Protein AF-A0A7S0PJ41-F1 (afdb_monomer_lite)

pLDDT: mean 85.34, std 15.55, range [24.38, 98.31]

Organism: NCBI:txid1486918

Secondary structure (DSSP, 8-state):
-------------------EEEEEEEE-S--EE-TTTSSEE--EEEEEEETTT--EEEE---TT--TTEE-SSSPPPHHHHHHHHHHHHHSEEETT-S-HHHHT---PPPSEEEEEEGGGTTTTTT-GGGGGG---SHHHHHTHHHHHHTT--EEEE-PPPHHIIIIIIIIIIGGGSS-TT--SSGGGSPPHHHHSTT--HHHHHHHHHHHHHHHHT-HHHHB-TT--EEEEEEEEEETTEEEEEEEEEEEEEETTTTEEEEEEESSHHHHHHHHHHHTT-TT----S-EEEEEEE-GGGS-HHHHHHHHHHT---EE-TTSGGGEEEEEEEEEEE-TTTSSSEEEEPPPHHHHHHHHHHHHHHHHHHHTT---B-STTTTS-EEEEEEEEEE-TTTT--EEEEEEEEE---PPPPP----

Structure (mmCIF, N/CA/C/O backbone):
data_AF-A0A7S0PJ41-F1
#
_entry.id   AF-A0A7S0PJ41-F1
#
loop_
_atom_site.group_PDB
_atom_site.id
_atom_site.type_symbol
_atom_site.label_atom_id
_atom_site.label_alt_id
_atom_site.label_comp_id
_atom_site.label_asym_id
_atom_site.label_entity_id
_atom_site.label_seq_id
_atom_site.pdbx_PDB_ins_code
_atom_site.Cartn_x
_atom_site.Cartn_y
_atom_site.Cartn_z
_atom_site.occupancy
_atom_site.B_iso_or_equiv
_atom_site.auth_seq_id
_atom_site.auth_comp_id
_atom_site.auth_asym_id
_atom_site.auth_atom_id
_atom_site.pdbx_PDB_model_num
ATOM 1 N N . ARG A 1 1 ? 53.233 31.938 -34.435 1.00 34.94 1 ARG A N 1
ATOM 2 C CA . ARG A 1 1 ? 54.228 31.253 -35.302 1.00 34.94 1 ARG A CA 1
ATOM 3 C C . ARG A 1 1 ? 54.490 29.888 -34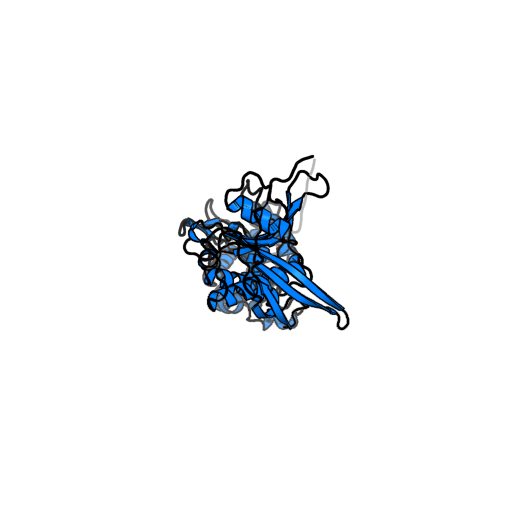.685 1.00 34.94 1 ARG A C 1
ATOM 5 O O . ARG A 1 1 ? 54.859 29.877 -33.529 1.00 34.94 1 ARG A O 1
ATOM 12 N N . ALA A 1 2 ? 54.335 28.734 -35.308 1.00 29.69 2 ALA A N 1
ATOM 13 C CA . ALA A 1 2 ? 53.744 28.276 -36.561 1.00 29.69 2 ALA A CA 1
ATOM 14 C C . ALA A 1 2 ? 53.697 26.741 -36.365 1.00 29.69 2 ALA A C 1
ATOM 16 O O . ALA A 1 2 ? 54.661 26.172 -35.874 1.00 29.69 2 ALA A O 1
ATOM 17 N N . SER A 1 3 ? 52.524 26.120 -36.486 1.00 25.59 3 SER A N 1
ATOM 18 C CA . SER A 1 3 ? 52.177 25.244 -37.618 1.00 25.59 3 SER A CA 1
ATOM 19 C C . SER A 1 3 ? 52.942 23.902 -37.615 1.00 25.59 3 SER A C 1
ATOM 21 O O . SER A 1 3 ? 54.152 23.879 -37.792 1.00 25.59 3 SER A O 1
ATOM 23 N N . LEU A 1 4 ? 52.266 22.782 -37.339 1.00 27.94 4 LEU A N 1
ATOM 24 C CA . LEU A 1 4 ? 51.533 21.962 -38.328 1.00 27.94 4 LEU A CA 1
ATOM 25 C C . LEU A 1 4 ? 52.453 21.103 -39.212 1.00 27.94 4 LEU A C 1
ATOM 27 O O . LEU A 1 4 ? 53.153 21.647 -40.059 1.00 27.94 4 LEU A O 1
ATOM 31 N N . ARG A 1 5 ? 52.283 19.772 -39.138 1.00 28.27 5 ARG A N 1
ATOM 32 C CA . ARG A 1 5 ? 51.793 18.874 -40.222 1.00 28.27 5 ARG A CA 1
ATOM 33 C C . ARG A 1 5 ? 52.089 17.415 -39.836 1.00 28.27 5 ARG A C 1
ATOM 35 O O . ARG A 1 5 ? 53.231 17.071 -39.594 1.00 28.27 5 ARG A O 1
ATOM 42 N N . ARG A 1 6 ? 51.062 16.609 -39.544 1.00 30.03 6 ARG A N 1
ATOM 43 C CA . ARG A 1 6 ? 50.131 15.881 -40.445 1.00 30.03 6 ARG A CA 1
ATOM 44 C C . ARG A 1 6 ? 50.650 14.488 -40.810 1.00 30.03 6 ARG A C 1
ATOM 46 O O . ARG A 1 6 ? 51.707 14.377 -41.412 1.00 30.03 6 ARG A O 1
ATOM 53 N N . SER A 1 7 ? 49.769 13.512 -40.573 1.00 26.44 7 SER A N 1
ATOM 54 C CA . SER A 1 7 ? 49.586 12.201 -41.226 1.00 26.44 7 SER A CA 1
ATOM 55 C C . SER A 1 7 ? 49.505 11.140 -40.120 1.00 26.44 7 SER A C 1
ATOM 57 O O . SER A 1 7 ? 50.443 10.999 -39.356 1.00 26.44 7 SER A O 1
ATOM 59 N N . ALA A 1 8 ? 48.400 10.438 -39.891 1.00 24.38 8 ALA A N 1
ATOM 60 C CA . ALA A 1 8 ? 47.666 9.717 -40.909 1.00 24.38 8 ALA A CA 1
ATOM 61 C C . ALA A 1 8 ? 46.153 9.743 -40.675 1.00 24.38 8 ALA A C 1
ATOM 63 O O . ALA A 1 8 ? 45.628 9.427 -39.610 1.00 24.38 8 ALA A O 1
ATOM 64 N N . THR A 1 9 ? 45.466 10.069 -41.759 1.00 36.09 9 THR A N 1
ATOM 65 C CA . THR A 1 9 ? 44.082 9.736 -42.036 1.00 36.09 9 THR A CA 1
ATOM 66 C C . THR A 1 9 ? 43.920 8.217 -41.966 1.00 36.09 9 THR A C 1
ATOM 68 O O . THR A 1 9 ? 44.256 7.510 -42.912 1.00 36.09 9 THR A O 1
ATOM 71 N N . ARG A 1 10 ? 43.364 7.700 -40.872 1.00 28.95 10 ARG A N 1
ATOM 72 C CA . ARG A 1 10 ? 42.602 6.453 -40.924 1.00 28.95 10 ARG A CA 1
ATOM 73 C C . ARG A 1 10 ? 41.192 6.814 -40.492 1.00 28.95 10 ARG A C 1
ATOM 75 O O . ARG A 1 10 ? 40.928 7.004 -39.311 1.00 28.95 10 ARG A O 1
ATOM 82 N N . ARG A 1 11 ? 40.296 6.966 -41.475 1.00 33.00 11 ARG A N 1
ATOM 83 C CA . ARG A 1 11 ? 38.861 6.794 -41.234 1.00 33.00 11 ARG A CA 1
ATOM 84 C C . ARG A 1 11 ? 38.715 5.375 -40.695 1.00 33.00 11 ARG A C 1
ATOM 86 O O . ARG A 1 11 ? 38.669 4.425 -41.466 1.00 33.00 11 ARG A O 1
ATOM 93 N N . MET A 1 12 ? 38.737 5.233 -39.378 1.00 26.33 12 MET A N 1
ATOM 94 C CA . MET A 1 12 ? 38.098 4.103 -38.738 1.00 26.33 12 MET A CA 1
ATOM 95 C C . MET A 1 12 ? 36.609 4.398 -38.850 1.00 26.33 12 MET A C 1
ATOM 97 O O . MET A 1 12 ? 36.041 5.117 -38.035 1.00 26.33 12 MET A O 1
ATOM 101 N N . THR A 1 13 ? 35.987 3.894 -39.914 1.00 32.72 13 THR A N 1
ATOM 102 C CA . THR A 1 13 ? 34.644 3.341 -39.759 1.00 32.72 13 THR A CA 1
ATOM 103 C C . THR A 1 13 ? 34.714 2.465 -38.517 1.00 32.72 13 THR A C 1
ATOM 105 O O . THR A 1 13 ? 35.511 1.522 -38.486 1.00 32.72 13 THR A O 1
ATOM 108 N N . ALA A 1 14 ? 34.010 2.872 -37.460 1.00 32.03 14 ALA A N 1
ATOM 109 C CA . ALA A 1 14 ? 33.889 2.065 -36.261 1.00 32.03 14 ALA A CA 1
ATOM 110 C C . ALA A 1 14 ? 33.488 0.647 -36.704 1.00 32.03 14 ALA A C 1
ATOM 112 O O . ALA A 1 14 ? 32.619 0.525 -37.574 1.00 32.03 14 ALA A O 1
ATOM 113 N N . PRO A 1 15 ? 34.144 -0.411 -36.204 1.00 34.53 15 PRO A N 1
ATOM 114 C CA . PRO A 1 15 ? 33.627 -1.751 -36.415 1.00 34.53 15 PRO A CA 1
ATOM 115 C C . PRO A 1 15 ? 32.202 -1.775 -35.858 1.00 34.53 15 PRO A C 1
ATOM 117 O O . PRO A 1 15 ? 31.964 -1.205 -34.793 1.00 34.53 15 PRO A O 1
ATOM 120 N N . ALA A 1 16 ? 31.269 -2.401 -36.574 1.00 43.69 16 ALA A N 1
ATOM 121 C CA . ALA A 1 16 ? 29.992 -2.798 -36.001 1.00 43.69 16 ALA A CA 1
ATOM 122 C C . ALA A 1 16 ? 30.300 -3.770 -34.853 1.00 43.69 16 ALA A C 1
ATOM 124 O O . ALA A 1 16 ? 30.568 -4.945 -35.090 1.00 43.69 16 ALA A O 1
ATOM 125 N N . GLY A 1 17 ? 30.412 -3.246 -33.633 1.00 50.12 17 GLY A N 1
ATOM 126 C CA . GLY A 1 17 ? 30.389 -4.067 -32.433 1.00 50.12 17 GLY A CA 1
ATOM 127 C C . GLY A 1 17 ? 28.981 -4.617 -32.251 1.00 50.12 17 GLY A C 1
ATOM 128 O O . GLY A 1 17 ? 28.016 -3.992 -32.693 1.00 50.12 17 GLY A O 1
ATOM 129 N N . ASP A 1 18 ? 28.871 -5.778 -31.616 1.00 73.31 18 ASP A N 1
ATOM 130 C CA . ASP A 1 18 ? 27.589 -6.352 -31.217 1.00 73.31 18 ASP A CA 1
ATOM 131 C C . ASP A 1 18 ? 27.003 -5.492 -30.081 1.00 73.31 18 ASP A C 1
ATOM 133 O O . ASP A 1 18 ? 27.201 -5.757 -28.896 1.00 73.31 18 ASP A O 1
ATOM 137 N N . GLU A 1 19 ? 26.367 -4.375 -30.442 1.00 88.19 19 GLU A N 1
ATOM 138 C CA . GLU A 1 19 ? 25.756 -3.454 -29.487 1.00 88.19 19 GLU A CA 1
ATOM 139 C C . GLU A 1 19 ? 24.530 -4.123 -28.850 1.00 88.19 19 GLU A C 1
ATOM 141 O O . GLU A 1 19 ? 23.684 -4.696 -29.541 1.00 88.19 19 GLU A O 1
ATOM 146 N N . THR A 1 20 ? 24.453 -4.074 -27.520 1.00 93.38 20 THR A N 1
ATOM 147 C CA . THR A 1 20 ? 23.308 -4.571 -26.751 1.00 93.38 20 THR A CA 1
ATOM 148 C C . THR A 1 20 ? 22.666 -3.409 -26.017 1.00 93.38 20 THR A C 1
ATOM 150 O O . THR A 1 20 ? 23.356 -2.632 -25.348 1.00 93.38 20 THR A O 1
ATOM 153 N N . TRP A 1 21 ? 21.348 -3.287 -26.127 1.00 95.69 21 TRP A N 1
ATOM 154 C CA . TRP A 1 21 ? 20.576 -2.289 -25.395 1.00 95.69 21 TRP A CA 1
ATOM 155 C C . TRP A 1 21 ? 19.744 -2.956 -24.310 1.00 95.69 21 TRP A C 1
ATOM 157 O O . TRP A 1 21 ? 19.104 -3.976 -24.544 1.00 95.69 21 TRP A O 1
ATOM 167 N N . HIS A 1 22 ? 19.738 -2.369 -23.120 1.00 95.62 22 HIS A N 1
ATOM 168 C CA . HIS A 1 22 ? 18.767 -2.687 -22.083 1.00 95.62 22 HIS A CA 1
ATOM 169 C C . HIS A 1 22 ? 17.614 -1.693 -22.189 1.00 95.62 22 HIS A C 1
ATOM 171 O O . HIS A 1 22 ? 17.841 -0.489 -22.084 1.00 95.62 22 HIS A O 1
ATOM 177 N N . VAL A 1 23 ? 16.399 -2.185 -22.404 1.00 97.00 23 VAL A N 1
ATOM 178 C CA . VAL A 1 23 ? 15.172 -1.390 -22.481 1.00 97.00 23 VAL A CA 1
ATOM 179 C C . VAL A 1 23 ? 14.341 -1.692 -21.243 1.00 97.00 23 VAL A C 1
ATOM 181 O O . VAL A 1 23 ? 13.900 -2.819 -21.032 1.00 97.00 23 VAL A O 1
ATOM 184 N N . TYR A 1 24 ? 14.142 -0.683 -20.408 1.00 96.81 24 TYR A N 1
ATOM 185 C CA . TYR A 1 24 ? 13.394 -0.805 -19.168 1.00 96.81 24 TYR A CA 1
ATOM 186 C C . TYR A 1 24 ? 12.100 -0.005 -19.245 1.00 96.81 24 TYR A C 1
ATOM 188 O O . TYR A 1 24 ? 12.144 1.207 -19.447 1.00 96.81 24 TYR A O 1
ATOM 196 N N . VAL A 1 25 ? 10.964 -0.681 -19.069 1.00 96.75 25 VAL A N 1
ATOM 197 C CA . VAL A 1 25 ? 9.648 -0.041 -18.965 1.00 96.75 25 VAL A CA 1
ATOM 198 C C . VAL A 1 25 ? 9.290 0.143 -17.493 1.00 96.75 25 VAL A C 1
ATOM 200 O O . VAL A 1 25 ? 8.983 -0.821 -16.790 1.00 96.75 25 VAL A O 1
ATOM 203 N N . HIS A 1 26 ? 9.336 1.379 -17.017 1.00 94.06 26 HIS A N 1
ATOM 204 C CA . HIS A 1 26 ? 9.248 1.702 -15.604 1.00 94.06 26 HIS A CA 1
ATOM 205 C C . HIS A 1 26 ? 8.060 2.604 -15.278 1.00 94.06 26 HIS A C 1
ATOM 207 O O . HIS A 1 26 ? 8.024 3.746 -15.716 1.00 94.06 26 HIS A O 1
ATOM 213 N N . LYS A 1 27 ? 7.121 2.121 -14.467 1.00 92.25 27 LYS A N 1
ATOM 214 C CA . LYS A 1 27 ? 6.083 2.947 -13.839 1.00 92.25 27 LYS A CA 1
ATOM 215 C C . LYS A 1 27 ? 6.726 3.930 -12.859 1.00 92.25 27 LYS A C 1
ATOM 217 O O . LYS A 1 27 ? 7.398 3.490 -11.932 1.00 92.25 27 LYS A O 1
ATOM 222 N N . LEU A 1 28 ? 6.554 5.227 -13.098 1.00 89.12 28 LEU A N 1
ATOM 223 C CA . LEU A 1 28 ? 7.160 6.293 -12.303 1.00 89.12 28 LEU A CA 1
ATOM 224 C C . LEU A 1 28 ? 6.364 6.562 -11.024 1.00 89.12 28 LEU A C 1
ATOM 226 O O . LEU A 1 28 ? 5.132 6.511 -11.009 1.00 89.12 28 LEU A O 1
ATOM 230 N N . ARG A 1 29 ? 7.074 6.959 -9.971 1.00 87.81 29 ARG A N 1
ATOM 231 C CA . ARG A 1 29 ? 6.505 7.488 -8.725 1.00 87.81 29 ARG A CA 1
ATOM 232 C C . ARG A 1 29 ? 6.218 8.983 -8.840 1.00 87.81 29 ARG A C 1
ATOM 234 O O . ARG A 1 29 ? 6.813 9.814 -8.161 1.00 87.81 29 ARG A O 1
ATOM 241 N N . ALA A 1 30 ? 5.343 9.324 -9.779 1.00 82.94 30 ALA A N 1
ATOM 242 C CA . ALA A 1 30 ? 4.894 10.687 -10.026 1.00 82.94 30 ALA A CA 1
ATOM 243 C C . ALA A 1 30 ? 3.448 10.680 -10.523 1.00 82.94 30 ALA A C 1
ATOM 245 O O . ALA A 1 30 ? 3.048 9.777 -11.258 1.00 82.94 30 ALA A O 1
ATOM 246 N N . TRP A 1 31 ? 2.686 11.707 -10.156 1.00 84.38 31 TRP A N 1
ATOM 247 C CA . TRP A 1 31 ? 1.302 11.882 -10.586 1.00 84.38 31 TRP A CA 1
ATOM 248 C C . TRP A 1 31 ? 1.225 12.881 -11.735 1.00 84.38 31 TRP A C 1
ATOM 250 O O . TRP A 1 31 ? 1.722 13.999 -11.629 1.00 84.38 31 TRP A O 1
ATOM 260 N N . PHE A 1 32 ? 0.609 12.473 -12.841 1.00 77.38 32 PHE A N 1
ATOM 261 C CA . PHE A 1 32 ? 0.426 13.299 -14.029 1.00 77.38 32 PHE A CA 1
ATOM 262 C C . PHE A 1 32 ? -1.055 13.555 -14.264 1.00 77.38 32 PHE A C 1
ATOM 264 O O . PHE A 1 32 ? -1.821 12.593 -14.258 1.00 77.38 32 PHE A O 1
ATOM 271 N N . PRO A 1 33 ? -1.468 14.800 -14.553 1.00 75.94 33 PRO A N 1
ATOM 272 C CA . PRO A 1 33 ? -2.823 15.063 -15.012 1.00 75.94 33 PRO A CA 1
ATOM 273 C C . PRO A 1 33 ? -3.131 14.225 -16.259 1.00 75.94 33 PRO A C 1
ATOM 275 O O . PRO A 1 33 ? -2.380 14.269 -17.239 1.00 75.94 33 PRO A O 1
ATOM 278 N N . ASP A 1 34 ? -4.226 13.466 -16.234 1.00 71.75 34 ASP A N 1
ATOM 279 C CA . ASP A 1 34 ? -4.754 12.810 -17.427 1.00 71.75 34 ASP A CA 1
ATOM 280 C C . ASP A 1 34 ? -6.001 13.565 -17.896 1.00 71.75 34 ASP A C 1
ATOM 282 O O . ASP A 1 34 ? -7.075 13.489 -17.303 1.00 71.75 34 ASP A O 1
ATOM 286 N N . GLU A 1 35 ? -5.846 14.304 -18.998 1.00 69.62 35 GLU A N 1
ATOM 287 C CA . GLU A 1 35 ? -6.918 15.093 -19.621 1.00 69.62 35 GLU A CA 1
ATOM 288 C C . GLU A 1 35 ? -8.124 14.238 -20.055 1.00 69.62 35 GLU A C 1
ATOM 290 O O . GLU A 1 35 ? -9.180 14.785 -20.363 1.00 69.62 35 GLU A O 1
ATOM 295 N N . ARG A 1 36 ? -7.986 12.904 -20.107 1.00 70.56 36 ARG A N 1
ATOM 296 C CA . ARG A 1 36 ? -9.067 11.982 -20.489 1.00 70.56 36 ARG A CA 1
ATOM 297 C C . ARG A 1 36 ? -9.941 11.564 -19.313 1.00 70.56 36 ARG A C 1
ATOM 299 O O . ARG A 1 36 ? -11.105 11.247 -19.536 1.00 70.56 36 ARG A O 1
ATOM 306 N N . THR A 1 37 ? -9.370 11.483 -18.113 1.00 67.25 37 THR A N 1
ATOM 307 C CA . THR A 1 37 ? -10.025 10.889 -16.938 1.00 67.25 37 THR A CA 1
ATOM 308 C C . THR A 1 37 ? -10.284 11.889 -15.820 1.00 67.25 37 THR A C 1
ATOM 310 O O . THR A 1 37 ? -10.894 11.499 -14.835 1.00 67.25 37 THR A O 1
ATOM 313 N N . GLU A 1 38 ? -9.816 13.139 -15.943 1.00 73.81 38 GLU A N 1
ATOM 314 C CA . GLU A 1 38 ? -9.833 14.201 -14.910 1.00 73.81 38 GLU A CA 1
ATOM 315 C C . GLU A 1 38 ? -9.053 13.855 -13.620 1.00 73.81 38 GLU A C 1
ATOM 317 O O . GLU A 1 38 ? -8.583 14.750 -12.923 1.00 73.81 38 GLU A O 1
ATOM 322 N N . LEU A 1 39 ? -8.824 12.569 -13.356 1.00 80.44 39 LEU A N 1
ATOM 323 C CA . LEU A 1 39 ? -7.967 12.026 -12.313 1.00 80.44 39 LEU A CA 1
ATOM 324 C C . LEU A 1 39 ? -6.514 11.888 -12.790 1.00 80.44 39 LEU A C 1
ATOM 326 O O . LEU A 1 39 ? -6.283 11.513 -13.947 1.00 80.44 39 LEU A O 1
ATOM 330 N N . PRO A 1 40 ? -5.517 12.144 -11.923 1.00 83.44 40 PRO A N 1
ATOM 331 C CA . PRO A 1 40 ? -4.128 11.943 -12.288 1.00 83.44 40 PRO A CA 1
ATOM 332 C C . PRO A 1 40 ? -3.760 10.455 -12.400 1.00 83.44 40 PRO A C 1
ATOM 334 O O . PRO A 1 40 ? -4.352 9.588 -11.767 1.00 83.44 40 PRO A O 1
ATOM 337 N N . THR A 1 41 ? -2.741 10.153 -13.203 1.00 83.81 41 THR A N 1
ATOM 338 C CA . THR A 1 41 ? -2.230 8.792 -13.433 1.00 83.81 41 THR A CA 1
ATOM 339 C C . THR A 1 41 ? -0.720 8.736 -13.233 1.00 83.81 41 THR A C 1
ATOM 341 O O . THR A 1 41 ? -0.030 9.754 -13.334 1.00 83.81 41 THR A O 1
ATOM 344 N N . ARG A 1 42 ? -0.187 7.542 -12.954 1.00 87.31 42 ARG A N 1
ATOM 345 C CA . ARG A 1 42 ? 1.263 7.316 -12.886 1.00 87.31 42 ARG A CA 1
ATOM 346 C C . ARG A 1 42 ? 1.788 6.924 -14.266 1.00 87.31 42 ARG A C 1
ATOM 348 O O . ARG A 1 42 ? 1.403 5.865 -14.758 1.00 87.31 42 ARG A O 1
ATOM 355 N N . PRO A 1 43 ? 2.653 7.729 -14.903 1.00 87.62 43 PRO A N 1
ATOM 356 C CA . PRO A 1 43 ? 3.129 7.426 -16.244 1.00 87.62 43 PRO A CA 1
ATOM 357 C C . PRO A 1 43 ? 4.206 6.339 -16.237 1.00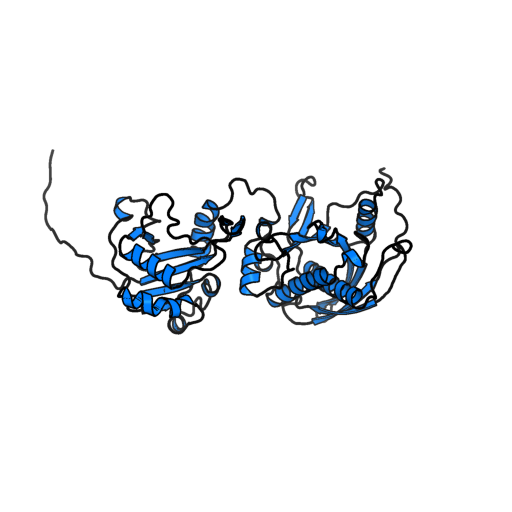 87.62 43 PRO A C 1
ATOM 359 O O . PRO A 1 43 ? 4.812 6.014 -15.213 1.00 87.62 43 PRO A O 1
ATOM 362 N N . TYR A 1 44 ? 4.520 5.849 -17.430 1.00 92.44 44 TYR A N 1
ATOM 363 C CA . TYR A 1 44 ? 5.585 4.890 -17.674 1.00 92.44 44 TYR A CA 1
ATOM 364 C C . TYR A 1 44 ? 6.745 5.534 -18.430 1.00 92.44 44 TYR A C 1
ATOM 366 O O . TYR A 1 44 ? 6.578 6.148 -19.477 1.00 92.44 44 TYR A O 1
ATOM 374 N N . LEU A 1 45 ? 7.954 5.351 -17.922 1.00 92.50 45 LEU A N 1
ATOM 375 C CA . LEU A 1 45 ? 9.208 5.694 -18.569 1.00 92.50 45 LEU A CA 1
ATOM 376 C C . LEU A 1 45 ? 9.729 4.497 -19.372 1.00 92.50 45 LEU A C 1
ATOM 378 O O . LEU A 1 45 ? 9.900 3.414 -18.817 1.00 92.50 45 LEU A O 1
ATOM 382 N N . VAL A 1 46 ? 10.093 4.699 -20.637 1.00 95.38 46 VAL A N 1
ATOM 383 C CA . VAL A 1 46 ? 10.906 3.741 -21.402 1.00 95.38 46 VAL A CA 1
ATOM 384 C C . VAL A 1 46 ? 12.360 4.214 -21.401 1.00 95.38 46 VAL A C 1
ATOM 386 O O . VAL A 1 46 ? 12.740 5.151 -22.103 1.00 95.38 46 VAL A O 1
ATOM 389 N N . LEU A 1 47 ? 13.199 3.580 -20.584 1.00 94.31 47 LEU A N 1
ATOM 390 C CA . LEU A 1 47 ? 14.619 3.906 -20.464 1.00 94.31 47 LEU A CA 1
ATOM 391 C C . LEU A 1 47 ? 15.465 2.931 -21.284 1.00 94.31 47 LEU A C 1
ATOM 393 O O . LEU A 1 47 ? 15.463 1.731 -21.018 1.00 94.31 47 LEU A O 1
ATOM 397 N N . ILE A 1 48 ? 16.246 3.448 -22.233 1.00 94.94 48 ILE A N 1
ATOM 398 C CA . ILE A 1 48 ? 17.186 2.648 -23.026 1.00 94.94 48 ILE A CA 1
ATOM 399 C C . ILE A 1 48 ? 18.610 2.924 -22.551 1.00 94.94 48 ILE A C 1
ATOM 401 O O . ILE A 1 48 ? 19.048 4.072 -22.528 1.00 94.94 48 ILE A O 1
ATOM 405 N N . THR A 1 49 ? 19.351 1.875 -22.204 1.00 93.56 49 THR A N 1
ATOM 406 C CA . THR A 1 49 ? 20.762 1.962 -21.810 1.00 93.56 49 THR A CA 1
ATOM 407 C C . THR A 1 49 ? 21.623 1.117 -22.740 1.00 93.56 49 THR A C 1
ATOM 409 O O . THR A 1 49 ? 21.377 -0.078 -22.892 1.00 93.56 49 THR A O 1
ATOM 412 N N . SER A 1 50 ? 22.659 1.705 -23.339 1.00 92.12 50 SER A N 1
ATOM 413 C CA . SER A 1 50 ? 23.666 0.934 -24.077 1.00 92.12 50 SER A CA 1
ATOM 414 C C . SER A 1 50 ? 24.605 0.235 -23.095 1.00 92.12 50 SER A C 1
ATOM 416 O O . SER A 1 50 ? 25.213 0.885 -22.242 1.00 92.12 50 SER A O 1
ATOM 418 N N . THR A 1 51 ? 24.761 -1.085 -23.207 1.00 89.44 51 THR A N 1
ATOM 419 C CA . THR A 1 51 ? 25.668 -1.846 -22.326 1.00 89.44 51 THR A CA 1
ATOM 420 C C . THR A 1 51 ? 27.141 -1.616 -22.662 1.00 89.44 51 THR A C 1
ATOM 422 O O . THR A 1 51 ? 28.014 -1.917 -21.852 1.00 89.44 51 THR A O 1
ATOM 425 N N . THR A 1 52 ? 27.431 -1.086 -23.854 1.00 87.62 52 THR A N 1
ATOM 426 C CA . THR A 1 52 ? 28.799 -0.849 -24.325 1.00 87.62 52 THR A CA 1
ATOM 427 C C . THR A 1 52 ? 29.459 0.330 -23.615 1.00 87.62 52 THR A C 1
ATOM 429 O O . THR A 1 52 ? 30.645 0.264 -23.297 1.00 87.62 52 THR A O 1
ATOM 432 N N . ASP A 1 53 ? 28.718 1.413 -23.382 1.00 86.62 53 ASP A N 1
ATOM 433 C CA . ASP A 1 53 ? 29.266 2.657 -22.829 1.00 86.62 53 ASP A CA 1
ATOM 434 C C . ASP A 1 53 ? 28.402 3.307 -21.737 1.00 86.6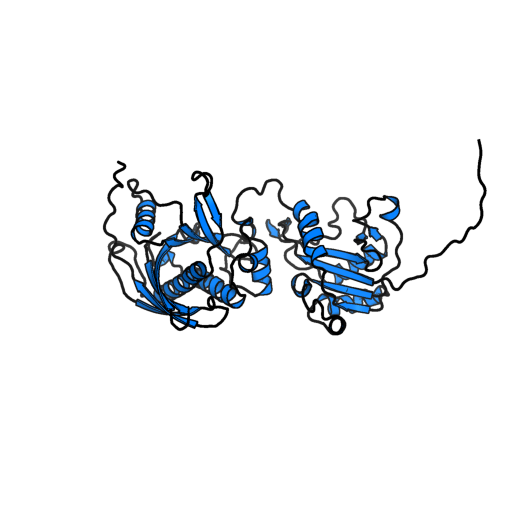2 53 ASP A C 1
ATOM 436 O O . ASP A 1 53 ? 28.752 4.380 -21.246 1.00 86.62 53 ASP A O 1
ATOM 440 N N . GLY A 1 54 ? 27.296 2.673 -21.334 1.00 87.38 54 GLY A N 1
ATOM 441 C CA . GLY A 1 54 ? 26.396 3.184 -20.298 1.00 87.38 54 GLY A CA 1
ATOM 442 C C . GLY A 1 54 ? 25.581 4.407 -20.729 1.00 87.38 54 GLY A C 1
ATOM 443 O O . GLY A 1 54 ? 25.047 5.124 -19.882 1.00 87.38 54 GLY A O 1
ATOM 444 N N . ALA A 1 55 ? 25.501 4.694 -22.030 1.00 89.94 55 ALA A N 1
ATOM 445 C CA . ALA A 1 55 ? 24.728 5.822 -22.529 1.00 89.94 55 ALA A CA 1
ATOM 446 C C . ALA A 1 55 ? 23.224 5.608 -22.324 1.00 89.94 55 ALA A C 1
ATOM 448 O O . ALA A 1 55 ? 22.695 4.557 -22.688 1.00 89.94 55 ALA A O 1
ATOM 449 N N . PHE A 1 56 ? 22.538 6.631 -21.810 1.00 91.19 56 PHE A N 1
ATOM 450 C CA . PHE A 1 56 ? 21.076 6.680 -21.782 1.00 91.19 56 PHE A CA 1
ATOM 451 C C . PHE A 1 56 ? 20.576 7.253 -23.096 1.00 91.19 56 PHE A C 1
ATOM 453 O O . PHE A 1 56 ? 20.900 8.391 -23.443 1.00 91.19 56 PHE A O 1
ATOM 460 N N . LEU A 1 57 ? 19.830 6.442 -23.834 1.00 90.31 57 LEU A N 1
ATOM 461 C CA . LEU A 1 57 ? 19.385 6.737 -25.183 1.00 90.31 57 LEU A CA 1
ATOM 462 C C . LEU A 1 57 ? 17.910 7.132 -25.184 1.00 90.31 57 LEU A C 1
ATOM 464 O O . LEU A 1 57 ? 17.083 6.556 -24.481 1.00 90.31 57 LEU A O 1
ATOM 468 N N . SER A 1 58 ? 17.602 8.120 -26.008 1.00 89.12 58 SER A N 1
ATOM 469 C CA . SER A 1 58 ? 16.258 8.553 -26.370 1.00 89.12 58 SER A CA 1
ATOM 470 C C . SER A 1 58 ? 16.272 8.993 -27.837 1.00 89.12 58 SER A C 1
ATOM 472 O O . SER A 1 58 ? 17.292 8.857 -28.518 1.00 89.12 58 SER A O 1
ATOM 474 N N . CYS A 1 59 ? 15.166 9.527 -28.336 1.00 81.19 59 CYS A N 1
ATOM 475 C CA . CYS A 1 59 ? 15.109 10.226 -29.612 1.00 81.19 59 CYS A CA 1
ATOM 476 C C . CYS A 1 59 ? 14.878 11.724 -29.375 1.00 81.19 59 CYS A C 1
ATOM 478 O O . CYS A 1 59 ? 14.297 12.138 -28.366 1.00 81.19 59 CYS A O 1
ATOM 480 N N . ALA A 1 60 ? 15.365 12.553 -30.300 1.00 67.19 60 ALA A N 1
ATOM 481 C CA . ALA A 1 60 ? 14.977 13.958 -30.319 1.00 67.19 60 ALA A CA 1
ATOM 482 C C . ALA A 1 60 ? 13.455 14.040 -30.507 1.00 67.19 60 ALA A C 1
ATOM 484 O O . ALA A 1 60 ? 12.910 13.341 -31.357 1.00 67.19 60 ALA A O 1
ATOM 485 N N . HIS A 1 61 ? 12.799 14.863 -29.699 1.00 64.19 61 HIS A N 1
ATOM 486 C CA . HIS A 1 61 ? 11.358 15.068 -29.728 1.00 64.19 61 HIS A CA 1
ATOM 487 C C . HIS A 1 61 ? 11.073 16.565 -29.871 1.00 64.19 61 HIS A C 1
ATOM 489 O O . HIS A 1 61 ? 11.862 17.400 -29.405 1.00 64.19 61 HIS A O 1
ATOM 495 N N . GLU A 1 62 ? 9.999 16.912 -30.574 1.00 56.09 62 GLU A N 1
ATOM 496 C CA . GLU A 1 62 ? 9.567 18.307 -30.692 1.00 56.09 62 GLU A CA 1
ATOM 497 C C . GLU A 1 62 ? 9.041 18.832 -29.345 1.00 56.09 62 GLU A C 1
ATOM 499 O O . GLU A 1 62 ? 8.703 18.070 -28.436 1.00 56.09 62 GLU A O 1
ATOM 504 N N . ALA A 1 63 ? 8.981 20.157 -29.187 1.00 50.84 63 ALA A N 1
ATOM 505 C CA . ALA A 1 63 ? 8.412 20.756 -27.984 1.00 50.84 63 ALA A CA 1
ATOM 506 C C . ALA A 1 63 ? 6.932 20.346 -27.852 1.00 50.84 63 ALA A C 1
ATOM 508 O O . ALA A 1 63 ? 6.111 20.740 -28.675 1.00 50.84 63 ALA A O 1
ATOM 509 N N . GLY A 1 64 ? 6.607 19.557 -26.823 1.00 50.75 64 GLY A N 1
ATOM 510 C CA . GLY A 1 64 ? 5.258 19.031 -26.572 1.00 50.75 64 GLY A CA 1
ATOM 511 C C . GLY A 1 64 ? 5.087 17.532 -26.851 1.00 50.75 64 GLY A C 1
ATOM 512 O O . GLY A 1 64 ? 4.085 16.954 -26.438 1.00 50.75 64 GLY A O 1
ATOM 513 N N . GLU A 1 65 ? 6.060 16.871 -27.483 1.00 61.81 65 GLU A N 1
ATOM 514 C CA . GLU A 1 65 ? 6.082 15.410 -27.575 1.00 61.81 65 GLU A CA 1
ATOM 515 C C . GLU A 1 65 ? 6.563 14.799 -26.252 1.00 61.81 65 GLU A C 1
ATOM 517 O O . GLU A 1 65 ? 7.556 15.234 -25.670 1.00 61.81 65 GLU A O 1
ATOM 522 N N . ARG A 1 66 ? 5.879 13.748 -25.783 1.00 61.62 66 ARG A N 1
ATOM 523 C CA . ARG A 1 66 ? 6.148 13.122 -24.475 1.00 61.62 66 ARG A CA 1
ATOM 524 C C . ARG A 1 66 ? 7.453 12.303 -24.428 1.00 61.62 66 ARG A C 1
ATOM 526 O O . ARG A 1 66 ? 7.790 11.732 -23.394 1.00 61.62 66 ARG A O 1
ATOM 533 N N . GLY A 1 67 ? 8.222 12.284 -25.521 1.00 78.69 67 GLY A N 1
ATOM 534 C CA . GLY A 1 67 ? 9.544 11.668 -25.598 1.00 78.69 67 GLY A CA 1
ATOM 535 C C . GLY A 1 67 ? 9.513 10.191 -25.212 1.00 78.69 67 GLY A C 1
ATOM 536 O O . GLY A 1 67 ? 8.930 9.371 -25.912 1.00 78.69 67 GLY A O 1
ATOM 537 N N . ASN A 1 68 ? 10.161 9.864 -24.098 1.00 86.81 68 ASN A N 1
ATOM 538 C CA . ASN A 1 68 ? 10.254 8.517 -23.542 1.00 86.81 68 ASN A CA 1
ATOM 539 C C . ASN A 1 68 ? 9.318 8.277 -22.345 1.00 86.81 68 ASN A C 1
ATOM 541 O O . ASN A 1 68 ? 9.514 7.311 -21.606 1.00 86.81 68 ASN A O 1
ATOM 545 N N . VAL A 1 69 ? 8.334 9.155 -22.140 1.00 87.69 69 VAL A N 1
ATOM 546 C CA . VAL A 1 69 ? 7.316 9.057 -21.091 1.00 87.69 69 VAL A CA 1
ATOM 547 C C . VAL A 1 69 ? 5.950 8.815 -21.732 1.00 87.69 69 VAL A C 1
ATOM 549 O O . VAL A 1 69 ? 5.493 9.571 -22.585 1.00 87.69 69 VAL A O 1
ATOM 552 N N . PHE A 1 70 ? 5.282 7.759 -21.298 1.00 87.81 70 PHE A N 1
ATOM 553 C CA . PHE A 1 70 ? 3.964 7.332 -21.745 1.00 87.81 70 PHE A CA 1
ATOM 554 C C . PHE A 1 70 ? 2.976 7.631 -20.622 1.00 87.81 70 PHE A C 1
ATOM 556 O O . PHE A 1 70 ? 3.095 7.076 -19.534 1.00 87.81 70 PHE A O 1
ATOM 563 N N . ALA A 1 71 ? 2.047 8.558 -20.860 1.00 79.25 71 ALA A N 1
ATOM 564 C CA . ALA A 1 71 ? 1.057 8.934 -19.853 1.00 79.25 71 ALA A CA 1
ATOM 565 C C . ALA A 1 71 ? -0.203 8.073 -19.962 1.00 79.25 71 ALA A C 1
ATOM 567 O O . ALA A 1 71 ? -0.584 7.648 -21.057 1.00 79.25 71 ALA A O 1
ATOM 568 N N . GLY A 1 72 ? -0.881 7.906 -18.834 1.00 76.75 72 GLY A N 1
ATOM 569 C CA . GLY A 1 72 ? -2.049 7.054 -18.695 1.00 76.75 72 GLY A CA 1
ATOM 570 C C . GLY A 1 72 ? -1.824 5.943 -17.671 1.00 76.75 72 GLY A C 1
ATOM 571 O O . GLY A 1 72 ? -0.689 5.717 -17.252 1.00 76.75 72 GLY A O 1
ATOM 572 N N . PRO A 1 73 ? -2.906 5.259 -17.270 1.00 76.25 73 PRO A N 1
ATOM 573 C CA . PRO A 1 73 ? -2.858 4.250 -16.213 1.00 76.25 73 PRO A CA 1
ATOM 574 C C . PRO A 1 73 ? -2.264 2.918 -16.693 1.00 76.25 73 PRO A C 1
ATOM 576 O O . PRO A 1 73 ? -1.703 2.165 -15.900 1.00 76.25 73 PRO A O 1
ATOM 579 N N . GLU A 1 74 ? -2.357 2.647 -17.996 1.00 87.69 74 GLU A N 1
ATOM 580 C CA . GLU A 1 74 ? -1.899 1.405 -18.609 1.00 87.69 74 GLU A CA 1
ATOM 581 C C . GLU A 1 74 ? -0.419 1.472 -19.014 1.00 87.69 74 GLU A C 1
ATOM 583 O O . GLU A 1 74 ? 0.052 2.514 -19.488 1.00 87.69 74 GLU A O 1
ATOM 588 N N . PRO A 1 75 ? 0.322 0.356 -18.894 1.00 91.62 75 PRO A N 1
ATOM 589 C CA . PRO A 1 75 ? 1.678 0.266 -19.412 1.00 91.62 75 PRO A CA 1
ATOM 590 C C . PRO A 1 75 ? 1.699 0.413 -20.946 1.00 91.62 75 PRO A C 1
ATOM 592 O O . PRO A 1 75 ? 0.750 -0.007 -21.613 1.00 91.62 75 PRO A O 1
ATOM 595 N N . PRO A 1 76 ? 2.787 0.951 -21.536 1.00 94.19 76 PRO A N 1
ATOM 596 C CA . PRO A 1 76 ? 2.904 1.061 -22.984 1.00 94.19 76 PRO A CA 1
ATOM 597 C C . PRO A 1 76 ? 2.840 -0.321 -23.632 1.00 94.19 76 PRO A C 1
ATOM 599 O O . PRO A 1 76 ? 3.407 -1.297 -23.145 1.00 94.19 76 PRO A O 1
ATOM 602 N N . THR A 1 77 ? 2.170 -0.418 -24.766 1.00 96.06 77 THR A N 1
ATOM 603 C CA . THR A 1 77 ? 2.083 -1.663 -25.525 1.00 96.06 77 THR A CA 1
ATOM 604 C C . THR A 1 77 ? 3.451 -2.078 -26.075 1.00 96.06 77 THR A C 1
ATOM 606 O O . THR A 1 77 ? 4.367 -1.271 -26.248 1.00 96.06 77 THR A O 1
ATOM 609 N N . CYS A 1 78 ? 3.603 -3.362 -26.414 1.00 97.19 78 CYS A N 1
ATOM 610 C CA . CYS A 1 78 ? 4.823 -3.843 -27.068 1.00 97.19 78 CYS A CA 1
ATOM 611 C C . CYS A 1 78 ? 5.077 -3.133 -28.410 1.00 97.19 78 CYS A C 1
ATOM 613 O O . CYS A 1 78 ? 6.227 -2.873 -28.757 1.00 97.19 78 CYS A O 1
ATOM 615 N N . GLU A 1 79 ? 4.017 -2.771 -29.141 1.00 96.19 79 GLU A N 1
ATOM 616 C CA . GLU A 1 79 ? 4.120 -2.003 -30.385 1.00 96.19 79 GLU A CA 1
ATOM 617 C C . GLU A 1 79 ? 4.678 -0.597 -30.139 1.00 96.19 79 GLU A C 1
ATOM 619 O O . GLU A 1 79 ? 5.595 -0.177 -30.843 1.00 96.19 79 GLU A O 1
ATOM 624 N N . GLU A 1 80 ? 4.202 0.096 -29.102 1.00 95.06 80 GLU A N 1
ATOM 625 C CA . GLU A 1 80 ? 4.709 1.415 -28.704 1.00 95.06 80 GLU A CA 1
ATOM 626 C C . GLU A 1 80 ? 6.173 1.367 -28.253 1.00 95.06 80 GLU A C 1
ATOM 628 O O . GLU A 1 80 ? 6.965 2.241 -28.615 1.00 95.06 80 GLU A O 1
ATOM 633 N N . VAL A 1 81 ? 6.571 0.326 -27.514 1.00 96.25 81 VAL A N 1
ATOM 634 C CA . VAL A 1 81 ? 7.974 0.126 -27.116 1.00 96.25 81 VAL A CA 1
ATOM 635 C C . VAL A 1 81 ? 8.862 -0.117 -28.339 1.00 96.25 81 VAL A C 1
ATOM 637 O O . VAL A 1 81 ? 9.936 0.480 -28.449 1.00 96.25 81 VAL A O 1
ATOM 640 N N . VAL A 1 82 ? 8.431 -0.963 -29.280 1.00 96.75 82 VAL A N 1
ATOM 641 C CA . VAL A 1 82 ? 9.172 -1.235 -30.524 1.00 96.75 82 VAL A CA 1
ATOM 642 C C . VAL A 1 82 ? 9.276 0.021 -31.392 1.00 96.75 82 VAL A C 1
ATOM 644 O O . VAL A 1 82 ? 10.358 0.310 -31.909 1.00 96.75 82 VAL A O 1
ATOM 647 N N . ASP A 1 83 ? 8.193 0.785 -31.533 1.00 94.12 83 ASP A N 1
ATOM 648 C CA . ASP A 1 83 ? 8.184 2.056 -32.264 1.00 94.12 83 ASP A CA 1
ATOM 649 C C . ASP A 1 83 ? 9.146 3.071 -31.634 1.00 94.12 83 ASP A C 1
ATOM 651 O O . ASP A 1 83 ? 9.956 3.688 -32.333 1.00 94.12 83 ASP A O 1
ATOM 655 N N . PHE A 1 84 ? 9.146 3.184 -30.304 1.00 93.88 84 PHE A N 1
ATOM 656 C CA . PHE A 1 84 ? 10.089 4.046 -29.600 1.00 93.88 84 PHE A CA 1
ATOM 657 C C . PHE A 1 84 ? 11.545 3.626 -29.852 1.00 93.88 84 PHE A C 1
ATOM 659 O O . PHE A 1 84 ? 12.370 4.460 -30.229 1.00 93.88 84 PHE A O 1
ATOM 666 N N . VAL A 1 85 ? 11.870 2.333 -29.747 1.00 94.38 85 VAL A N 1
ATOM 667 C CA . VAL A 1 85 ? 13.219 1.817 -30.058 1.00 94.38 85 VAL A CA 1
ATOM 668 C C . VAL A 1 85 ? 13.606 2.103 -31.513 1.00 94.38 85 VAL A C 1
ATOM 670 O O . VAL A 1 85 ? 14.731 2.533 -31.770 1.00 94.38 85 VAL A O 1
ATOM 673 N N . SER A 1 86 ? 12.682 1.936 -32.462 1.00 93.31 86 SER A N 1
ATOM 674 C CA . SER A 1 86 ? 12.887 2.272 -33.878 1.00 93.31 86 SER A CA 1
ATOM 675 C C . SER A 1 86 ? 13.259 3.748 -34.069 1.00 93.31 86 SER A C 1
ATOM 677 O O . SER A 1 86 ? 14.239 4.065 -34.753 1.00 93.31 86 SER A O 1
ATOM 679 N N . LYS A 1 87 ? 12.552 4.663 -33.392 1.00 91.31 87 LYS A N 1
ATOM 680 C CA . LYS A 1 87 ? 12.863 6.104 -33.397 1.00 91.31 87 LYS A CA 1
ATOM 681 C C . LYS A 1 87 ? 14.252 6.394 -32.822 1.00 91.31 87 LYS A C 1
ATOM 683 O O . LYS A 1 87 ? 14.988 7.200 -33.396 1.00 91.31 87 LYS A O 1
ATOM 688 N N . VAL A 1 88 ? 14.649 5.714 -31.743 1.00 91.75 88 VAL A N 1
ATOM 689 C CA . VAL A 1 88 ? 15.999 5.846 -31.160 1.00 91.75 88 VAL A CA 1
ATOM 690 C C . VAL A 1 88 ? 17.084 5.322 -32.107 1.00 91.75 88 VAL A C 1
ATOM 692 O O . VAL A 1 88 ? 18.135 5.949 -32.218 1.00 91.75 88 VAL A O 1
ATOM 695 N N . ILE A 1 89 ? 16.846 4.228 -32.839 1.00 90.75 89 ILE A N 1
ATOM 696 C CA . ILE A 1 89 ? 17.778 3.729 -33.869 1.00 90.75 89 ILE A CA 1
ATOM 697 C C . ILE A 1 89 ? 17.940 4.755 -34.998 1.00 90.75 89 ILE A C 1
ATOM 699 O O . ILE A 1 89 ? 19.059 5.016 -35.445 1.00 90.75 89 ILE A O 1
ATOM 703 N N . ALA A 1 90 ? 16.836 5.351 -35.455 1.00 88.94 90 ALA A N 1
ATOM 704 C CA . ALA A 1 90 ? 16.846 6.307 -36.558 1.00 88.94 90 ALA A CA 1
ATOM 705 C C . ALA A 1 90 ? 17.532 7.636 -36.192 1.00 88.94 90 ALA A C 1
ATOM 707 O O . ALA A 1 90 ? 18.253 8.209 -37.014 1.00 88.94 90 ALA A O 1
ATOM 708 N N . ALA A 1 91 ? 17.315 8.127 -34.970 1.00 87.06 91 ALA A N 1
ATOM 709 C CA . ALA A 1 91 ? 17.808 9.421 -34.504 1.00 87.06 91 ALA A CA 1
ATOM 710 C C . ALA A 1 91 ? 18.234 9.368 -33.021 1.00 87.06 91 ALA A C 1
ATOM 712 O O . ALA A 1 91 ? 17.547 9.931 -32.162 1.00 87.06 91 ALA A O 1
ATOM 713 N N . PRO A 1 92 ? 19.371 8.719 -32.700 1.00 88.00 92 PRO A N 1
ATOM 714 C CA . PRO A 1 92 ? 19.787 8.521 -31.318 1.00 88.00 92 PRO A CA 1
ATOM 715 C C . PRO A 1 92 ? 20.159 9.843 -30.645 1.00 88.00 92 PRO A C 1
ATOM 717 O O . PRO A 1 92 ? 20.936 10.643 -31.177 1.00 88.00 92 PRO A O 1
ATOM 720 N N . HIS A 1 93 ? 19.651 10.021 -29.429 1.00 88.00 93 HIS A N 1
ATOM 721 C CA . HIS A 1 93 ? 19.952 11.133 -28.542 1.00 88.00 93 HIS A CA 1
ATOM 722 C C . HIS A 1 93 ? 20.469 10.628 -27.188 1.00 88.00 93 HIS A C 1
ATOM 724 O O . HIS A 1 93 ? 19.782 9.881 -26.496 1.00 88.00 93 HIS A O 1
ATOM 730 N N . VAL A 1 94 ? 21.678 11.035 -26.791 1.00 88.38 94 VAL A N 1
ATOM 731 C CA . VAL A 1 94 ? 22.312 10.634 -25.524 1.00 88.38 94 VAL A CA 1
ATOM 732 C C . VAL A 1 94 ? 21.988 11.642 -24.422 1.00 88.38 94 VAL A C 1
ATOM 734 O O . VAL A 1 94 ? 22.476 12.776 -24.447 1.00 88.38 94 VAL A O 1
ATOM 737 N N . LEU A 1 95 ? 21.217 11.209 -23.425 1.00 85.00 95 LEU A N 1
ATOM 738 C CA . LEU A 1 95 ? 20.715 12.050 -22.334 1.00 85.00 95 LEU A CA 1
ATOM 739 C C . LEU A 1 95 ? 21.785 12.381 -21.286 1.00 85.00 95 LEU A C 1
ATOM 741 O O . LEU A 1 95 ? 21.803 13.481 -20.738 1.00 85.00 95 LEU A O 1
ATOM 745 N N . ASN A 1 96 ? 22.706 11.455 -21.021 1.00 85.88 96 ASN A N 1
ATOM 746 C CA . ASN A 1 96 ? 23.715 11.579 -19.965 1.00 85.88 96 ASN A CA 1
ATOM 747 C C . ASN A 1 96 ? 25.081 12.104 -20.456 1.00 85.88 96 ASN A C 1
ATOM 749 O O . ASN A 1 96 ? 26.085 11.934 -19.767 1.00 85.88 96 ASN A O 1
ATOM 753 N N . SER A 1 97 ? 25.140 12.779 -21.615 1.00 83.00 97 SER A N 1
ATOM 754 C CA . SER A 1 97 ? 26.365 13.449 -22.083 1.00 83.00 97 SER A CA 1
ATOM 755 C C . SER A 1 97 ? 26.327 14.970 -21.883 1.00 83.00 97 SER A C 1
ATOM 757 O O . SER A 1 97 ? 25.404 15.679 -22.303 1.00 83.00 97 SER A O 1
ATOM 759 N N . SER A 1 98 ? 27.402 15.500 -21.296 1.00 78.12 98 SER A N 1
ATOM 760 C CA . SER A 1 98 ? 27.650 16.941 -21.153 1.00 78.12 98 SER A CA 1
ATOM 761 C C . SER A 1 98 ? 28.191 17.593 -22.432 1.00 78.12 98 SER A C 1
ATOM 763 O O . SER A 1 98 ? 28.221 18.819 -22.540 1.00 78.12 98 SER A O 1
ATOM 765 N N . LYS A 1 99 ? 28.599 16.802 -23.431 1.00 82.19 99 LYS A N 1
ATOM 766 C CA . LYS A 1 99 ? 29.198 17.298 -24.673 1.00 82.19 99 LYS A CA 1
ATOM 767 C C . LYS A 1 99 ? 28.176 17.294 -25.805 1.00 82.19 99 LYS A C 1
ATOM 769 O O . LYS A 1 99 ? 27.765 16.243 -26.284 1.00 82.19 99 LYS A O 1
ATOM 774 N N . ALA A 1 100 ? 27.847 18.477 -26.324 1.00 75.38 100 ALA A N 1
ATOM 775 C CA . ALA A 1 100 ? 26.853 18.642 -27.392 1.00 75.38 100 ALA A CA 1
ATOM 776 C C . ALA A 1 100 ? 27.109 17.768 -28.641 1.00 75.38 100 ALA A C 1
ATOM 778 O O . ALA A 1 100 ? 26.167 17.256 -29.235 1.00 75.38 100 ALA A O 1
ATOM 779 N N . HIS A 1 101 ? 28.375 17.547 -29.015 1.00 75.44 101 HIS A N 1
ATOM 780 C CA . HIS A 1 101 ? 28.736 16.719 -30.174 1.00 75.44 101 HIS A CA 1
ATOM 781 C C . HIS A 1 101 ? 28.576 15.205 -29.941 1.00 75.44 101 HIS A C 1
ATOM 783 O O . HIS A 1 101 ? 28.559 14.447 -30.906 1.00 75.44 101 HIS A O 1
ATOM 789 N N . GLU A 1 102 ? 28.480 14.755 -28.688 1.00 78.00 102 GLU A N 1
ATOM 790 C CA . GLU A 1 102 ? 28.235 13.349 -28.340 1.00 78.00 102 GLU A CA 1
ATOM 791 C C . GLU A 1 102 ? 26.735 13.040 -28.230 1.00 78.00 102 GLU A C 1
ATOM 793 O O . GLU A 1 102 ? 26.349 11.890 -28.423 1.00 78.00 102 GLU A O 1
ATOM 798 N N . ARG A 1 103 ? 25.887 14.055 -27.993 1.00 79.38 103 ARG A N 1
ATOM 799 C CA . ARG A 1 103 ? 24.435 13.886 -27.817 1.00 79.38 103 ARG A CA 1
ATOM 800 C C . ARG A 1 103 ? 23.736 13.309 -29.039 1.00 79.38 103 ARG A C 1
ATOM 802 O O . ARG A 1 103 ? 22.905 12.438 -28.875 1.00 79.38 103 ARG A O 1
ATOM 809 N N . ASN A 1 104 ? 24.101 13.748 -30.241 1.00 79.88 104 ASN A N 1
ATOM 810 C CA . ASN A 1 104 ? 23.462 13.313 -31.494 1.00 79.88 104 ASN A CA 1
ATOM 811 C C . ASN A 1 104 ? 24.411 12.471 -32.357 1.00 79.88 104 ASN A C 1
ATOM 813 O O . ASN A 1 104 ? 24.332 12.469 -33.588 1.00 79.88 104 ASN A O 1
ATOM 817 N N . LYS A 1 105 ? 25.401 11.831 -31.729 1.00 76.62 105 LYS A N 1
ATOM 818 C CA . LYS A 1 105 ? 26.365 11.006 -32.451 1.00 76.62 105 LYS A CA 1
ATOM 819 C C . LYS A 1 105 ? 25.662 9.740 -32.939 1.00 76.62 105 LYS A C 1
ATOM 821 O O . LYS A 1 105 ? 25.069 9.027 -32.139 1.00 76.62 105 LYS A O 1
ATOM 826 N N . ALA A 1 106 ? 25.788 9.447 -34.235 1.00 77.19 106 ALA A N 1
ATOM 827 C CA . ALA A 1 106 ? 25.280 8.206 -34.813 1.00 77.19 106 ALA A CA 1
ATOM 828 C C . ALA A 1 106 ? 25.821 6.983 -34.050 1.00 77.19 106 ALA A C 1
ATOM 830 O O . ALA A 1 106 ? 27.020 6.914 -33.749 1.00 77.19 106 ALA A O 1
ATOM 831 N N . ARG A 1 107 ? 24.932 6.033 -33.755 1.00 81.19 107 ARG A N 1
ATOM 832 C CA . ARG A 1 107 ? 25.220 4.761 -33.082 1.00 81.19 107 ARG A CA 1
ATOM 833 C C . ARG A 1 107 ? 24.883 3.596 -34.002 1.00 81.19 107 ARG A C 1
ATOM 835 O O . ARG A 1 107 ? 24.184 3.783 -34.998 1.00 81.19 107 ARG A O 1
ATOM 842 N N . ALA A 1 108 ? 25.437 2.425 -33.707 1.00 81.12 108 ALA A N 1
ATOM 843 C CA . ALA A 1 108 ? 25.007 1.228 -34.404 1.00 81.12 108 ALA A CA 1
ATOM 844 C C . ALA A 1 108 ? 23.594 0.867 -33.923 1.00 81.12 108 ALA A C 1
ATOM 846 O O . ALA A 1 108 ? 23.190 1.214 -32.815 1.00 81.12 108 ALA A O 1
ATOM 847 N N . ALA A 1 109 ? 22.826 0.195 -34.776 1.00 86.06 109 ALA A N 1
ATOM 848 C CA . ALA A 1 109 ? 21.631 -0.477 -34.293 1.00 86.06 109 ALA A CA 1
ATOM 849 C C . ALA A 1 109 ? 22.065 -1.632 -33.369 1.00 86.06 109 ALA A C 1
ATOM 851 O O . ALA A 1 109 ? 23.076 -2.285 -33.665 1.00 86.06 109 ALA A O 1
ATOM 852 N N . PRO A 1 110 ? 21.339 -1.896 -32.272 1.00 94.00 110 PRO A N 1
ATOM 853 C CA . PRO A 1 110 ? 21.648 -3.022 -31.409 1.00 94.00 110 PRO A CA 1
ATOM 854 C C . PRO A 1 110 ? 21.377 -4.337 -32.145 1.00 94.00 110 PRO A C 1
ATOM 856 O O . PRO A 1 110 ? 20.413 -4.453 -32.900 1.00 94.00 110 PRO A O 1
ATOM 859 N N . LYS A 1 111 ? 22.199 -5.353 -31.889 1.00 94.19 111 LYS A N 1
ATOM 860 C CA . LYS A 1 111 ? 21.898 -6.732 -32.302 1.00 94.19 111 LYS A CA 1
ATOM 861 C C . LYS A 1 111 ? 21.078 -7.481 -31.265 1.00 94.19 111 LYS A C 1
ATOM 863 O O . LYS A 1 111 ? 20.347 -8.403 -31.611 1.00 94.19 111 LYS A O 1
ATOM 868 N N . GLU A 1 112 ? 21.194 -7.079 -30.004 1.00 95.25 112 GLU A N 1
ATOM 869 C CA . GLU A 1 112 ? 20.466 -7.668 -28.888 1.00 95.25 112 GLU A CA 1
ATOM 870 C C . GLU A 1 112 ? 19.760 -6.571 -28.092 1.00 95.25 112 GLU A C 1
ATOM 872 O O . GLU A 1 112 ? 20.346 -5.537 -27.761 1.00 95.25 112 GLU A O 1
ATOM 877 N N . VAL A 1 113 ? 18.497 -6.814 -27.762 1.00 96.44 113 VAL A N 1
ATOM 878 C CA . VAL A 1 113 ? 17.742 -6.019 -26.800 1.00 96.44 113 VAL A CA 1
ATOM 879 C C . VAL A 1 113 ? 17.393 -6.902 -25.615 1.00 96.44 113 VAL A C 1
ATOM 881 O O . VAL A 1 113 ? 16.839 -7.990 -25.774 1.00 96.44 113 VAL A O 1
ATOM 884 N N . ARG A 1 114 ? 17.709 -6.422 -24.414 1.00 96.38 114 ARG A N 1
ATOM 885 C CA . ARG A 1 114 ? 17.255 -7.030 -23.168 1.00 96.38 114 ARG A CA 1
ATOM 886 C C . ARG A 1 114 ? 16.185 -6.173 -22.537 1.00 96.38 114 ARG A C 1
ATOM 888 O O . ARG A 1 114 ? 16.389 -4.972 -22.391 1.00 96.38 114 ARG A O 1
ATOM 895 N N . VAL A 1 115 ? 15.069 -6.778 -22.164 1.00 96.81 115 VAL A N 1
ATOM 896 C CA . VAL A 1 115 ? 13.912 -6.059 -21.638 1.00 96.81 115 VAL A CA 1
ATOM 897 C C . VAL A 1 115 ? 13.598 -6.454 -20.203 1.00 96.81 115 VAL A C 1
ATOM 899 O O . VAL A 1 115 ? 13.788 -7.600 -19.797 1.00 96.81 115 VAL A O 1
ATOM 902 N N . ALA A 1 116 ? 13.082 -5.492 -19.450 1.00 96.75 116 ALA A N 1
ATOM 903 C CA . ALA A 1 116 ? 12.410 -5.706 -18.176 1.00 96.75 116 ALA A CA 1
ATOM 904 C C . ALA A 1 116 ? 11.313 -4.652 -17.998 1.00 96.75 116 ALA A C 1
ATOM 906 O O . ALA A 1 116 ? 11.347 -3.593 -18.631 1.00 96.75 116 ALA A O 1
ATOM 907 N N . CYS A 1 117 ? 10.367 -4.917 -17.103 1.00 95.31 117 CYS A N 1
ATOM 908 C CA . CYS A 1 117 ? 9.411 -3.924 -16.625 1.00 95.31 117 CYS A CA 1
ATOM 909 C C . CYS A 1 117 ? 9.458 -3.800 -15.098 1.00 95.31 117 CYS A C 1
ATOM 911 O O . CYS A 1 117 ? 10.156 -4.582 -14.450 1.00 95.31 117 CYS A O 1
ATOM 913 N N . THR A 1 118 ? 8.754 -2.818 -14.519 1.00 92.44 118 THR A N 1
ATOM 914 C CA . THR A 1 118 ? 8.742 -2.569 -13.061 1.00 92.44 118 THR A CA 1
ATOM 915 C C . THR A 1 118 ? 8.565 -3.848 -12.239 1.00 92.44 118 THR A C 1
ATOM 917 O O . THR A 1 118 ? 9.350 -4.085 -11.325 1.00 92.44 118 THR A O 1
ATOM 920 N N . SER A 1 119 ? 7.614 -4.715 -12.604 1.00 90.50 119 SER A N 1
ATOM 921 C CA . SER A 1 119 ? 7.319 -5.949 -11.860 1.00 90.50 119 SER A CA 1
ATOM 922 C C . SER A 1 119 ? 8.410 -7.020 -11.964 1.00 90.50 119 SER A C 1
ATOM 924 O O . SER A 1 119 ? 8.556 -7.842 -11.064 1.00 90.50 119 SER A O 1
ATOM 926 N N . THR A 1 120 ? 9.220 -7.012 -13.026 1.00 93.56 120 THR A N 1
ATOM 927 C CA . THR A 1 120 ? 10.271 -8.019 -13.256 1.00 93.56 120 THR A CA 1
ATOM 928 C C . THR A 1 120 ? 11.682 -7.474 -13.073 1.00 93.56 120 THR A C 1
ATOM 930 O O . THR A 1 120 ? 12.646 -8.219 -13.235 1.00 93.56 120 THR A O 1
ATOM 933 N N . ALA A 1 121 ? 11.845 -6.192 -12.739 1.00 92.31 121 ALA A N 1
ATOM 934 C CA . ALA A 1 121 ? 13.138 -5.506 -12.704 1.00 92.31 121 ALA A CA 1
ATOM 935 C C . ALA A 1 121 ? 14.171 -6.174 -11.781 1.00 92.31 121 ALA A C 1
ATOM 937 O O . ALA A 1 121 ? 15.377 -6.034 -11.990 1.00 92.31 121 ALA A O 1
ATOM 938 N N . ARG A 1 122 ? 13.703 -6.899 -10.759 1.00 90.81 122 ARG A N 1
ATOM 939 C CA . ARG A 1 122 ? 14.529 -7.595 -9.761 1.00 90.81 122 ARG A CA 1
ATOM 940 C C . ARG A 1 122 ? 14.529 -9.120 -9.918 1.00 90.81 122 ARG A C 1
ATOM 942 O O . ARG A 1 122 ? 15.201 -9.795 -9.141 1.00 90.81 122 ARG A O 1
ATOM 949 N N . ALA A 1 123 ? 13.811 -9.668 -10.898 1.00 91.12 123 ALA A N 1
ATOM 950 C CA . ALA A 1 123 ? 13.783 -11.107 -11.136 1.00 91.12 123 ALA A CA 1
ATOM 951 C C . ALA A 1 123 ? 15.161 -11.612 -11.597 1.00 91.12 123 ALA A C 1
ATOM 953 O O . ALA A 1 123 ? 15.835 -10.951 -12.384 1.00 91.12 123 ALA A O 1
ATOM 954 N N . LEU A 1 124 ? 15.580 -12.786 -11.112 1.00 91.06 124 LEU A N 1
ATOM 955 C CA . LEU A 1 124 ? 16.831 -13.457 -11.508 1.00 91.06 124 LEU A CA 1
ATOM 956 C C . LEU A 1 124 ? 18.108 -12.604 -11.341 1.00 91.06 124 LEU A C 1
ATOM 958 O O . LEU A 1 124 ? 19.089 -12.779 -12.074 1.00 91.06 124 LEU A O 1
ATOM 962 N N . VAL A 1 125 ? 18.125 -11.658 -10.394 1.00 90.81 125 VAL A N 1
ATOM 963 C CA . VAL A 1 125 ? 19.336 -10.888 -10.066 1.00 90.81 125 VAL A CA 1
ATOM 964 C C . VAL A 1 125 ? 20.433 -11.846 -9.596 1.00 90.81 125 VAL A C 1
ATOM 966 O O . VAL A 1 125 ? 20.280 -12.53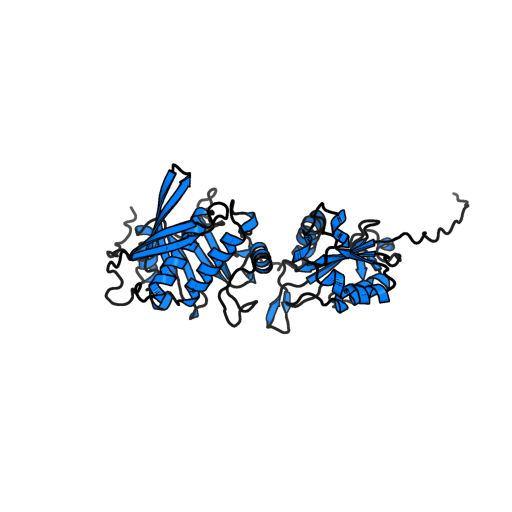5 -8.594 1.00 90.81 125 VAL A O 1
ATOM 969 N N . GLY A 1 126 ? 21.556 -11.864 -10.317 1.00 89.31 126 GLY A N 1
ATOM 970 C CA . GLY A 1 126 ? 22.685 -12.761 -10.045 1.00 89.31 126 GLY A CA 1
ATOM 971 C C . GLY A 1 126 ? 22.577 -14.149 -10.688 1.00 89.31 126 GLY A C 1
ATOM 972 O O . GLY A 1 126 ? 23.521 -14.927 -10.578 1.00 89.31 126 GLY A O 1
ATOM 973 N N . GLU A 1 127 ? 21.485 -14.448 -11.395 1.00 90.62 127 GLU A N 1
ATOM 974 C CA . GLU A 1 127 ? 21.222 -15.738 -12.054 1.00 90.62 127 GLU A CA 1
ATOM 975 C C . GLU A 1 127 ? 21.300 -15.606 -13.586 1.00 90.62 127 GLU A C 1
ATOM 977 O O . GLU A 1 127 ? 20.343 -15.879 -14.314 1.00 90.62 127 GLU A O 1
ATOM 982 N N . ASN A 1 128 ? 22.443 -15.119 -14.082 1.00 89.75 128 ASN A N 1
ATOM 983 C CA . ASN A 1 128 ? 22.637 -14.739 -15.489 1.00 89.75 128 ASN A CA 1
ATOM 984 C C . ASN A 1 128 ? 22.396 -15.883 -16.485 1.00 89.75 128 ASN A C 1
ATOM 986 O O . ASN A 1 128 ? 22.005 -15.638 -17.623 1.00 89.75 128 ASN A O 1
ATOM 990 N N . ASP A 1 129 ? 22.635 -17.124 -16.070 1.00 91.44 129 ASP A N 1
ATOM 991 C CA . ASP A 1 129 ? 22.423 -18.335 -16.863 1.00 91.44 129 ASP A CA 1
ATOM 992 C C . ASP A 1 129 ? 20.942 -18.614 -17.158 1.00 91.44 129 ASP A C 1
ATOM 994 O O . ASP A 1 129 ? 20.634 -19.353 -18.092 1.00 91.44 129 ASP A O 1
ATOM 998 N N . LYS A 1 130 ? 20.024 -17.999 -16.403 1.00 91.94 130 LYS A N 1
ATOM 999 C CA . LYS A 1 130 ? 18.573 -18.185 -16.546 1.00 91.94 130 LYS A CA 1
ATOM 1000 C C . LYS A 1 130 ? 17.876 -17.078 -17.332 1.00 91.94 130 LYS A C 1
ATOM 1002 O O . LYS A 1 130 ? 16.705 -17.233 -17.678 1.00 91.94 130 LYS A O 1
ATOM 1007 N N . TRP A 1 131 ? 18.566 -15.972 -17.614 1.00 92.81 131 TRP A N 1
ATOM 1008 C CA . TRP A 1 131 ? 17.969 -14.787 -18.241 1.00 92.81 131 TRP A CA 1
ATOM 1009 C C . TRP A 1 131 ? 17.376 -15.084 -19.618 1.00 92.81 131 TRP A C 1
ATOM 1011 O O . TRP A 1 131 ? 16.287 -14.624 -19.943 1.00 92.81 131 TRP A O 1
ATOM 1021 N N . ASP A 1 132 ? 18.055 -15.914 -20.403 1.00 89.94 132 ASP A N 1
ATOM 1022 C CA . ASP A 1 132 ? 17.659 -16.218 -21.780 1.00 89.94 132 ASP A CA 1
ATOM 1023 C C . ASP A 1 132 ? 16.370 -17.039 -21.879 1.00 89.94 132 ASP A C 1
ATOM 1025 O O . ASP A 1 132 ? 15.673 -16.987 -22.891 1.00 89.94 132 ASP A O 1
ATOM 1029 N N . SER A 1 133 ? 16.067 -17.803 -20.831 1.00 89.56 133 SER A N 1
ATOM 1030 C CA . SER A 1 133 ? 14.873 -18.642 -20.723 1.00 89.56 133 SER A CA 1
ATOM 1031 C C . SER A 1 133 ? 13.731 -17.980 -19.955 1.00 89.56 133 SER A C 1
ATOM 1033 O O . SER A 1 133 ? 12.690 -18.605 -19.781 1.00 89.56 133 SER A O 1
ATOM 1035 N N . PHE A 1 134 ? 13.922 -16.761 -19.446 1.00 92.94 134 PHE A N 1
ATOM 1036 C CA . PHE A 1 134 ? 12.916 -16.092 -18.631 1.00 92.94 134 PHE A CA 1
ATOM 1037 C C . PHE A 1 134 ? 11.886 -15.366 -19.497 1.00 92.94 134 PHE A C 1
ATOM 1039 O O . PHE A 1 134 ? 12.208 -14.419 -20.214 1.00 92.94 134 PHE A O 1
ATOM 1046 N N . ASP A 1 135 ? 10.632 -15.785 -19.376 1.00 89.69 135 ASP A N 1
ATOM 1047 C CA . ASP A 1 135 ? 9.467 -15.265 -20.095 1.00 89.69 135 ASP A CA 1
ATOM 1048 C C . ASP A 1 135 ? 8.473 -14.531 -19.177 1.00 89.69 135 ASP A C 1
ATOM 1050 O O . ASP A 1 135 ? 7.431 -14.066 -19.633 1.00 89.69 135 ASP A O 1
ATOM 1054 N N . GLY A 1 136 ? 8.810 -14.346 -17.895 1.00 91.06 136 GLY A N 1
ATOM 1055 C CA . GLY A 1 136 ? 7.942 -13.672 -16.923 1.00 91.06 136 GLY A CA 1
ATOM 1056 C C . GLY A 1 136 ? 7.719 -12.176 -17.189 1.00 91.06 136 GLY A C 1
ATOM 1057 O O . GLY A 1 136 ? 6.845 -11.571 -16.574 1.00 91.06 136 GLY A O 1
ATOM 1058 N N . CYS A 1 137 ? 8.485 -11.562 -18.096 1.00 95.06 137 CYS A N 1
ATOM 1059 C CA . CYS A 1 137 ? 8.269 -10.187 -18.544 1.00 95.06 137 CYS A CA 1
ATOM 1060 C C . CYS A 1 137 ? 7.534 -10.180 -19.891 1.00 95.06 137 CYS A C 1
ATOM 1062 O O . CYS A 1 137 ? 8.073 -10.640 -20.898 1.00 95.06 137 CYS A O 1
ATOM 1064 N N . ALA A 1 138 ? 6.337 -9.583 -19.926 1.00 95.06 138 ALA A N 1
ATOM 1065 C CA . ALA A 1 138 ? 5.473 -9.553 -21.112 1.00 95.06 138 ALA A CA 1
ATOM 1066 C C . ALA A 1 138 ? 6.154 -8.967 -22.367 1.00 95.06 138 ALA A C 1
ATOM 1068 O O . ALA A 1 138 ? 5.883 -9.402 -23.487 1.00 95.06 138 ALA A O 1
ATOM 1069 N N . TYR A 1 139 ? 7.088 -8.028 -22.186 1.00 96.94 139 TYR A N 1
ATOM 1070 C CA . TYR A 1 139 ? 7.827 -7.402 -23.283 1.00 96.94 139 TYR A CA 1
ATOM 1071 C C . TYR A 1 139 ? 8.852 -8.328 -23.949 1.00 96.94 139 TYR A C 1
ATOM 1073 O O . TYR A 1 139 ? 9.270 -8.043 -25.070 1.00 96.94 139 TYR A O 1
ATOM 1081 N N . VAL A 1 140 ? 9.280 -9.424 -23.303 1.00 95.69 140 VAL A N 1
ATOM 1082 C CA . VAL A 1 140 ? 10.279 -10.344 -23.885 1.00 95.69 140 VAL A CA 1
ATOM 1083 C C . VAL A 1 140 ? 9.699 -11.018 -25.120 1.00 95.69 140 VAL A C 1
ATOM 1085 O O . VAL A 1 140 ? 10.276 -10.928 -26.206 1.00 95.69 140 VAL A O 1
ATOM 1088 N N . GLU A 1 141 ? 8.545 -11.667 -24.962 1.00 94.44 141 GLU A N 1
ATOM 1089 C CA . GLU A 1 141 ? 7.853 -12.313 -26.075 1.00 94.44 141 GLU A CA 1
ATOM 1090 C C . GLU A 1 141 ? 7.155 -11.275 -26.957 1.00 94.44 141 GLU A C 1
ATOM 1092 O O . GLU A 1 141 ? 7.326 -11.286 -28.176 1.00 94.44 141 GLU A O 1
ATOM 1097 N N . GLY A 1 142 ? 6.433 -10.328 -26.347 1.00 96.25 142 GLY A N 1
ATOM 1098 C CA . GLY A 1 142 ? 5.591 -9.383 -27.077 1.00 96.25 142 GLY A CA 1
ATOM 1099 C C . GLY A 1 142 ? 6.355 -8.457 -28.029 1.00 96.25 142 GLY A C 1
ATOM 1100 O O . GLY A 1 142 ? 5.836 -8.114 -29.090 1.00 96.25 142 GLY A O 1
ATOM 1101 N N . CYS A 1 143 ? 7.606 -8.093 -27.723 1.00 97.06 143 CYS A N 1
ATOM 1102 C CA . CYS A 1 143 ? 8.413 -7.248 -28.610 1.00 97.06 143 CYS A CA 1
ATOM 1103 C C . CYS A 1 143 ? 9.236 -8.037 -29.641 1.00 97.06 143 CYS A C 1
ATOM 1105 O O . CYS A 1 143 ? 9.820 -7.427 -30.541 1.00 97.06 143 CYS A O 1
ATOM 1107 N N . ARG A 1 144 ? 9.317 -9.374 -29.546 1.00 95.50 144 ARG A N 1
ATOM 1108 C CA . ARG A 1 144 ? 10.276 -10.181 -30.325 1.00 95.50 144 ARG A CA 1
ATOM 1109 C C . ARG A 1 144 ? 10.088 -10.033 -31.836 1.00 95.50 144 ARG A C 1
ATOM 1111 O O . ARG A 1 144 ? 11.064 -9.803 -32.548 1.00 95.50 144 ARG A O 1
ATOM 1118 N N . GLU A 1 145 ? 8.853 -10.132 -32.330 1.00 96.69 145 GLU A N 1
ATOM 1119 C CA . GLU A 1 145 ? 8.567 -9.980 -33.766 1.00 96.69 145 GLU A CA 1
ATOM 1120 C C . GLU A 1 145 ? 8.862 -8.552 -34.252 1.00 96.69 145 GLU A C 1
ATOM 1122 O O . GLU A 1 145 ? 9.444 -8.357 -35.322 1.00 96.69 145 GLU A O 1
ATOM 1127 N N . GLY A 1 146 ? 8.495 -7.548 -33.451 1.00 96.62 146 GLY A N 1
ATOM 1128 C CA . GLY A 1 146 ? 8.747 -6.142 -33.753 1.00 96.62 146 GLY A CA 1
ATOM 1129 C C . GLY A 1 146 ? 10.240 -5.830 -33.854 1.00 96.62 146 GLY A C 1
ATOM 1130 O O . GLY A 1 146 ? 10.687 -5.249 -34.841 1.00 96.62 146 GLY A O 1
ATOM 1131 N N . PHE A 1 147 ? 11.036 -6.297 -32.893 1.00 96.50 147 PHE A N 1
ATOM 1132 C CA . PHE A 1 147 ? 12.490 -6.145 -32.907 1.00 96.50 147 PHE A CA 1
ATOM 1133 C C . PHE A 1 147 ? 13.160 -6.896 -34.063 1.00 96.50 147 PHE A C 1
ATOM 1135 O O . PHE A 1 147 ? 14.050 -6.337 -34.708 1.00 96.50 147 PHE A O 1
ATOM 1142 N N . ALA A 1 148 ? 12.689 -8.095 -34.414 1.00 95.69 148 ALA A N 1
ATOM 1143 C CA . ALA A 1 148 ? 13.201 -8.824 -35.575 1.00 95.69 148 ALA A CA 1
ATOM 1144 C C . ALA A 1 148 ? 13.015 -8.035 -36.887 1.00 95.69 148 ALA A C 1
ATOM 1146 O O . ALA A 1 148 ? 13.917 -8.007 -37.727 1.00 95.69 148 ALA A O 1
ATOM 1147 N N . LYS A 1 149 ? 11.888 -7.323 -37.051 1.00 95.62 149 LYS A N 1
ATOM 1148 C CA . LYS A 1 149 ? 11.643 -6.437 -38.210 1.00 95.62 149 LYS A CA 1
ATOM 1149 C C . LYS A 1 149 ? 12.600 -5.239 -38.265 1.00 95.62 149 LYS A C 1
ATOM 1151 O O . LYS A 1 149 ? 12.859 -4.733 -39.355 1.00 95.62 149 LYS A O 1
ATOM 1156 N N . LEU A 1 150 ? 13.150 -4.816 -37.125 1.00 93.12 150 LEU A N 1
ATOM 1157 C CA . LEU A 1 150 ? 14.180 -3.772 -37.036 1.00 93.12 150 LEU A CA 1
ATOM 1158 C C . LEU A 1 150 ? 15.605 -4.305 -37.282 1.00 93.12 150 LEU A C 1
ATOM 1160 O O . LEU A 1 150 ? 16.559 -3.531 -37.245 1.00 93.12 150 LEU A O 1
ATOM 1164 N N . GLY A 1 151 ? 15.766 -5.608 -37.542 1.00 93.31 151 GLY A N 1
ATOM 1165 C CA . GLY A 1 151 ? 17.072 -6.246 -37.728 1.00 93.31 151 GLY A CA 1
ATOM 1166 C C . GLY A 1 151 ? 17.798 -6.581 -36.422 1.00 93.31 151 GLY A C 1
ATOM 1167 O O . GLY A 1 151 ? 18.995 -6.857 -36.455 1.00 93.31 151 GLY A O 1
ATOM 1168 N N . ILE A 1 152 ? 17.093 -6.560 -35.288 1.00 95.00 152 ILE A N 1
ATOM 1169 C CA . ILE A 1 152 ? 17.615 -6.978 -33.984 1.00 95.00 152 ILE A CA 1
ATOM 1170 C C . ILE A 1 152 ? 17.518 -8.505 -33.921 1.00 95.00 152 ILE A C 1
ATOM 1172 O O . ILE A 1 152 ? 16.437 -9.081 -34.037 1.00 95.00 152 ILE A O 1
ATOM 1176 N N . GLU A 1 153 ? 18.657 -9.168 -33.762 1.00 94.38 153 GLU A N 1
ATOM 1177 C CA . GLU A 1 153 ? 18.782 -10.626 -33.843 1.00 94.38 153 GLU A CA 1
ATOM 1178 C C . GLU A 1 153 ? 18.216 -11.331 -32.602 1.00 94.38 153 GLU A C 1
ATOM 1180 O O . GLU A 1 153 ? 17.794 -12.486 -32.682 1.00 94.38 153 GLU A O 1
ATOM 1185 N N . ARG A 1 154 ? 18.199 -10.648 -31.449 1.00 94.12 154 ARG A N 1
ATOM 1186 C CA . ARG A 1 154 ? 17.819 -11.251 -30.170 1.00 94.12 154 ARG A CA 1
ATOM 1187 C C . ARG A 1 154 ? 17.038 -10.308 -29.256 1.00 94.12 154 ARG A C 1
ATOM 1189 O O . ARG A 1 154 ? 17.455 -9.179 -29.017 1.00 94.12 154 ARG A O 1
ATOM 1196 N N . CYS A 1 155 ? 15.949 -10.826 -28.688 1.00 94.88 155 CYS A N 1
ATOM 1197 C CA . CYS A 1 155 ? 15.191 -10.220 -27.592 1.00 94.88 155 CYS A CA 1
ATOM 1198 C C . CYS A 1 155 ? 15.211 -11.176 -26.391 1.00 94.88 155 CYS A C 1
ATOM 1200 O O . CYS A 1 155 ? 14.781 -12.325 -26.531 1.00 94.88 155 CYS A O 1
ATOM 1202 N N . ALA A 1 156 ? 15.730 -10.727 -25.251 1.00 95.19 156 ALA A N 1
ATOM 1203 C CA . ALA A 1 156 ? 15.865 -11.530 -24.032 1.00 95.19 156 ALA A CA 1
ATOM 1204 C C . ALA A 1 156 ? 15.514 -10.713 -22.781 1.00 95.19 156 ALA A C 1
ATOM 1206 O O . ALA A 1 156 ? 15.278 -9.510 -22.861 1.00 95.19 156 ALA A O 1
ATOM 1207 N N . PHE A 1 157 ? 15.487 -11.348 -21.614 1.00 96.69 157 PHE A N 1
ATOM 1208 C CA . PHE A 1 157 ? 15.340 -10.651 -20.339 1.00 96.69 157 PHE A CA 1
ATOM 1209 C C . PHE A 1 157 ? 16.701 -10.200 -19.783 1.00 96.69 157 PHE A C 1
ATOM 1211 O O . PHE A 1 157 ? 17.721 -10.856 -19.990 1.00 96.69 157 PHE A O 1
ATOM 1218 N N . ALA A 1 158 ? 16.721 -9.097 -19.034 1.00 95.00 158 ALA A N 1
ATOM 1219 C CA . ALA A 1 158 ? 17.754 -8.854 -18.026 1.00 95.00 158 ALA A CA 1
ATOM 1220 C C . ALA A 1 158 ? 17.197 -8.021 -16.868 1.00 95.00 158 ALA A C 1
ATOM 1222 O O . ALA A 1 158 ? 16.453 -7.070 -17.115 1.00 95.00 158 ALA A O 1
ATOM 1223 N N . PRO A 1 159 ? 17.607 -8.303 -15.620 1.00 94.44 159 PRO A N 1
ATOM 1224 C CA . PRO A 1 159 ? 17.260 -7.460 -14.491 1.00 94.44 159 PRO A CA 1
ATOM 1225 C C . PRO A 1 159 ? 17.892 -6.075 -14.622 1.00 94.44 159 PRO A C 1
ATOM 1227 O O . PRO A 1 159 ? 18.921 -5.874 -15.277 1.00 94.44 159 PRO A O 1
ATOM 1230 N N . VAL A 1 160 ? 17.295 -5.116 -13.924 1.00 93.38 160 VAL A N 1
ATOM 1231 C CA . VAL A 1 160 ? 17.765 -3.735 -13.892 1.00 93.38 160 VAL A CA 1
ATOM 1232 C C . VAL A 1 160 ? 18.697 -3.547 -12.690 1.00 93.38 160 VAL A C 1
ATOM 1234 O O . VAL A 1 160 ? 18.308 -3.850 -11.553 1.00 93.38 160 VAL A O 1
ATOM 1237 N N . PRO A 1 161 ? 19.927 -3.038 -12.901 1.00 90.75 161 PRO A N 1
ATOM 1238 C CA . PRO A 1 161 ? 20.827 -2.674 -11.812 1.00 90.75 161 PRO A CA 1
ATOM 1239 C C . PRO A 1 161 ? 20.153 -1.745 -10.800 1.00 90.75 161 PRO A C 1
ATOM 1241 O O . PRO A 1 161 ? 19.431 -0.820 -11.183 1.00 90.75 161 PRO A O 1
ATOM 1244 N N . LYS A 1 162 ? 20.416 -1.966 -9.504 1.00 89.25 162 LYS A N 1
ATOM 1245 C CA . LYS A 1 162 ? 19.794 -1.179 -8.426 1.00 89.25 162 LYS A CA 1
ATOM 1246 C C . LYS A 1 162 ? 20.101 0.308 -8.599 1.00 89.25 162 LYS A C 1
ATOM 1248 O O . LYS A 1 162 ? 19.230 1.143 -8.415 1.00 89.25 162 LYS A O 1
ATOM 1253 N N . GLU A 1 163 ? 21.316 0.627 -9.019 1.00 89.25 163 GLU A N 1
ATOM 1254 C CA . GLU A 1 163 ? 21.811 1.987 -9.202 1.00 89.25 163 GLU A CA 1
ATOM 1255 C C . GLU A 1 163 ? 21.043 2.743 -10.294 1.00 89.25 163 GLU A C 1
ATOM 1257 O O . GLU A 1 163 ? 20.857 3.950 -10.174 1.00 89.25 163 GLU A O 1
ATOM 1262 N N . ILE A 1 164 ? 20.550 2.054 -11.332 1.00 90.00 164 ILE A N 1
ATOM 1263 C CA . ILE A 1 164 ? 19.703 2.690 -12.352 1.00 90.00 164 ILE A CA 1
ATOM 1264 C C . ILE A 1 164 ? 18.350 3.071 -11.743 1.00 90.00 164 ILE A C 1
ATOM 1266 O O . ILE A 1 164 ? 17.867 4.176 -11.969 1.00 90.00 164 ILE A O 1
ATOM 1270 N N . ILE A 1 165 ? 17.753 2.199 -10.932 1.00 89.31 165 ILE A N 1
ATOM 1271 C CA . ILE A 1 165 ? 16.470 2.498 -10.285 1.00 89.31 165 ILE A CA 1
ATOM 1272 C C . ILE A 1 165 ? 16.646 3.614 -9.246 1.00 89.31 165 ILE A C 1
ATOM 1274 O O . ILE A 1 165 ? 15.978 4.638 -9.326 1.00 89.31 165 ILE A O 1
ATOM 1278 N N . GLU A 1 166 ? 17.577 3.458 -8.307 1.00 88.06 166 GLU A N 1
ATOM 1279 C CA . GLU A 1 166 ? 17.723 4.378 -7.172 1.00 88.06 166 GLU A CA 1
ATOM 1280 C C . GLU A 1 166 ? 18.374 5.709 -7.562 1.00 88.06 166 GLU A C 1
ATOM 1282 O O . GLU A 1 166 ? 17.859 6.777 -7.251 1.00 88.06 166 GLU A O 1
ATOM 1287 N N . ALA A 1 167 ? 19.522 5.682 -8.244 1.00 87.88 167 ALA A N 1
ATOM 1288 C CA . ALA A 1 167 ? 20.314 6.896 -8.446 1.00 87.88 167 ALA A CA 1
ATOM 1289 C C . ALA A 1 167 ? 19.901 7.681 -9.693 1.00 87.88 167 ALA A C 1
ATOM 1291 O O . ALA A 1 167 ? 20.110 8.894 -9.746 1.00 87.88 167 ALA A O 1
ATOM 1292 N N . VAL A 1 168 ? 19.358 7.003 -10.709 1.00 89.31 168 VAL A N 1
ATOM 1293 C CA . VAL A 1 168 ? 18.967 7.642 -11.972 1.00 89.31 168 VAL A CA 1
ATOM 1294 C C . VAL A 1 168 ? 17.477 7.923 -11.972 1.00 89.31 168 VAL A C 1
ATOM 1296 O O . VAL A 1 168 ? 17.086 9.081 -12.075 1.00 89.31 168 VAL A O 1
ATOM 1299 N N . ILE A 1 169 ? 16.644 6.893 -11.850 1.00 89.50 169 ILE A N 1
ATOM 1300 C CA . ILE A 1 169 ? 15.199 7.076 -11.965 1.00 89.50 169 ILE A CA 1
ATOM 1301 C C . ILE A 1 169 ? 14.668 7.839 -10.750 1.00 89.50 169 ILE A C 1
ATOM 1303 O O . ILE A 1 169 ? 14.231 8.980 -10.908 1.00 89.50 169 ILE A O 1
ATOM 1307 N N . ARG A 1 170 ? 14.810 7.273 -9.548 1.00 87.31 170 ARG A N 1
ATOM 1308 C CA . ARG A 1 170 ? 14.328 7.884 -8.300 1.00 87.31 170 ARG A CA 1
ATOM 1309 C C . ARG A 1 170 ? 15.088 9.157 -7.937 1.00 87.31 170 ARG A C 1
ATOM 1311 O O . ARG A 1 170 ? 14.497 10.146 -7.531 1.00 87.31 170 ARG A O 1
ATOM 1318 N N . GLY A 1 171 ? 16.407 9.166 -8.126 1.00 84.81 171 GLY A N 1
ATOM 1319 C CA . GLY A 1 171 ? 17.248 10.305 -7.749 1.00 84.81 171 GLY A CA 1
ATOM 1320 C C . GLY A 1 171 ? 17.254 11.488 -8.725 1.00 84.81 171 GLY A C 1
ATOM 1321 O O . GLY A 1 171 ? 17.593 12.597 -8.316 1.00 84.81 171 GLY A O 1
ATOM 1322 N N . GLN A 1 172 ? 16.944 11.290 -10.015 1.00 85.50 172 GLN A N 1
ATOM 1323 C CA . GLN A 1 172 ? 17.115 12.347 -11.033 1.00 85.50 172 GLN A CA 1
ATOM 1324 C C . GLN A 1 172 ? 15.943 12.520 -11.998 1.00 85.50 172 GLN A C 1
ATOM 1326 O O . GLN A 1 172 ? 15.834 13.593 -12.598 1.00 85.50 172 GLN A O 1
ATOM 1331 N N . ILE A 1 173 ? 15.130 11.489 -12.232 1.00 84.88 173 ILE A N 1
ATOM 1332 C CA . ILE A 1 173 ? 14.024 11.550 -13.194 1.00 84.88 173 ILE A CA 1
ATOM 1333 C C . ILE A 1 173 ? 12.726 11.886 -12.467 1.00 84.88 173 ILE A C 1
ATOM 1335 O O . ILE A 1 173 ? 12.148 12.925 -12.764 1.00 84.88 173 ILE A O 1
ATOM 1339 N N . GLU A 1 174 ? 12.310 11.077 -11.494 1.00 85.81 174 GLU A N 1
ATOM 1340 C CA . GLU A 1 174 ? 11.069 11.281 -10.730 1.00 85.81 174 GLU A CA 1
ATOM 1341 C C . GLU A 1 174 ? 10.966 12.672 -10.077 1.00 85.81 174 GLU A C 1
ATOM 1343 O O . GLU A 1 174 ? 9.923 13.304 -10.238 1.00 85.81 174 GLU A O 1
ATOM 1348 N N . PRO A 1 175 ? 12.030 13.248 -9.473 1.00 81.75 175 PRO A N 1
ATOM 1349 C CA . PRO A 1 175 ? 11.942 14.568 -8.847 1.00 81.75 175 PRO A CA 1
ATOM 1350 C C . PRO A 1 175 ? 11.638 15.706 -9.827 1.00 81.75 175 PRO A C 1
ATOM 1352 O O . PRO A 1 175 ? 11.164 16.755 -9.414 1.00 81.75 175 PRO A O 1
ATOM 1355 N N . LYS A 1 176 ? 11.891 15.523 -11.131 1.00 78.88 176 LYS A N 1
ATOM 1356 C CA . LYS A 1 176 ? 11.536 16.520 -12.160 1.00 78.88 176 LYS A CA 1
ATOM 1357 C C . LYS A 1 176 ? 10.039 16.558 -12.454 1.00 78.88 176 LYS A C 1
ATOM 1359 O O . LYS A 1 176 ? 9.593 17.443 -13.178 1.00 78.88 176 LYS A O 1
ATOM 1364 N N . TYR A 1 177 ? 9.307 15.573 -11.950 1.00 74.12 177 TYR A N 1
ATOM 1365 C CA . TYR A 1 177 ? 7.876 15.402 -12.145 1.00 74.12 177 TYR A CA 1
ATOM 1366 C C . TYR A 1 177 ? 7.093 15.485 -10.831 1.00 74.12 177 TYR A C 1
ATOM 1368 O O . TYR A 1 177 ? 5.872 15.361 -10.850 1.00 74.12 177 TYR A O 1
ATOM 1376 N N . ALA A 1 178 ? 7.775 15.693 -9.701 1.00 65.50 178 ALA A N 1
ATOM 1377 C CA . ALA A 1 178 ? 7.119 15.984 -8.437 1.00 65.50 178 ALA A CA 1
ATOM 1378 C C . ALA A 1 178 ? 6.493 17.395 -8.489 1.00 65.50 178 ALA A C 1
ATOM 1380 O O . ALA A 1 178 ? 7.113 18.304 -9.051 1.00 65.50 178 ALA A O 1
ATOM 1381 N N . PRO A 1 179 ? 5.293 17.609 -7.920 1.00 60.47 179 PRO A N 1
ATOM 1382 C CA . PRO A 1 179 ? 4.715 18.946 -7.802 1.00 60.47 179 PRO A CA 1
ATOM 1383 C C . PRO A 1 179 ? 5.638 19.870 -6.990 1.00 60.47 179 PRO A C 1
ATOM 1385 O O . PRO A 1 179 ? 6.180 19.444 -5.972 1.00 60.47 179 PRO A O 1
ATOM 1388 N N . GLU A 1 180 ? 5.794 21.134 -7.407 1.00 54.09 180 GLU A N 1
ATOM 1389 C CA . GLU A 1 180 ? 6.679 22.112 -6.738 1.00 54.09 180 GLU A CA 1
ATOM 1390 C C . GLU A 1 180 ? 6.273 22.408 -5.274 1.00 54.09 180 GLU A C 1
ATOM 1392 O O . GLU A 1 180 ? 7.125 22.812 -4.484 1.00 54.09 180 GLU A O 1
ATOM 1397 N N . ASP A 1 181 ? 5.014 22.134 -4.897 1.00 52.22 181 ASP A N 1
ATOM 1398 C CA . ASP A 1 181 ? 4.404 22.511 -3.609 1.00 52.22 181 ASP A CA 1
ATOM 1399 C C . ASP A 1 181 ? 3.974 21.321 -2.722 1.00 52.22 181 ASP A C 1
ATOM 1401 O O . ASP A 1 181 ? 3.207 21.504 -1.776 1.00 52.22 181 ASP A O 1
ATOM 1405 N N . ALA A 1 182 ? 4.448 20.097 -2.983 1.00 48.22 182 ALA A N 1
ATOM 1406 C CA . ALA A 1 182 ? 4.112 18.920 -2.170 1.00 48.22 182 ALA A CA 1
ATOM 1407 C C . ALA A 1 182 ? 4.888 18.903 -0.838 1.00 48.22 182 ALA A C 1
ATOM 1409 O O . ALA A 1 182 ? 5.740 18.051 -0.602 1.00 48.22 182 ALA A O 1
ATOM 1410 N N . ASN A 1 183 ? 4.621 19.880 0.025 1.00 42.09 183 ASN A N 1
ATOM 1411 C CA . ASN A 1 183 ? 4.938 19.796 1.442 1.00 42.09 183 ASN A CA 1
ATOM 1412 C C . ASN A 1 183 ? 3.619 19.554 2.175 1.00 42.09 183 ASN A C 1
ATOM 1414 O O . ASN A 1 183 ? 2.700 20.360 2.049 1.00 42.09 183 ASN A O 1
ATOM 1418 N N . TRP A 1 184 ? 3.588 18.479 2.965 1.00 39.31 184 TRP A N 1
ATOM 1419 C CA . TRP A 1 184 ? 2.521 18.035 3.877 1.00 39.31 184 TRP A CA 1
ATOM 1420 C C . TRP A 1 184 ? 1.493 17.056 3.286 1.00 39.31 184 TRP A C 1
ATOM 1422 O O . TRP A 1 184 ? 0.709 17.376 2.400 1.00 39.31 184 TRP A O 1
ATOM 1432 N N . GLY A 1 185 ? 1.509 15.843 3.848 1.00 50.47 185 GLY A N 1
ATOM 1433 C CA . GLY A 1 185 ? 0.629 14.713 3.553 1.00 50.47 185 GLY A CA 1
ATOM 1434 C C . GLY A 1 185 ? 1.280 13.403 4.015 1.00 50.47 185 GLY A C 1
ATOM 1435 O O . GLY A 1 185 ? 2.499 13.333 4.194 1.00 50.47 185 GLY A O 1
ATOM 1436 N N . THR A 1 186 ? 0.497 12.338 4.178 1.00 51.72 186 THR A N 1
ATOM 1437 C CA . THR A 1 186 ? 0.994 10.966 4.424 1.00 51.72 186 THR A CA 1
ATOM 1438 C C . THR A 1 186 ? 1.875 10.424 3.295 1.00 51.72 186 THR A C 1
ATOM 1440 O O . THR A 1 186 ? 2.520 9.399 3.473 1.00 51.72 186 THR A O 1
ATOM 1443 N N . GLN A 1 187 ? 1.970 11.136 2.169 1.00 57.53 187 GLN A N 1
ATOM 1444 C CA . GLN A 1 187 ? 2.806 10.837 1.001 1.00 57.53 187 GLN A CA 1
ATOM 1445 C C . GLN A 1 187 ? 4.291 10.599 1.322 1.00 57.53 187 GLN A C 1
ATOM 1447 O O . GLN A 1 187 ? 4.978 9.930 0.555 1.00 57.53 187 GLN A O 1
ATOM 1452 N N . HIS A 1 188 ? 4.796 11.134 2.440 1.00 67.50 188 HIS A N 1
ATOM 1453 C CA . HIS A 1 188 ? 6.187 10.952 2.878 1.00 67.50 188 HIS A CA 1
ATOM 1454 C C . HIS A 1 188 ? 6.383 9.842 3.909 1.00 67.50 188 HIS A C 1
ATOM 1456 O O . HIS A 1 188 ? 7.515 9.600 4.337 1.00 67.50 188 HIS A O 1
ATOM 1462 N N . LEU A 1 189 ? 5.313 9.167 4.334 1.00 83.94 189 LEU A N 1
ATOM 1463 C CA . LEU A 1 189 ? 5.472 7.972 5.144 1.00 83.94 189 LEU A CA 1
ATOM 1464 C C . LEU A 1 189 ? 6.281 6.945 4.347 1.00 83.94 189 LEU A C 1
ATOM 1466 O O . LEU A 1 189 ? 5.974 6.703 3.181 1.00 83.94 189 LEU A O 1
ATOM 1470 N N . PRO A 1 190 ? 7.287 6.297 4.947 1.00 88.38 190 PRO A N 1
ATOM 1471 C CA . PRO A 1 190 ? 7.980 5.226 4.253 1.00 88.38 190 PRO A CA 1
ATOM 1472 C C . PRO A 1 190 ? 7.012 4.065 3.988 1.00 88.38 190 PRO A C 1
ATOM 1474 O O . PRO A 1 190 ? 6.052 3.862 4.739 1.00 88.38 190 PRO A O 1
ATOM 1477 N N . GLY A 1 191 ? 7.262 3.284 2.938 1.00 91.12 191 GLY A N 1
ATOM 1478 C CA . GLY A 1 191 ? 6.484 2.078 2.652 1.00 91.12 191 GLY A CA 1
ATOM 1479 C C . GLY A 1 191 ? 6.463 1.095 3.816 1.00 91.12 191 GLY A C 1
ATOM 1480 O O . GLY A 1 191 ? 7.428 1.000 4.586 1.00 91.12 191 GLY A O 1
ATOM 1481 N N . LEU A 1 192 ? 5.358 0.367 3.968 1.00 94.44 192 LEU A N 1
ATOM 1482 C CA . LEU A 1 192 ? 5.187 -0.613 5.043 1.00 94.44 192 LEU A CA 1
ATOM 1483 C C . LEU A 1 192 ? 6.223 -1.736 4.947 1.00 94.44 192 LEU A C 1
ATOM 1485 O O . LEU A 1 192 ? 6.834 -2.097 5.950 1.00 94.44 192 LEU A O 1
ATOM 1489 N N . MET A 1 193 ? 6.466 -2.253 3.742 1.00 92.38 193 MET A N 1
ATOM 1490 C CA . MET A 1 193 ? 7.422 -3.343 3.525 1.00 92.38 193 MET A CA 1
ATOM 1491 C C . MET A 1 193 ? 8.878 -2.916 3.726 1.00 92.38 193 MET A C 1
ATOM 1493 O O . MET A 1 193 ? 9.722 -3.740 4.075 1.00 92.38 193 MET A O 1
ATOM 1497 N N . GLU A 1 194 ? 9.184 -1.644 3.488 1.00 89.56 194 GLU A N 1
ATOM 1498 C CA . GLU A 1 194 ? 10.530 -1.091 3.579 1.00 89.56 194 GLU A CA 1
ATOM 1499 C C . GLU A 1 194 ? 10.896 -0.645 4.995 1.00 89.56 194 GLU A C 1
ATOM 1501 O O . GLU A 1 194 ? 12.077 -0.666 5.344 1.00 89.56 194 GLU A O 1
ATOM 1506 N N . SER A 1 195 ? 9.914 -0.217 5.794 1.00 92.25 195 SER A N 1
ATOM 1507 C CA . SER A 1 195 ? 10.151 0.392 7.110 1.00 92.25 195 SER A CA 1
ATOM 1508 C C . SER A 1 195 ? 9.694 -0.428 8.308 1.00 92.25 195 SER A C 1
ATOM 1510 O O . SER A 1 195 ? 10.198 -0.203 9.409 1.00 92.25 195 SER A O 1
ATOM 1512 N N . VAL A 1 196 ? 8.759 -1.364 8.136 1.00 93.69 196 VAL A N 1
ATOM 1513 C CA . VAL A 1 196 ? 8.205 -2.128 9.257 1.00 93.69 196 VAL A CA 1
ATOM 1514 C C . VAL A 1 196 ? 8.863 -3.499 9.334 1.00 93.69 196 VAL A C 1
ATOM 1516 O O . VAL A 1 196 ? 8.582 -4.405 8.547 1.00 93.69 196 VAL A O 1
ATOM 1519 N N . ASP A 1 197 ? 9.716 -3.672 10.342 1.00 91.44 197 ASP A N 1
ATOM 1520 C CA . ASP A 1 197 ? 10.403 -4.934 10.602 1.00 91.44 197 ASP A CA 1
ATOM 1521 C C . ASP A 1 197 ? 9.414 -6.101 10.748 1.00 91.44 197 ASP A C 1
ATOM 1523 O O . ASP A 1 197 ? 8.564 -6.131 11.643 1.00 91.44 197 ASP A O 1
ATOM 1527 N N . GLY A 1 198 ? 9.564 -7.104 9.880 1.00 89.75 198 GLY A N 1
ATOM 1528 C CA . GLY A 1 198 ? 8.730 -8.307 9.877 1.00 89.75 198 GLY A CA 1
ATOM 1529 C C . GLY A 1 198 ? 7.438 -8.199 9.065 1.00 89.75 198 GLY A C 1
ATOM 1530 O O . GLY A 1 198 ? 6.672 -9.161 9.060 1.00 89.75 198 GLY A O 1
ATOM 1531 N N . PHE A 1 199 ? 7.198 -7.091 8.360 1.00 93.62 199 PHE A N 1
ATOM 1532 C CA . PHE A 1 199 ? 6.073 -6.973 7.435 1.00 93.62 199 PHE A CA 1
ATOM 1533 C C . PHE A 1 199 ? 6.315 -7.830 6.181 1.00 93.62 199 PHE A C 1
ATOM 1535 O O . PHE A 1 199 ? 7.309 -7.654 5.475 1.00 93.62 199 PHE A O 1
ATOM 1542 N N . THR A 1 200 ? 5.416 -8.777 5.898 1.00 92.69 200 THR A N 1
ATOM 1543 C CA . THR A 1 200 ? 5.505 -9.681 4.734 1.00 92.69 200 THR A CA 1
ATOM 1544 C C . THR A 1 200 ? 4.352 -9.447 3.752 1.00 92.69 200 THR A C 1
ATOM 1546 O O . THR A 1 200 ? 3.328 -8.882 4.148 1.00 92.69 200 THR A O 1
ATOM 1549 N N . PRO A 1 201 ? 4.460 -9.899 2.485 1.00 92.75 201 PRO A N 1
ATOM 1550 C CA . PRO A 1 201 ? 3.354 -9.834 1.528 1.00 92.75 201 PRO A CA 1
ATOM 1551 C C . PRO A 1 201 ? 2.058 -10.478 2.032 1.00 92.75 201 PRO A C 1
ATOM 1553 O O . PRO A 1 201 ? 0.980 -9.925 1.821 1.00 92.75 201 PRO A O 1
ATOM 1556 N N . GLU A 1 202 ? 2.154 -11.615 2.726 1.00 93.06 202 GLU A N 1
ATOM 1557 C CA . GLU A 1 202 ? 1.007 -12.346 3.278 1.00 93.06 202 GLU A CA 1
ATOM 1558 C C . GLU A 1 202 ? 0.332 -11.555 4.399 1.00 93.06 202 GLU A C 1
ATOM 1560 O O . GLU A 1 202 ? -0.897 -11.490 4.464 1.00 93.06 202 GLU A O 1
ATOM 1565 N N . PHE A 1 203 ? 1.127 -10.910 5.260 1.00 94.75 203 PHE A N 1
ATOM 1566 C CA . PHE A 1 203 ? 0.586 -10.014 6.274 1.00 94.75 203 PHE A CA 1
ATOM 1567 C C . PHE A 1 203 ? -0.060 -8.776 5.647 1.00 94.75 203 PHE A C 1
ATOM 1569 O O . PHE A 1 203 ? -1.165 -8.420 6.049 1.00 94.75 203 PHE A O 1
ATOM 1576 N N . GLY A 1 204 ? 0.557 -8.184 4.619 1.00 95.19 204 GLY A N 1
ATOM 1577 C CA . GLY A 1 204 ? -0.033 -7.087 3.851 1.00 95.19 204 GLY A CA 1
ATOM 1578 C C . GLY A 1 204 ? -1.390 -7.458 3.254 1.00 95.19 204 GLY A C 1
ATOM 1579 O O . GLY A 1 204 ? -2.374 -6.770 3.508 1.00 95.19 204 GLY A O 1
ATOM 1580 N N . ALA A 1 205 ? -1.487 -8.604 2.574 1.00 94.75 205 ALA A N 1
ATOM 1581 C CA . ALA A 1 205 ? -2.749 -9.093 2.017 1.00 94.75 205 ALA A CA 1
ATOM 1582 C C . ALA A 1 205 ? -3.824 -9.288 3.101 1.00 94.75 205 ALA A C 1
ATOM 1584 O O . ALA A 1 205 ? -4.988 -8.940 2.904 1.00 94.75 205 ALA A O 1
ATOM 1585 N N . SER A 1 206 ? -3.429 -9.806 4.264 1.00 95.88 206 SER A N 1
ATOM 1586 C CA . SER A 1 206 ? -4.325 -10.052 5.393 1.00 95.88 206 SER A CA 1
ATOM 1587 C C . SER A 1 206 ? -4.805 -8.764 6.082 1.00 95.88 206 SER A C 1
ATOM 1589 O O . SER A 1 206 ? -5.983 -8.661 6.430 1.00 95.88 206 SER A O 1
ATOM 1591 N N . LEU A 1 207 ? -3.921 -7.776 6.256 1.00 97.38 207 LEU A N 1
ATOM 1592 C CA . LEU A 1 207 ? -4.223 -6.467 6.846 1.00 97.38 207 LEU A CA 1
ATOM 1593 C C . LEU A 1 207 ? -5.118 -5.627 5.927 1.00 97.38 207 LEU A C 1
ATOM 1595 O O . LEU A 1 207 ? -6.142 -5.112 6.368 1.00 97.38 207 LEU A O 1
ATOM 1599 N N . PHE A 1 208 ? -4.764 -5.524 4.647 1.00 97.50 208 PHE A N 1
ATOM 1600 C CA . PHE A 1 208 ? -5.535 -4.772 3.656 1.00 97.50 208 PHE A CA 1
ATOM 1601 C C . PHE A 1 208 ? -6.896 -5.429 3.378 1.00 97.50 208 PHE A C 1
ATOM 1603 O O . PHE A 1 208 ? -7.908 -4.740 3.287 1.00 97.50 208 PHE A O 1
ATOM 1610 N N . GLY A 1 209 ? -6.957 -6.767 3.363 1.00 97.12 209 GLY A N 1
ATOM 1611 C CA . GLY A 1 209 ? -8.225 -7.501 3.328 1.00 97.12 209 GLY A CA 1
ATOM 1612 C C . GLY A 1 209 ? -9.116 -7.209 4.539 1.00 97.12 209 GLY A C 1
ATOM 1613 O O . GLY A 1 209 ? -10.306 -6.959 4.373 1.00 97.12 209 GLY A O 1
ATOM 1614 N N . ALA A 1 210 ? -8.542 -7.163 5.749 1.00 97.88 210 ALA A N 1
ATOM 1615 C CA . ALA A 1 210 ? -9.281 -6.794 6.959 1.00 97.88 210 ALA A CA 1
ATOM 1616 C C . ALA A 1 210 ? -9.853 -5.371 6.884 1.00 97.88 210 ALA A C 1
ATOM 1618 O O . ALA A 1 210 ? -10.998 -5.156 7.275 1.00 97.88 210 ALA A O 1
ATOM 1619 N N . ALA A 1 211 ? -9.069 -4.420 6.372 1.00 97.44 211 ALA A N 1
ATOM 1620 C CA . ALA A 1 211 ? -9.501 -3.043 6.165 1.00 97.44 211 ALA A CA 1
ATOM 1621 C C . ALA A 1 211 ? -10.665 -2.966 5.160 1.00 97.44 211 ALA A C 1
ATOM 1623 O O . ALA A 1 211 ? -11.717 -2.408 5.473 1.00 97.44 211 ALA A O 1
ATOM 1624 N N . ALA A 1 212 ? -10.539 -3.616 4.001 1.00 96.31 212 ALA A N 1
ATOM 1625 C CA . ALA A 1 212 ? -11.599 -3.650 2.993 1.00 96.31 212 ALA A CA 1
ATOM 1626 C C . ALA A 1 212 ? -12.900 -4.294 3.519 1.00 96.31 212 ALA A C 1
ATOM 1628 O O . ALA A 1 212 ? -13.989 -3.744 3.330 1.00 96.31 212 ALA A O 1
ATOM 1629 N N . ASP A 1 213 ? -12.807 -5.427 4.224 1.00 96.50 213 ASP A N 1
ATOM 1630 C CA . ASP A 1 213 ? -13.968 -6.095 4.832 1.00 96.50 213 ASP A CA 1
ATOM 1631 C C . ASP A 1 213 ? -14.621 -5.240 5.928 1.00 96.50 213 ASP A C 1
ATOM 1633 O O . ASP A 1 213 ? -15.849 -5.225 6.058 1.00 96.50 213 ASP A O 1
ATOM 1637 N N . PHE A 1 214 ? -13.815 -4.495 6.689 1.00 95.75 214 PHE A N 1
ATOM 1638 C CA . PHE A 1 214 ? -14.303 -3.558 7.692 1.00 95.75 214 PHE A CA 1
ATOM 1639 C C . PHE A 1 214 ? -15.110 -2.418 7.071 1.00 95.75 214 PHE A C 1
ATOM 1641 O O . PHE A 1 214 ? -16.179 -2.116 7.582 1.00 95.75 214 PHE A O 1
ATOM 1648 N N . VAL A 1 215 ? -14.683 -1.821 5.956 1.00 94.50 215 VAL A N 1
ATOM 1649 C CA . VAL A 1 215 ? -15.512 -0.819 5.255 1.00 94.50 215 VAL A CA 1
ATOM 1650 C C . VAL A 1 215 ? -16.787 -1.456 4.714 1.00 94.50 215 VAL A C 1
ATOM 1652 O O . VAL A 1 215 ? -17.882 -0.919 4.878 1.00 94.50 215 VAL A O 1
ATOM 1655 N N . LYS A 1 216 ? -16.665 -2.634 4.101 1.00 94.81 216 LYS A N 1
ATOM 1656 C CA . LYS A 1 216 ? -17.779 -3.336 3.458 1.00 94.81 216 LYS A CA 1
ATOM 1657 C C . LYS A 1 216 ? -18.937 -3.642 4.411 1.00 94.81 216 LYS A C 1
ATOM 1659 O O . LYS A 1 216 ? -20.077 -3.722 3.957 1.00 94.81 216 LYS A O 1
ATOM 1664 N N . CYS A 1 217 ? -18.676 -3.816 5.709 1.00 95.06 217 CYS A N 1
ATOM 1665 C CA . CYS A 1 217 ? -19.733 -4.019 6.701 1.00 95.06 217 CYS A CA 1
ATOM 1666 C C . CYS A 1 217 ? -20.395 -2.720 7.202 1.00 95.06 217 CYS A C 1
ATOM 1668 O O . CYS A 1 217 ? -21.214 -2.800 8.115 1.00 95.06 217 CYS A O 1
ATOM 1670 N N . ALA A 1 218 ? -20.044 -1.555 6.643 1.00 94.25 218 ALA A N 1
ATOM 1671 C CA . ALA A 1 218 ? -20.591 -0.234 6.970 1.00 94.25 218 ALA A CA 1
ATOM 1672 C C . ALA A 1 218 ? -20.645 0.043 8.490 1.00 94.25 218 ALA A C 1
ATOM 1674 O O . ALA A 1 218 ? -21.718 0.196 9.079 1.00 94.25 218 ALA A O 1
ATOM 1675 N N . PRO A 1 219 ? -19.495 0.079 9.184 1.00 94.06 219 PRO A N 1
ATOM 1676 C CA . PRO A 1 219 ? -19.441 0.059 10.642 1.00 94.06 219 PRO A CA 1
ATOM 1677 C C . PRO A 1 219 ? -20.054 1.309 11.280 1.00 94.06 219 PRO A C 1
ATOM 1679 O O . PRO A 1 219 ? -20.640 1.220 12.363 1.00 94.06 219 PRO A O 1
ATOM 1682 N N . TRP A 1 220 ? -20.014 2.440 10.574 1.00 92.94 220 TRP A N 1
ATOM 1683 C CA . TRP A 1 220 ? -20.719 3.675 10.924 1.00 92.94 220 TRP A CA 1
ATOM 1684 C C . TRP A 1 220 ? -22.239 3.517 10.956 1.00 92.94 220 TRP A C 1
ATOM 1686 O O . TRP A 1 220 ? -22.906 4.335 11.578 1.00 92.94 220 TRP A O 1
ATOM 1696 N N . GLU A 1 221 ? -22.835 2.488 10.346 1.00 93.12 221 GLU A N 1
ATOM 1697 C CA . GLU A 1 221 ? -24.266 2.196 10.480 1.00 93.12 221 GLU A CA 1
ATOM 1698 C C . GLU A 1 221 ? -24.586 1.476 11.796 1.00 93.12 221 GLU A C 1
ATOM 1700 O O . GLU A 1 221 ? -25.642 1.721 12.386 1.00 93.12 221 GLU A O 1
ATOM 1705 N N . ALA A 1 222 ? -23.670 0.639 12.288 1.00 93.88 222 ALA A N 1
ATOM 1706 C CA . ALA A 1 222 ? -23.867 -0.211 13.462 1.00 93.88 222 ALA A CA 1
ATOM 1707 C C . ALA A 1 222 ? -23.410 0.435 14.781 1.00 93.88 222 ALA A C 1
ATOM 1709 O O . ALA A 1 222 ? -24.001 0.176 15.836 1.00 93.88 222 ALA A O 1
ATOM 1710 N N . LEU A 1 223 ? -22.375 1.271 14.733 1.00 94.69 223 LEU A N 1
ATOM 1711 C CA . LEU A 1 223 ? -21.762 1.918 15.891 1.00 94.69 223 LEU A CA 1
ATOM 1712 C C . LEU A 1 223 ? -21.945 3.435 15.821 1.00 94.69 223 LEU A C 1
ATOM 1714 O O . LEU A 1 223 ? -21.918 4.024 14.745 1.00 94.69 223 LEU A O 1
ATOM 1718 N N . ALA A 1 224 ? -22.155 4.073 16.971 1.00 93.62 224 ALA A N 1
ATOM 1719 C CA . ALA A 1 224 ? -22.073 5.525 17.071 1.00 93.62 224 ALA A CA 1
ATOM 1720 C C . ALA A 1 224 ? -20.634 6.006 16.821 1.00 93.62 224 ALA A C 1
ATOM 1722 O O . ALA A 1 224 ? -19.678 5.285 17.127 1.00 93.62 224 ALA A O 1
ATOM 1723 N N . GLY A 1 225 ? -20.500 7.231 16.302 1.00 92.50 225 GLY A N 1
ATOM 1724 C CA . GLY A 1 225 ? -19.209 7.869 16.050 1.00 92.50 225 GLY A CA 1
ATOM 1725 C C . GLY A 1 225 ? -18.319 7.817 17.288 1.00 92.50 225 GLY A C 1
ATOM 1726 O O . GLY A 1 225 ? -18.755 8.124 18.402 1.00 92.50 225 GLY A O 1
ATOM 1727 N N . ARG A 1 226 ? -17.096 7.327 17.092 1.00 93.44 226 ARG A N 1
ATOM 1728 C CA . ARG A 1 226 ? -16.076 7.099 18.117 1.00 93.44 226 ARG A CA 1
ATOM 1729 C C . ARG A 1 226 ? -16.481 6.215 19.300 1.00 93.44 226 ARG A C 1
ATOM 1731 O O . ARG A 1 226 ? -15.799 6.228 20.322 1.00 93.44 226 ARG A O 1
ATOM 1738 N N . ARG A 1 227 ? -17.548 5.408 19.203 1.00 96.00 227 ARG A N 1
ATOM 1739 C CA . ARG A 1 227 ? -17.932 4.461 20.267 1.00 96.00 227 ARG A CA 1
ATOM 1740 C C . ARG A 1 227 ? -16.769 3.495 20.547 1.00 96.00 227 ARG A C 1
ATOM 1742 O O . ARG A 1 227 ? -16.460 2.686 19.671 1.00 96.00 227 ARG A O 1
ATOM 1749 N N . PRO A 1 228 ? -16.172 3.497 21.759 1.00 97.00 228 PRO A N 1
ATOM 1750 C CA . PRO A 1 228 ? -15.058 2.610 22.059 1.00 97.00 228 PRO A CA 1
ATOM 1751 C C . PRO A 1 228 ? -15.489 1.147 21.999 1.00 97.00 228 PRO A C 1
ATOM 1753 O O . PRO A 1 228 ? -16.497 0.772 22.601 1.00 97.00 228 PRO A O 1
ATOM 1756 N N . VAL A 1 229 ? -14.699 0.318 21.332 1.00 98.00 229 VAL A N 1
ATOM 1757 C CA . VAL A 1 229 ? -14.794 -1.141 21.335 1.00 98.00 229 VAL A CA 1
ATOM 1758 C C . VAL A 1 229 ? -13.508 -1.662 21.953 1.00 98.00 229 VAL A C 1
ATOM 1760 O O . VAL A 1 229 ? -12.410 -1.382 21.474 1.00 98.00 229 VAL A O 1
ATOM 1763 N N . LYS A 1 230 ? -13.614 -2.402 23.052 1.00 98.25 230 LYS A N 1
ATOM 1764 C CA . 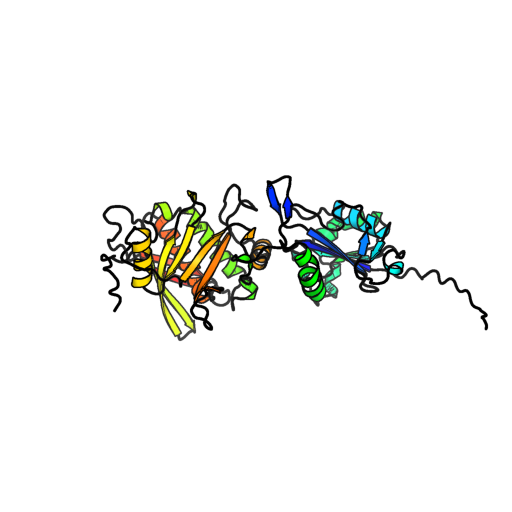LYS A 1 230 ? -12.446 -2.996 23.694 1.00 98.25 230 LYS A CA 1
ATOM 1765 C C . LYS A 1 230 ? -12.111 -4.312 23.004 1.00 98.25 230 LYS A C 1
ATOM 1767 O O . LYS A 1 230 ? -12.977 -5.162 22.821 1.00 98.25 230 LYS A O 1
ATOM 1772 N N . VAL A 1 231 ? -10.836 -4.468 22.674 1.00 97.50 231 VAL A N 1
ATOM 1773 C CA . VAL A 1 231 ? -10.262 -5.627 21.991 1.00 97.50 231 VAL A CA 1
ATOM 1774 C C . VAL A 1 231 ? -9.176 -6.216 22.877 1.00 97.50 231 VAL A C 1
ATOM 1776 O O . VAL A 1 231 ? -8.250 -5.509 23.285 1.00 97.50 231 VAL A O 1
ATOM 1779 N N . GLN A 1 232 ? -9.271 -7.506 23.193 1.00 97.19 232 GLN A N 1
ATOM 1780 C CA . GLN A 1 232 ? -8.277 -8.213 23.998 1.00 97.19 232 GLN A CA 1
ATOM 1781 C C . GLN A 1 232 ? -7.880 -9.538 23.363 1.00 97.19 232 GLN A C 1
ATOM 1783 O O . GLN A 1 232 ? -8.730 -10.350 23.030 1.00 97.19 232 GLN A O 1
ATOM 1788 N N . TYR A 1 233 ? -6.583 -9.807 23.265 1.00 94.94 233 TYR A N 1
ATOM 1789 C CA . TYR A 1 233 ? -6.078 -11.085 22.758 1.00 94.94 233 TYR A CA 1
ATOM 1790 C C . TYR A 1 233 ? -4.729 -11.429 23.390 1.00 94.94 233 TYR A C 1
ATOM 1792 O O . TYR A 1 233 ? -4.063 -10.579 23.992 1.00 94.94 233 TYR A O 1
ATOM 1800 N N . ARG A 1 234 ? -4.334 -12.703 23.310 1.00 90.50 234 ARG A N 1
ATOM 1801 C CA . ARG A 1 234 ? -3.014 -13.158 23.765 1.00 90.50 234 ARG A CA 1
ATOM 1802 C C . ARG A 1 234 ? -2.067 -13.233 22.581 1.00 90.50 234 ARG A C 1
ATOM 1804 O O . ARG A 1 234 ? -2.317 -13.971 21.638 1.00 90.50 234 ARG A O 1
ATOM 1811 N N . LEU A 1 235 ? -0.957 -12.519 22.681 1.00 83.38 235 LEU A N 1
ATOM 1812 C CA . LEU A 1 235 ? 0.121 -12.550 21.712 1.00 83.38 235 LEU A CA 1
ATOM 1813 C C . LEU A 1 235 ? 1.231 -13.474 22.209 1.00 83.38 235 LEU A C 1
ATOM 1815 O O . LEU A 1 235 ? 1.727 -13.314 23.330 1.00 83.38 235 LEU A O 1
ATOM 1819 N N . LYS A 1 236 ? 1.621 -14.449 21.389 1.00 75.38 236 LYS A N 1
ATOM 1820 C CA . LYS A 1 236 ? 2.736 -15.348 21.684 1.00 75.38 236 LYS A CA 1
ATOM 1821 C C . LYS A 1 236 ? 4.025 -14.732 21.138 1.00 75.38 236 LYS A C 1
ATOM 1823 O O . LYS A 1 236 ? 4.289 -14.778 19.947 1.00 75.38 236 LYS A O 1
ATOM 1828 N N . LEU A 1 237 ? 4.832 -14.138 22.017 1.00 73.25 237 LEU A N 1
ATOM 1829 C CA . LEU A 1 237 ? 6.124 -13.547 21.639 1.00 73.25 237 LEU A CA 1
ATOM 1830 C C . LEU A 1 237 ? 7.183 -14.635 21.413 1.00 73.25 237 LEU A C 1
ATOM 1832 O O . LEU A 1 237 ? 8.033 -14.517 20.531 1.00 73.25 237 LEU A O 1
ATOM 1836 N N . ARG A 1 238 ? 7.149 -15.680 22.251 1.00 72.94 238 ARG A N 1
ATOM 1837 C CA . ARG A 1 238 ? 8.031 -16.860 22.239 1.00 72.94 238 ARG A CA 1
ATOM 1838 C C . ARG A 1 238 ? 7.271 -18.074 22.780 1.00 72.94 238 ARG A C 1
ATOM 1840 O O . ARG A 1 238 ? 6.188 -17.921 23.339 1.00 72.94 238 ARG A O 1
ATOM 1847 N N . ASP A 1 239 ? 7.838 -19.274 22.649 1.00 72.19 239 ASP A N 1
ATOM 1848 C CA . ASP A 1 239 ? 7.229 -20.515 23.161 1.00 72.19 239 ASP A CA 1
ATOM 1849 C C . ASP A 1 239 ? 6.897 -20.482 24.658 1.00 72.19 239 ASP A C 1
ATOM 1851 O O . ASP A 1 239 ? 5.937 -21.117 25.087 1.00 72.19 239 ASP A O 1
ATOM 1855 N N . ASP A 1 240 ? 7.643 -19.699 25.429 1.00 78.38 240 ASP A N 1
ATOM 1856 C CA . ASP A 1 240 ? 7.514 -19.533 26.874 1.00 78.38 240 ASP A CA 1
ATOM 1857 C C . ASP A 1 240 ? 6.906 -18.185 27.298 1.00 78.38 240 ASP A C 1
ATOM 1859 O O . ASP A 1 240 ? 6.654 -17.976 28.486 1.00 78.38 240 ASP A O 1
ATOM 1863 N N . LEU A 1 241 ? 6.657 -17.266 26.357 1.00 78.19 241 LEU A N 1
ATOM 1864 C CA . LEU A 1 241 ? 6.227 -15.904 26.659 1.00 78.19 241 LEU A CA 1
ATOM 1865 C C . LEU A 1 241 ? 4.971 -15.530 25.878 1.00 78.19 241 LEU A C 1
ATOM 1867 O O . LEU A 1 241 ? 5.005 -15.305 24.666 1.00 78.19 241 LEU A O 1
ATOM 1871 N N . THR A 1 242 ? 3.875 -15.380 26.619 1.00 82.19 242 THR A N 1
ATOM 1872 C CA . THR A 1 242 ? 2.622 -14.814 26.120 1.00 82.19 242 THR A CA 1
ATOM 1873 C C . THR A 1 242 ? 2.327 -13.497 26.825 1.00 82.19 242 THR A C 1
ATOM 1875 O O . THR A 1 242 ? 2.581 -13.345 28.020 1.00 82.19 242 THR A O 1
ATOM 1878 N N . MET A 1 243 ? 1.793 -12.536 26.081 1.00 86.50 243 MET A N 1
ATOM 1879 C CA . MET A 1 243 ? 1.388 -11.230 26.587 1.00 86.50 243 MET A CA 1
ATOM 1880 C C . MET A 1 243 ? -0.089 -11.015 26.266 1.00 86.50 243 MET A C 1
ATOM 1882 O O . MET A 1 243 ? -0.508 -11.233 25.133 1.00 86.50 243 MET A O 1
ATOM 1886 N N . LYS A 1 244 ? -0.894 -10.598 27.251 1.00 90.56 244 LYS A N 1
ATOM 1887 C CA . LYS A 1 244 ? -2.269 -10.154 26.984 1.00 90.56 244 LYS A CA 1
ATOM 1888 C C . LYS A 1 244 ? -2.211 -8.705 26.507 1.00 90.56 244 LYS A C 1
ATOM 1890 O O . LYS A 1 244 ? -1.780 -7.837 27.261 1.00 90.56 244 LYS A O 1
ATOM 1895 N N . LEU A 1 245 ? -2.646 -8.463 25.279 1.00 92.31 245 LEU A N 1
ATOM 1896 C CA . LEU A 1 245 ? -2.825 -7.125 24.734 1.00 92.31 245 LEU A CA 1
ATOM 1897 C C . LEU A 1 245 ? -4.262 -6.664 24.963 1.00 92.31 245 LEU A C 1
ATOM 1899 O O . LEU A 1 245 ? -5.197 -7.463 25.005 1.00 92.31 245 LEU A O 1
ATOM 1903 N N . THR A 1 246 ? -4.423 -5.367 25.196 1.00 95.44 246 THR A N 1
ATOM 1904 C CA . THR A 1 246 ? -5.719 -4.696 25.319 1.00 95.44 246 THR A CA 1
ATOM 1905 C C . THR A 1 246 ? -5.628 -3.380 24.578 1.00 95.44 246 THR A C 1
ATOM 1907 O O . THR A 1 246 ? -4.705 -2.608 24.827 1.00 95.44 246 THR A O 1
ATOM 1910 N N . ALA A 1 247 ? -6.582 -3.144 23.692 1.00 95.31 247 ALA A N 1
ATOM 1911 C CA . ALA A 1 247 ? -6.717 -1.908 22.945 1.00 95.31 247 ALA A CA 1
ATOM 1912 C C . ALA A 1 247 ? -8.182 -1.471 22.935 1.00 95.31 247 ALA A C 1
ATOM 1914 O O . ALA A 1 247 ? -9.087 -2.289 23.121 1.00 95.31 247 ALA A O 1
ATOM 1915 N N . PHE A 1 248 ? -8.403 -0.181 22.726 1.00 96.56 248 PHE A N 1
ATOM 1916 C CA . PHE A 1 248 ? -9.724 0.413 22.574 1.00 96.56 248 PHE A CA 1
ATOM 1917 C C . PHE A 1 248 ? -9.774 1.041 21.198 1.00 96.56 248 PHE A C 1
ATOM 1919 O O . PHE A 1 248 ? -9.008 1.958 20.915 1.00 96.56 248 PHE A O 1
ATOM 1926 N N . VAL A 1 249 ? -10.620 0.500 20.336 1.00 96.44 249 VAL A N 1
ATOM 1927 C CA . VAL A 1 249 ? -10.718 0.921 18.945 1.00 96.44 249 VAL A CA 1
ATOM 1928 C C . VAL A 1 249 ? -12.022 1.649 18.705 1.00 96.44 249 VAL A C 1
ATOM 1930 O O . VAL A 1 249 ? -13.005 1.385 19.400 1.00 96.44 249 VAL A O 1
ATOM 1933 N N . ALA A 1 250 ? -12.047 2.550 17.736 1.00 95.31 250 ALA A N 1
ATOM 1934 C CA . ALA A 1 250 ? -13.259 3.277 17.410 1.00 95.31 250 ALA A CA 1
ATOM 1935 C C . ALA A 1 250 ? -13.334 3.612 15.918 1.00 95.31 250 ALA A C 1
ATOM 1937 O O . ALA A 1 250 ? -12.314 3.787 15.254 1.00 95.31 250 ALA A O 1
ATOM 1938 N N . VAL A 1 251 ? -14.563 3.677 15.405 1.00 93.50 251 VAL A N 1
ATOM 1939 C CA . VAL A 1 251 ? -14.857 4.185 14.060 1.00 93.50 251 VAL A CA 1
ATOM 1940 C C . VAL A 1 251 ? -14.846 5.705 14.134 1.00 93.50 251 VAL A C 1
ATOM 1942 O O . VAL A 1 251 ? -15.527 6.267 14.996 1.00 93.50 251 VAL A O 1
ATOM 1945 N N . ASP A 1 252 ? -14.100 6.350 13.249 1.00 88.81 252 ASP A N 1
ATOM 1946 C CA . ASP A 1 252 ? -14.118 7.803 13.087 1.00 88.81 252 ASP A CA 1
ATOM 1947 C C . ASP A 1 252 ? -14.732 8.136 11.726 1.00 88.81 252 ASP A C 1
ATOM 1949 O O . ASP A 1 252 ? -14.347 7.513 10.739 1.00 88.81 252 ASP A O 1
ATOM 1953 N N . GLY A 1 253 ? -15.697 9.056 11.682 1.00 87.94 253 GLY A N 1
ATOM 1954 C CA . GLY A 1 253 ? -16.383 9.466 10.450 1.00 87.94 253 GLY A CA 1
ATOM 1955 C C . GLY A 1 253 ? -17.214 8.390 9.726 1.00 87.94 253 GLY A C 1
ATOM 1956 O O . GLY A 1 253 ? -17.585 7.357 10.295 1.00 87.94 253 GLY A O 1
ATOM 1957 N N . ASP A 1 254 ? -17.536 8.662 8.458 1.00 84.62 254 ASP A N 1
ATOM 1958 C CA . ASP A 1 254 ? -18.315 7.791 7.569 1.00 84.62 254 ASP A CA 1
ATOM 1959 C C . ASP A 1 254 ? -17.912 7.939 6.086 1.00 84.62 254 ASP A C 1
ATOM 1961 O O . ASP A 1 254 ? -17.196 8.863 5.697 1.00 84.62 254 ASP A O 1
ATOM 1965 N N . LEU A 1 255 ? -18.366 6.990 5.262 1.00 82.00 255 LEU A N 1
ATOM 1966 C CA . LEU A 1 255 ? -18.049 6.941 3.832 1.00 82.00 255 LEU A CA 1
ATOM 1967 C C . LEU A 1 255 ? -18.723 8.053 3.015 1.00 82.00 255 LEU A C 1
ATOM 1969 O O . LEU A 1 255 ? -18.179 8.434 1.988 1.00 82.00 255 LEU A O 1
ATOM 1973 N N . GLU A 1 256 ? -19.881 8.571 3.438 1.00 80.75 256 GLU A N 1
ATOM 1974 C CA . GLU A 1 256 ? -20.599 9.620 2.692 1.00 80.75 256 GLU A CA 1
ATOM 1975 C C . GLU A 1 256 ? -19.822 10.941 2.708 1.00 80.75 256 GLU A C 1
ATOM 1977 O O . GLU A 1 256 ? -19.830 11.680 1.726 1.00 80.75 256 GLU A O 1
ATOM 1982 N N . ASN A 1 257 ? -19.113 11.209 3.804 1.00 77.06 257 ASN A N 1
ATOM 1983 C CA . ASN A 1 257 ? -18.243 12.372 3.947 1.00 77.06 257 ASN A CA 1
ATOM 1984 C C . ASN A 1 257 ? -16.809 12.140 3.438 1.00 77.06 257 ASN A C 1
ATOM 1986 O O . ASN A 1 257 ? -15.980 13.032 3.607 1.00 77.06 257 ASN A O 1
ATOM 1990 N N . GLU A 1 258 ? -16.502 10.956 2.884 1.00 73.25 258 GLU A N 1
ATOM 1991 C CA . GLU A 1 258 ? -15.166 10.551 2.395 1.00 73.25 258 GLU A CA 1
ATOM 1992 C C . GLU A 1 258 ? -14.029 10.799 3.404 1.00 73.25 258 GLU A C 1
ATOM 1994 O O . GLU A 1 258 ? -12.855 10.895 3.065 1.00 73.25 258 GLU A O 1
ATOM 1999 N N . ASN A 1 259 ? -14.378 10.879 4.685 1.00 82.69 259 ASN A N 1
ATOM 2000 C CA . ASN A 1 259 ? -13.452 11.124 5.771 1.00 82.69 259 ASN A CA 1
ATOM 2001 C C . ASN A 1 259 ? -13.815 10.167 6.887 1.00 82.69 259 ASN A C 1
ATOM 2003 O O . ASN A 1 259 ? -14.648 10.462 7.745 1.00 82.69 259 ASN A O 1
ATOM 2007 N N . PHE A 1 260 ? -13.221 8.984 6.819 1.00 90.00 260 PHE A N 1
ATOM 2008 C CA . PHE A 1 260 ? -13.445 7.953 7.806 1.00 90.00 260 PHE A CA 1
ATOM 2009 C C . PHE A 1 260 ? -12.191 7.140 8.062 1.00 90.00 260 PHE A C 1
ATOM 2011 O O . PHE A 1 260 ? -11.250 7.070 7.264 1.00 90.00 260 PHE A O 1
ATOM 2018 N N . GLY A 1 261 ? -12.198 6.491 9.212 1.00 90.56 261 GLY A N 1
ATOM 2019 C CA . GLY A 1 261 ? -11.064 5.731 9.660 1.00 90.56 261 GLY A CA 1
ATOM 2020 C C . GLY A 1 261 ? -11.358 4.873 10.868 1.00 90.56 261 GLY A C 1
ATOM 2021 O O . GLY A 1 261 ? -12.494 4.649 11.295 1.00 90.56 261 GLY A O 1
ATOM 2022 N N . PHE A 1 262 ? -10.268 4.356 11.400 1.00 93.06 262 PHE A N 1
ATOM 2023 C CA . PHE A 1 262 ? -10.253 3.456 12.525 1.00 93.06 262 PHE A CA 1
ATOM 2024 C C . PHE A 1 262 ? -9.126 3.875 13.452 1.00 93.06 262 PHE A C 1
ATOM 2026 O O . PHE A 1 262 ? -7.955 3.822 13.077 1.00 93.06 262 PHE A O 1
ATOM 2033 N N . THR A 1 263 ? -9.472 4.295 14.660 1.00 94.06 263 THR A N 1
ATOM 2034 C CA . THR A 1 263 ? -8.500 4.765 15.646 1.00 94.06 263 THR A CA 1
ATOM 2035 C C . THR A 1 263 ? -8.251 3.700 16.699 1.00 94.06 263 THR A C 1
ATOM 2037 O O . THR A 1 263 ? -9.133 2.907 17.034 1.00 94.06 263 THR A O 1
ATOM 2040 N N . VAL A 1 264 ? -7.030 3.665 17.229 1.00 94.50 264 VAL A N 1
ATOM 2041 C CA . VAL A 1 264 ? -6.621 2.748 18.294 1.00 94.50 264 VAL A CA 1
ATOM 2042 C C . VAL A 1 264 ? -6.043 3.546 19.456 1.00 94.50 264 VAL A C 1
ATOM 2044 O O . VAL A 1 264 ? -5.049 4.263 19.328 1.00 94.50 264 VAL A O 1
ATOM 2047 N N . HIS A 1 265 ? -6.638 3.358 20.629 1.00 92.38 265 HIS A N 1
ATOM 2048 C CA . HIS A 1 265 ? -6.220 3.944 21.892 1.00 92.38 265 HIS A CA 1
ATOM 2049 C C . HIS A 1 265 ? -5.720 2.865 22.856 1.00 92.38 265 HIS A C 1
ATOM 2051 O O . HIS A 1 265 ? -6.262 1.760 22.953 1.00 92.38 265 HIS A O 1
ATOM 2057 N N . LYS A 1 266 ? -4.699 3.215 23.645 1.00 90.19 266 LYS A N 1
ATOM 2058 C CA . LYS A 1 266 ? -4.126 2.326 24.670 1.00 90.19 266 LYS A CA 1
ATOM 2059 C C . LYS A 1 266 ? -5.013 2.191 25.912 1.00 90.19 266 LYS A C 1
ATOM 2061 O O . LYS A 1 266 ? -4.914 1.199 26.629 1.00 90.19 266 LYS A O 1
ATOM 2066 N N . THR A 1 267 ? -5.852 3.188 26.197 1.00 92.25 267 THR A N 1
ATOM 2067 C CA . THR A 1 267 ? -6.679 3.241 27.410 1.00 92.25 267 THR A CA 1
ATOM 2068 C C . THR A 1 267 ? -8.125 3.591 27.082 1.00 92.25 267 THR A C 1
ATOM 2070 O O . THR A 1 267 ? -8.398 4.316 26.124 1.00 92.25 267 THR A O 1
ATOM 2073 N N . LEU A 1 268 ? -9.049 3.106 27.920 1.00 94.00 268 LEU A N 1
ATOM 2074 C CA . LEU A 1 268 ? -10.464 3.456 27.816 1.00 94.00 268 LEU A CA 1
ATOM 2075 C C . LEU A 1 268 ? -10.660 4.961 27.974 1.00 94.00 268 LEU A C 1
ATOM 2077 O O . LEU A 1 268 ? -11.401 5.551 27.206 1.00 94.00 268 LEU A O 1
ATOM 2081 N N . THR A 1 269 ? -9.957 5.585 28.921 1.00 92.75 269 THR A N 1
ATOM 2082 C CA . THR A 1 269 ? -10.042 7.027 29.182 1.00 92.75 269 THR A CA 1
ATOM 2083 C C . THR A 1 269 ? -9.731 7.856 27.939 1.00 92.75 269 THR A C 1
ATOM 2085 O O . THR A 1 269 ? -10.477 8.779 27.642 1.00 92.75 269 THR A O 1
ATOM 2088 N N . ALA A 1 270 ? -8.678 7.515 27.187 1.00 91.94 270 ALA A N 1
ATOM 2089 C CA . ALA A 1 270 ? -8.320 8.251 25.974 1.00 91.94 270 ALA A CA 1
ATOM 2090 C C . ALA A 1 270 ? -9.358 8.062 24.856 1.00 91.94 270 ALA A C 1
ATOM 2092 O O . ALA A 1 270 ? -9.768 9.031 24.226 1.00 91.94 270 ALA A O 1
ATOM 2093 N N . SER A 1 271 ? -9.823 6.825 24.648 1.00 93.69 271 SER A N 1
ATOM 2094 C CA . SER A 1 271 ? -10.866 6.535 23.654 1.00 93.69 271 SER A CA 1
ATOM 2095 C C . SER A 1 271 ? -12.196 7.197 24.015 1.00 93.69 271 SER A C 1
ATOM 2097 O O . SER A 1 271 ? -12.896 7.718 23.153 1.00 93.69 271 SER A O 1
ATOM 2099 N N . GLN A 1 272 ? -12.529 7.221 25.304 1.00 94.81 272 GLN A N 1
ATOM 2100 C CA . GLN A 1 272 ? -13.728 7.866 25.803 1.00 94.81 272 GLN A CA 1
ATOM 2101 C C . GLN A 1 272 ? -13.643 9.390 25.688 1.00 94.81 272 GLN A C 1
ATOM 2103 O O . GLN A 1 272 ? -14.634 10.004 25.320 1.00 94.81 272 GLN A O 1
ATOM 2108 N N . ALA A 1 273 ? -12.482 10.000 25.932 1.00 93.25 273 ALA A N 1
ATOM 2109 C CA . ALA A 1 273 ? -12.307 11.433 25.716 1.00 93.25 273 ALA A CA 1
ATOM 2110 C C . ALA A 1 273 ? -12.569 11.808 24.248 1.00 93.25 273 ALA A C 1
ATOM 2112 O O . ALA A 1 273 ? -13.322 12.738 23.977 1.00 93.25 273 ALA A O 1
ATOM 2113 N N . ALA A 1 274 ? -12.042 11.020 23.303 1.00 92.50 274 ALA A N 1
ATOM 2114 C CA . ALA A 1 274 ? -12.317 11.205 21.878 1.00 92.50 274 ALA A CA 1
ATOM 2115 C C . ALA A 1 274 ? -13.812 11.042 21.539 1.00 92.50 274 ALA A C 1
ATOM 2117 O O . ALA A 1 274 ? -14.344 11.825 20.754 1.00 92.50 274 ALA A O 1
ATOM 2118 N N . TYR A 1 275 ? -14.496 10.071 22.157 1.00 94.00 275 TYR A N 1
ATOM 2119 C CA . TYR A 1 275 ? -15.949 9.898 22.041 1.00 94.00 275 TYR A CA 1
ATOM 2120 C C . TYR A 1 275 ? -16.735 11.106 22.566 1.00 94.00 275 TYR A C 1
ATOM 2122 O O . TYR A 1 275 ? -17.672 11.553 21.914 1.00 94.00 275 TYR A O 1
ATOM 2130 N N . GLU A 1 276 ? -16.381 11.639 23.736 1.00 93.81 276 GLU A N 1
ATOM 2131 C CA . GLU A 1 276 ? -17.078 12.782 24.338 1.00 93.81 276 GLU A CA 1
ATOM 2132 C C . GLU A 1 276 ? -16.922 14.040 23.467 1.00 93.81 276 GLU A C 1
ATOM 2134 O O . GLU A 1 276 ? -17.923 14.699 23.189 1.00 93.81 276 GLU A O 1
ATOM 2139 N N . VAL A 1 277 ? -15.712 14.313 22.958 1.00 91.38 277 VAL A N 1
ATOM 2140 C CA . VAL A 1 277 ? -15.449 15.426 22.023 1.00 91.38 277 VAL A CA 1
ATOM 2141 C C . VAL A 1 277 ? -16.291 15.300 20.752 1.00 91.38 277 VAL A C 1
ATOM 2143 O O . VAL A 1 277 ? -16.966 16.251 20.367 1.00 91.38 277 VAL A O 1
ATOM 2146 N N . GLU A 1 278 ? -16.315 14.115 20.136 1.00 90.25 278 GLU A N 1
ATOM 2147 C CA . GLU A 1 278 ? -17.107 13.849 18.922 1.00 90.25 278 GLU A CA 1
ATOM 2148 C C . GLU A 1 278 ? -18.608 14.073 19.138 1.00 90.25 278 GLU A C 1
ATOM 2150 O O . GLU A 1 278 ? -19.337 14.479 18.237 1.00 90.25 278 GLU A O 1
ATOM 2155 N N . ASN A 1 279 ? -19.079 13.835 20.362 1.00 89.06 279 ASN A N 1
ATOM 2156 C CA . ASN A 1 279 ? -20.482 13.964 20.738 1.00 89.06 279 ASN A CA 1
ATOM 2157 C C . ASN A 1 279 ? -20.788 15.305 21.435 1.00 89.06 279 ASN A C 1
ATOM 2159 O O . ASN A 1 279 ? -21.793 15.418 22.141 1.00 89.06 279 ASN A O 1
ATOM 2163 N N . GLY A 1 280 ? -19.954 16.328 21.210 1.00 89.62 280 GLY A N 1
ATOM 2164 C CA . GLY A 1 280 ? -20.232 17.723 21.567 1.00 89.62 280 GLY A CA 1
ATOM 2165 C C . GLY A 1 280 ? -19.933 18.103 23.017 1.00 89.62 280 GLY A C 1
ATOM 2166 O O . GLY A 1 280 ? -20.445 19.113 23.501 1.00 89.62 280 GLY A O 1
ATOM 2167 N N . ASN A 1 281 ? -19.139 17.308 23.734 1.00 89.75 281 ASN A N 1
ATOM 2168 C CA . ASN A 1 281 ? -18.696 17.654 25.079 1.00 89.75 281 ASN A CA 1
ATOM 2169 C C . ASN A 1 281 ? -17.468 18.578 25.017 1.00 89.75 281 ASN A C 1
ATOM 2171 O O . ASN A 1 281 ? -16.330 18.115 24.981 1.00 89.75 281 ASN A O 1
ATOM 2175 N N . GLU A 1 282 ? -17.716 19.889 25.014 1.00 87.19 282 GLU A N 1
ATOM 2176 C CA . GLU A 1 282 ? -16.679 20.935 24.971 1.00 87.19 282 GLU A CA 1
ATOM 2177 C C . GLU A 1 282 ? -15.815 21.003 26.249 1.00 87.19 282 GLU A C 1
ATOM 2179 O O . GLU A 1 282 ? -14.774 21.654 26.249 1.00 87.19 282 GLU A O 1
ATOM 2184 N N . ASP A 1 283 ? -16.216 20.322 27.330 1.00 86.38 283 ASP A N 1
ATOM 2185 C CA . ASP A 1 283 ? -15.491 20.310 28.609 1.00 86.38 283 ASP A CA 1
ATOM 2186 C C . ASP A 1 283 ? -14.379 19.240 28.672 1.00 86.38 283 ASP A C 1
ATOM 2188 O O . ASP A 1 283 ? -13.697 19.095 29.693 1.00 86.38 283 ASP A O 1
ATOM 2192 N N . VAL A 1 284 ? -14.215 18.444 27.612 1.00 86.81 284 VAL A N 1
ATOM 2193 C CA . VAL A 1 284 ? -13.236 17.356 27.525 1.00 86.81 284 VAL A CA 1
ATOM 2194 C C . VAL A 1 284 ? -12.264 17.637 26.387 1.00 86.81 284 VAL A C 1
ATOM 2196 O O . VAL A 1 284 ? -12.672 17.987 25.287 1.00 86.81 284 VAL A O 1
ATOM 2199 N N . GLU A 1 285 ? -10.974 17.417 26.629 1.00 85.69 285 GLU A N 1
ATOM 2200 C CA . GLU A 1 285 ? -9.958 17.419 25.577 1.00 85.69 285 GLU A CA 1
ATOM 2201 C C . GLU A 1 285 ? -9.530 15.985 25.250 1.00 85.69 285 GLU A C 1
ATOM 2203 O O . GLU A 1 285 ? -9.274 15.164 26.137 1.00 85.69 285 GLU A O 1
ATOM 2208 N N . ALA A 1 286 ? -9.450 15.680 23.956 1.00 83.94 286 ALA A N 1
ATOM 2209 C CA . ALA A 1 286 ? -8.914 14.421 23.461 1.00 83.94 286 ALA A CA 1
ATOM 2210 C C . ALA A 1 286 ? -7.427 14.578 23.128 1.00 83.94 286 ALA A C 1
ATOM 2212 O O . ALA A 1 286 ? -6.991 15.622 22.648 1.00 83.94 286 ALA A O 1
ATOM 2213 N N . SER A 1 287 ? -6.649 13.516 23.351 1.00 82.56 287 SER A N 1
ATOM 2214 C CA . SER A 1 287 ? -5.257 13.500 22.900 1.00 82.56 287 SER A CA 1
ATOM 2215 C C . SER A 1 287 ? -5.195 13.574 21.377 1.00 82.56 287 SER A C 1
ATOM 2217 O O . SER A 1 287 ? -5.924 12.857 20.690 1.00 82.56 287 SER A O 1
ATOM 2219 N N . VAL A 1 288 ? -4.283 14.400 20.871 1.00 77.31 288 VAL A N 1
ATOM 2220 C CA . VAL A 1 288 ? -3.908 14.429 19.451 1.00 77.31 288 VAL A CA 1
ATOM 2221 C C . VAL A 1 288 ? -2.978 13.271 19.078 1.00 77.31 288 VAL A C 1
ATOM 2223 O O . VAL A 1 288 ? -2.849 12.934 17.904 1.00 77.31 288 VAL A O 1
ATOM 2226 N N . GLU A 1 289 ? -2.347 12.636 20.069 1.00 82.88 289 GLU A N 1
ATOM 2227 C CA . GLU A 1 289 ? -1.513 11.457 19.860 1.00 82.88 289 GLU A CA 1
ATOM 2228 C C . GLU A 1 289 ? -2.369 10.201 19.717 1.00 82.88 289 GLU A C 1
ATOM 2230 O O . GLU A 1 289 ? -3.283 9.938 20.509 1.00 82.88 289 GLU A O 1
ATOM 2235 N N . GLY A 1 290 ? -2.022 9.355 18.756 1.00 84.69 290 GLY A N 1
ATOM 2236 C CA . GLY A 1 290 ? -2.798 8.156 18.498 1.00 84.69 290 GLY A CA 1
ATOM 2237 C C . GLY A 1 290 ? -2.240 7.298 17.383 1.00 84.69 290 GLY A C 1
ATOM 2238 O O . GLY A 1 290 ? -1.257 7.632 16.725 1.00 84.69 290 GLY A O 1
ATOM 2239 N N . GLN A 1 291 ? -2.882 6.152 17.191 1.00 92.50 291 GLN A N 1
ATOM 2240 C CA . GLN A 1 291 ? -2.665 5.302 16.029 1.00 92.50 291 GLN A CA 1
ATOM 2241 C C . GLN A 1 291 ? -3.958 5.316 15.233 1.00 92.50 291 GLN A C 1
ATOM 2243 O O . GLN A 1 291 ? -5.035 5.134 15.807 1.00 92.50 291 GLN A O 1
ATOM 2248 N N . THR A 1 292 ? -3.855 5.523 13.930 1.00 92.94 292 THR A N 1
ATOM 2249 C CA . THR A 1 292 ? -5.022 5.598 13.063 1.00 92.94 292 THR A CA 1
ATOM 2250 C C . THR A 1 292 ? -4.785 4.863 11.752 1.00 92.94 292 THR A C 1
ATOM 2252 O O . THR A 1 292 ? -3.659 4.757 11.261 1.00 92.94 292 THR A O 1
ATOM 2255 N N . CYS A 1 293 ? -5.872 4.324 11.219 1.00 95.25 293 CYS A N 1
ATOM 2256 C CA . CYS A 1 293 ? -6.007 3.949 9.828 1.00 95.25 293 CYS A CA 1
ATOM 2257 C C . CYS A 1 293 ? -7.006 4.916 9.200 1.00 95.25 293 CYS A C 1
ATOM 2259 O O . CYS A 1 293 ? -8.187 4.854 9.540 1.00 95.25 293 CYS A O 1
ATOM 2261 N N . MET A 1 294 ? -6.555 5.778 8.295 1.00 92.62 294 MET A N 1
ATOM 2262 C CA . MET A 1 294 ? -7.441 6.629 7.493 1.00 92.62 294 MET A CA 1
ATOM 2263 C C . MET A 1 294 ? -7.591 6.051 6.095 1.00 92.62 294 MET A C 1
ATOM 2265 O O . MET A 1 294 ? -6.644 5.466 5.579 1.00 92.62 294 MET A O 1
ATOM 2269 N N . TYR A 1 295 ? -8.761 6.206 5.486 1.00 92.81 295 TYR A N 1
ATOM 2270 C CA . TYR A 1 295 ? -8.956 5.858 4.082 1.00 92.81 295 TYR A CA 1
ATOM 2271 C C . TYR A 1 295 ? -8.724 7.102 3.234 1.00 92.81 295 TYR A C 1
ATOM 2273 O O . TYR A 1 295 ? -9.350 8.126 3.477 1.00 92.81 295 TYR A O 1
ATOM 2281 N N . ALA A 1 296 ? -7.789 7.012 2.295 1.00 89.38 296 ALA A N 1
ATOM 2282 C CA . ALA A 1 296 ? -7.299 8.149 1.524 1.00 89.38 296 ALA A CA 1
ATOM 2283 C C . ALA A 1 296 ? -7.224 7.822 0.030 1.00 89.38 296 ALA A C 1
ATOM 2285 O O . ALA A 1 296 ? -7.245 6.648 -0.364 1.00 89.38 296 ALA A O 1
ATOM 2286 N N . SER A 1 297 ? -7.086 8.845 -0.806 1.00 87.94 297 SER A N 1
ATOM 2287 C CA . SER A 1 297 ? -6.914 8.656 -2.245 1.00 87.94 297 SER A CA 1
ATOM 2288 C C . SER A 1 297 ? -5.498 8.160 -2.572 1.00 87.94 297 SER A C 1
ATOM 2290 O O . SER A 1 297 ? -4.535 8.370 -1.824 1.00 87.94 297 SER A O 1
ATOM 2292 N N . ALA A 1 298 ? -5.326 7.540 -3.743 1.00 88.50 298 ALA A N 1
ATOM 2293 C CA . ALA A 1 298 ? -4.014 7.058 -4.192 1.00 88.50 298 ALA A CA 1
ATOM 2294 C C . ALA A 1 298 ? -2.902 8.133 -4.149 1.00 88.50 298 ALA A C 1
ATOM 2296 O O . ALA A 1 298 ? -1.782 7.797 -3.758 1.00 88.50 298 ALA A O 1
ATOM 2297 N N . PRO A 1 299 ? -3.157 9.424 -4.470 1.00 86.00 299 PRO A N 1
ATOM 2298 C CA . PRO A 1 299 ? -2.130 10.452 -4.387 1.00 86.00 299 PRO A CA 1
ATOM 2299 C C . PRO A 1 299 ? -1.597 10.695 -2.988 1.00 86.00 299 PRO A C 1
ATOM 2301 O O . PRO A 1 299 ? -0.450 11.095 -2.873 1.00 86.00 299 PRO A O 1
ATOM 2304 N N . GLU A 1 300 ? -2.383 10.460 -1.941 1.00 84.50 300 GLU A N 1
ATOM 2305 C CA . GLU A 1 300 ? -1.996 10.653 -0.537 1.00 84.50 300 GLU A CA 1
ATOM 2306 C C . GLU A 1 300 ? -1.236 9.446 0.036 1.00 84.50 300 GLU A C 1
ATOM 2308 O O . GLU A 1 300 ? -0.686 9.505 1.141 1.00 84.50 300 GLU A O 1
ATOM 2313 N N . THR A 1 301 ? -1.180 8.357 -0.730 1.00 88.94 301 THR A N 1
ATOM 2314 C CA . THR A 1 301 ? -0.558 7.092 -0.349 1.00 88.94 301 THR A CA 1
ATOM 2315 C C . THR A 1 301 ? 0.917 7.065 -0.753 1.00 88.94 301 THR A C 1
ATOM 2317 O O . THR A 1 301 ? 1.255 7.447 -1.877 1.00 88.94 301 THR A O 1
ATOM 2320 N N . PRO A 1 302 ? 1.819 6.575 0.115 1.00 89.25 302 PRO A N 1
ATOM 2321 C CA . PRO A 1 302 ? 3.213 6.350 -0.251 1.00 89.25 302 PRO A CA 1
ATOM 2322 C C . PRO A 1 302 ? 3.360 5.463 -1.483 1.00 89.25 302 PRO A C 1
ATOM 2324 O O . PRO A 1 30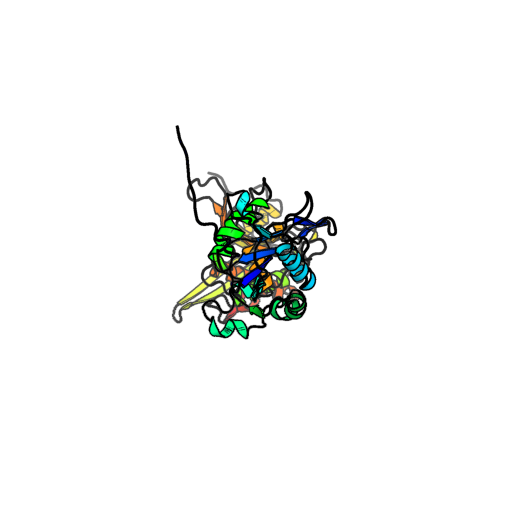2 ? 2.750 4.398 -1.582 1.00 89.25 302 PRO A O 1
ATOM 2327 N N . PHE A 1 303 ? 4.218 5.871 -2.416 1.00 88.69 303 PHE A N 1
ATOM 2328 C CA . PHE A 1 303 ? 4.410 5.139 -3.666 1.00 88.69 303 PHE A CA 1
ATOM 2329 C C . PHE A 1 303 ? 4.900 3.704 -3.459 1.00 88.69 303 PHE A C 1
ATOM 2331 O O . PHE A 1 303 ? 4.565 2.827 -4.249 1.00 88.69 303 PHE A O 1
ATOM 2338 N N . GLU A 1 304 ? 5.682 3.453 -2.413 1.00 89.94 304 GLU A N 1
ATOM 2339 C CA . GLU A 1 304 ? 6.090 2.113 -2.002 1.00 89.94 304 GLU A CA 1
ATOM 2340 C C . GLU A 1 304 ? 4.893 1.198 -1.712 1.00 89.94 304 GLU A C 1
ATOM 2342 O O . GLU A 1 304 ? 4.893 0.052 -2.156 1.00 89.94 304 GLU A O 1
ATOM 2347 N N . ASP A 1 305 ? 3.860 1.702 -1.032 1.00 92.50 305 ASP A N 1
ATOM 2348 C CA . ASP A 1 305 ? 2.655 0.920 -0.739 1.00 92.50 305 ASP A CA 1
ATOM 2349 C C . ASP A 1 305 ? 1.835 0.679 -2.014 1.00 92.50 305 ASP A C 1
ATOM 2351 O O . ASP A 1 305 ? 1.318 -0.423 -2.207 1.00 92.50 305 ASP A O 1
ATOM 2355 N N . LEU A 1 306 ? 1.763 1.670 -2.916 1.00 90.06 306 LEU A N 1
ATOM 2356 C CA . LEU A 1 306 ? 1.130 1.510 -4.233 1.00 90.06 306 LEU A CA 1
ATOM 2357 C C . LEU A 1 306 ? 1.835 0.417 -5.050 1.00 90.06 306 LEU A C 1
ATOM 2359 O O . LEU A 1 306 ? 1.191 -0.477 -5.598 1.00 90.06 306 LEU A O 1
ATOM 2363 N N . ASP A 1 307 ? 3.167 0.465 -5.110 1.00 89.31 307 ASP A N 1
ATOM 2364 C CA . ASP A 1 307 ? 3.989 -0.512 -5.830 1.00 89.31 307 ASP A CA 1
ATOM 2365 C C . ASP A 1 307 ? 3.858 -1.919 -5.225 1.00 89.31 307 ASP A C 1
ATOM 2367 O O . ASP A 1 307 ? 3.762 -2.906 -5.959 1.00 89.31 307 ASP A O 1
ATOM 2371 N N . ALA A 1 308 ? 3.846 -2.026 -3.892 1.00 91.00 308 ALA A N 1
ATOM 2372 C CA . ALA A 1 308 ? 3.669 -3.293 -3.191 1.00 91.00 308 ALA A CA 1
ATOM 2373 C C . ALA A 1 308 ? 2.270 -3.876 -3.426 1.00 91.00 308 ALA A C 1
ATOM 2375 O O . ALA A 1 308 ? 2.144 -5.060 -3.740 1.00 91.00 308 ALA A O 1
ATOM 2376 N N . SER A 1 309 ? 1.226 -3.053 -3.344 1.00 90.56 309 SER A N 1
ATOM 2377 C CA . SER A 1 309 ? -0.148 -3.471 -3.621 1.00 90.56 309 SER A CA 1
ATOM 2378 C C . SER A 1 309 ? -0.312 -3.983 -5.055 1.00 90.56 309 SER A C 1
ATOM 2380 O O . SER A 1 309 ? -0.876 -5.058 -5.251 1.00 90.56 309 SER A O 1
ATOM 2382 N N . GLU A 1 310 ? 0.261 -3.301 -6.053 1.00 88.50 310 GLU A N 1
ATOM 2383 C CA . GLU A 1 310 ? 0.251 -3.765 -7.449 1.00 88.50 310 GLU A CA 1
ATOM 2384 C C . GLU A 1 310 ? 0.993 -5.094 -7.638 1.00 88.50 310 GLU A C 1
ATOM 2386 O O . GLU A 1 310 ? 0.563 -5.946 -8.418 1.00 88.50 310 GLU A O 1
ATOM 2391 N N . LEU A 1 311 ? 2.109 -5.286 -6.931 1.00 88.56 311 LEU A N 1
ATOM 2392 C CA . LEU A 1 311 ? 2.919 -6.497 -7.040 1.00 88.56 311 LEU A CA 1
ATOM 2393 C C . LEU A 1 311 ? 2.281 -7.703 -6.337 1.00 88.56 311 LEU A C 1
ATOM 2395 O O . LEU A 1 311 ? 2.392 -8.828 -6.829 1.00 88.56 311 LEU A O 1
ATOM 2399 N N . TYR A 1 312 ? 1.646 -7.484 -5.186 1.00 91.50 312 TYR A N 1
ATOM 2400 C CA . TYR A 1 312 ? 1.147 -8.549 -4.311 1.00 91.50 312 TYR A CA 1
ATOM 2401 C C . TYR A 1 312 ? -0.380 -8.692 -4.308 1.00 91.50 312 TYR A C 1
ATOM 2403 O O . TYR A 1 312 ? -0.894 -9.637 -3.710 1.00 91.50 312 TYR A O 1
ATOM 2411 N N . GLY A 1 313 ? -1.106 -7.802 -4.988 1.00 91.12 313 GLY A N 1
ATOM 2412 C CA . GLY A 1 313 ? -2.562 -7.849 -5.125 1.00 91.12 313 GLY A CA 1
ATOM 2413 C C . GLY A 1 313 ? -3.302 -7.594 -3.813 1.00 91.12 313 GLY A C 1
ATOM 2414 O O . GLY A 1 313 ? -4.221 -8.343 -3.472 1.00 91.12 313 GLY A O 1
ATOM 2415 N N . TRP A 1 314 ? -2.889 -6.584 -3.044 1.00 93.62 314 TRP A N 1
ATOM 2416 C CA . TRP A 1 314 ? -3.573 -6.241 -1.794 1.00 93.62 314 TRP A CA 1
ATOM 2417 C C . TRP A 1 314 ? -4.990 -5.723 -2.065 1.00 93.62 314 TRP A C 1
ATOM 2419 O O . TRP A 1 314 ? -5.238 -4.993 -3.020 1.00 93.62 314 TRP A O 1
ATOM 2429 N N . SER A 1 315 ? -5.945 -6.137 -1.229 1.00 94.56 315 SER A N 1
ATOM 2430 C CA . SER A 1 315 ? -7.348 -5.740 -1.385 1.00 94.56 315 SER A CA 1
ATOM 2431 C C . SER A 1 315 ? -7.555 -4.291 -0.951 1.00 94.56 315 SER A C 1
ATOM 2433 O O . SER A 1 315 ? -7.128 -3.906 0.131 1.00 94.56 315 SER A O 1
ATOM 2435 N N . LEU A 1 316 ? -8.241 -3.503 -1.773 1.00 93.88 316 LEU A N 1
ATOM 2436 C CA . LEU A 1 316 ? -8.565 -2.108 -1.480 1.00 93.88 316 LEU A CA 1
ATOM 2437 C C . LEU A 1 316 ? -10.074 -1.926 -1.333 1.00 93.88 316 LEU A C 1
ATOM 2439 O O . LEU A 1 316 ? -10.860 -2.786 -1.743 1.00 93.88 316 LEU A O 1
ATOM 2443 N N . THR A 1 317 ? -10.472 -0.801 -0.750 1.00 91.81 317 THR A N 1
ATOM 2444 C CA . THR A 1 317 ? -11.879 -0.445 -0.580 1.00 91.81 317 THR A CA 1
ATOM 2445 C C . THR A 1 317 ? -12.406 0.175 -1.873 1.00 91.81 317 THR A C 1
ATOM 2447 O O . THR A 1 317 ? -11.923 1.242 -2.233 1.00 91.81 317 THR A O 1
ATOM 2450 N N . PRO A 1 318 ? -13.393 -0.419 -2.569 1.00 91.38 318 PRO A N 1
ATOM 2451 C CA . PRO A 1 318 ? -13.944 0.179 -3.783 1.00 91.38 318 PRO A CA 1
ATOM 2452 C C . PRO A 1 318 ? -14.593 1.539 -3.499 1.00 91.38 318 PRO A C 1
ATOM 2454 O O . PRO A 1 318 ? -15.399 1.648 -2.574 1.00 91.38 318 PRO A O 1
ATOM 2457 N N . ALA A 1 319 ? -14.277 2.540 -4.315 1.00 89.31 319 ALA A N 1
ATOM 2458 C CA . ALA A 1 319 ? -14.830 3.887 -4.232 1.00 89.31 319 ALA A CA 1
ATOM 2459 C C . ALA A 1 319 ? -14.948 4.490 -5.639 1.00 89.31 319 ALA A C 1
ATOM 2461 O O . ALA A 1 319 ? -13.975 4.570 -6.389 1.00 89.31 319 ALA A O 1
ATOM 2462 N N . GLU A 1 320 ? -16.166 4.864 -6.030 1.00 87.00 320 GLU A N 1
ATOM 2463 C CA . GLU A 1 320 ? -16.413 5.496 -7.328 1.00 87.00 320 GLU A CA 1
ATOM 2464 C C . GLU A 1 320 ? -15.845 6.920 -7.329 1.00 87.00 320 GLU A C 1
ATOM 2466 O O . GLU A 1 320 ? -16.018 7.648 -6.363 1.00 87.00 320 GLU A O 1
ATOM 2471 N N . GLY A 1 321 ? -15.175 7.320 -8.412 1.00 84.06 321 GLY A N 1
ATOM 2472 C CA . GLY A 1 321 ? -14.556 8.647 -8.519 1.00 84.06 321 GLY A CA 1
ATOM 2473 C C . GLY A 1 321 ? -13.123 8.729 -7.987 1.00 84.06 321 GLY A C 1
ATOM 2474 O O . GLY A 1 321 ? -12.433 9.697 -8.290 1.00 84.06 321 GLY A O 1
ATOM 2475 N N . GLU A 1 322 ? -12.641 7.697 -7.294 1.00 87.38 322 GLU A N 1
ATOM 2476 C CA . GLU A 1 322 ? -11.252 7.605 -6.844 1.00 87.38 322 GLU A CA 1
ATOM 2477 C C . GLU A 1 322 ? -10.301 7.088 -7.928 1.00 87.38 322 GLU A C 1
ATOM 2479 O O . GLU A 1 322 ? -10.691 6.362 -8.852 1.00 87.38 322 GLU A O 1
ATOM 2484 N N . ILE A 1 323 ? -9.012 7.417 -7.792 1.00 83.00 323 ILE A N 1
ATOM 2485 C CA . ILE A 1 323 ? -7.959 6.820 -8.629 1.00 83.00 323 ILE A CA 1
ATOM 2486 C C . ILE A 1 323 ? -7.938 5.308 -8.410 1.00 83.00 323 ILE A C 1
ATOM 2488 O O . ILE A 1 323 ? -8.011 4.829 -7.282 1.00 83.00 323 ILE A O 1
ATOM 2492 N N . ASP A 1 324 ? -7.865 4.559 -9.512 1.00 81.62 324 ASP A N 1
ATOM 2493 C CA . ASP A 1 324 ? -7.995 3.096 -9.546 1.00 81.62 324 ASP A CA 1
ATOM 2494 C C . ASP A 1 324 ? -9.339 2.574 -8.986 1.00 81.62 324 ASP A C 1
ATOM 2496 O O . ASP A 1 324 ? -9.512 1.372 -8.778 1.00 81.62 324 ASP A O 1
ATOM 2500 N N . GLY A 1 325 ? -10.320 3.467 -8.792 1.00 88.00 325 GLY A N 1
ATOM 2501 C CA . GLY A 1 325 ? -11.645 3.152 -8.263 1.00 88.00 325 GLY A CA 1
ATOM 2502 C C . GLY A 1 325 ? -11.620 2.663 -6.816 1.00 88.00 325 GLY A C 1
ATOM 2503 O O . GLY A 1 325 ? -12.458 1.830 -6.449 1.00 88.00 325 GLY A O 1
ATOM 2504 N N . ALA A 1 326 ? -10.640 3.099 -6.014 1.00 91.62 326 ALA A N 1
ATOM 2505 C CA . ALA A 1 326 ? -10.469 2.603 -4.657 1.00 91.62 326 ALA A CA 1
ATOM 2506 C C . ALA A 1 326 ? -9.848 3.609 -3.674 1.00 91.62 326 ALA A C 1
ATOM 2508 O O . ALA A 1 326 ? -8.950 4.375 -4.014 1.00 91.62 326 ALA A O 1
ATOM 2509 N N . LEU A 1 327 ? -10.276 3.508 -2.414 1.00 92.38 327 LEU A N 1
ATOM 2510 C CA . LEU A 1 327 ? -9.645 4.142 -1.261 1.00 92.38 327 LEU A CA 1
ATOM 2511 C C . LEU A 1 327 ? -8.579 3.233 -0.642 1.00 92.38 327 LEU A C 1
ATOM 2513 O O . LEU A 1 327 ? -8.733 2.007 -0.544 1.00 92.38 327 LEU A O 1
ATOM 2517 N N . TRP A 1 328 ? -7.523 3.870 -0.151 1.00 92.75 328 TRP A N 1
ATOM 2518 C CA . TRP A 1 328 ? -6.333 3.240 0.402 1.00 92.75 328 TRP A CA 1
ATOM 2519 C C . TRP A 1 328 ? -6.310 3.345 1.927 1.00 92.75 328 TRP A C 1
ATOM 2521 O O . TRP A 1 328 ? -6.360 4.456 2.454 1.00 92.75 328 TRP A O 1
ATOM 2531 N N . PRO A 1 329 ? -6.202 2.222 2.662 1.00 94.69 329 PRO A N 1
ATOM 2532 C CA . PRO A 1 329 ? -6.024 2.269 4.106 1.00 94.69 329 PRO A CA 1
ATOM 2533 C C . PRO A 1 329 ? -4.591 2.702 4.458 1.00 94.69 329 PRO A C 1
ATOM 2535 O O . PRO A 1 329 ? -3.621 1.971 4.246 1.00 94.69 329 PRO A O 1
ATOM 2538 N N . LEU A 1 330 ? -4.458 3.894 5.032 1.00 94.06 330 LEU A N 1
ATOM 2539 C CA . LEU A 1 330 ? -3.205 4.477 5.496 1.00 94.06 330 LEU A CA 1
ATOM 2540 C C . LEU A 1 330 ? -3.042 4.295 6.997 1.00 94.06 330 LEU A C 1
ATOM 2542 O O . LEU A 1 330 ? -3.667 4.986 7.797 1.00 94.06 330 LEU A O 1
ATOM 2546 N N . PHE A 1 331 ? -2.142 3.389 7.371 1.00 94.94 331 PHE A N 1
ATOM 2547 C CA . PHE A 1 331 ? -1.781 3.129 8.761 1.00 94.94 331 PHE A CA 1
ATOM 2548 C C . PHE A 1 331 ? -0.633 4.034 9.200 1.00 94.94 331 PHE A C 1
ATOM 2550 O O . PHE A 1 331 ? 0.473 3.957 8.643 1.00 94.94 331 PHE A O 1
ATOM 2557 N N . PHE A 1 332 ? -0.876 4.851 10.221 1.00 93.12 332 PHE A N 1
ATOM 2558 C CA . PHE A 1 332 ? 0.124 5.751 10.785 1.00 93.12 332 PHE A CA 1
ATOM 2559 C C . PHE A 1 332 ? -0.120 6.065 12.260 1.00 93.12 332 PHE A C 1
ATOM 2561 O O . PHE A 1 332 ? -1.158 5.750 12.850 1.00 93.12 332 PHE A O 1
ATOM 2568 N N . LYS A 1 333 ? 0.894 6.662 12.875 1.00 91.50 333 LYS A N 1
ATOM 2569 C CA . LYS A 1 333 ? 0.890 7.146 14.248 1.00 91.50 333 LYS A CA 1
ATOM 2570 C C . LYS A 1 333 ? 1.133 8.634 14.235 1.00 91.50 333 LYS A C 1
ATOM 2572 O O . LYS A 1 333 ? 1.993 9.093 13.493 1.00 91.50 333 LYS A O 1
ATOM 2577 N N . ILE A 1 334 ? 0.402 9.332 15.085 1.00 87.88 334 ILE A N 1
ATOM 2578 C CA . ILE A 1 334 ? 0.623 10.736 15.393 1.00 87.88 334 ILE A CA 1
ATOM 2579 C C . ILE A 1 334 ? 1.231 10.774 16.792 1.00 87.88 334 ILE A C 1
ATOM 2581 O O . ILE A 1 334 ? 0.655 10.214 17.731 1.00 87.88 334 ILE A O 1
ATOM 2585 N N . GLY A 1 335 ? 2.403 11.383 16.917 1.00 83.62 335 GLY A N 1
ATOM 2586 C CA . GLY A 1 335 ? 3.065 11.654 18.191 1.00 83.62 335 GLY A CA 1
ATOM 2587 C C . GLY A 1 335 ? 3.526 13.104 18.261 1.00 83.62 335 GLY A C 1
ATOM 2588 O O . GLY A 1 335 ? 3.513 13.805 17.249 1.00 83.62 335 GLY A O 1
ATOM 2589 N N . LEU A 1 336 ? 3.925 13.555 19.444 1.00 78.19 336 LEU A N 1
ATOM 2590 C CA . LEU A 1 336 ? 4.666 14.806 19.580 1.00 78.19 336 LEU A CA 1
ATOM 2591 C C . LEU A 1 336 ? 6.141 14.579 19.233 1.00 78.19 336 LEU A C 1
ATOM 2593 O O . LEU A 1 336 ? 6.732 13.584 19.649 1.00 78.19 336 LEU A O 1
ATOM 2597 N N . ASP A 1 337 ? 6.718 15.516 18.488 1.00 71.12 337 ASP A N 1
ATOM 2598 C CA . ASP A 1 337 ? 8.144 15.573 18.175 1.00 71.12 337 ASP A CA 1
ATOM 2599 C C . ASP A 1 337 ? 8.965 15.518 19.470 1.00 71.12 337 ASP A C 1
ATOM 2601 O O . ASP A 1 337 ? 8.806 16.359 20.359 1.00 71.12 337 ASP A O 1
ATOM 2605 N N . GLU A 1 338 ? 9.855 14.531 19.569 1.00 63.97 338 GLU A N 1
ATOM 2606 C CA . GLU A 1 338 ? 10.673 14.298 20.758 1.00 63.97 338 GLU A CA 1
ATOM 2607 C C . GLU A 1 338 ? 11.652 15.452 21.049 1.00 63.97 338 GLU A C 1
ATOM 2609 O O . GLU A 1 338 ? 12.055 15.624 22.204 1.00 63.97 338 GLU A O 1
ATOM 2614 N N . GLU A 1 339 ? 12.042 16.252 20.045 1.00 64.94 339 GLU A N 1
ATOM 2615 C CA . GLU A 1 339 ? 12.989 17.362 20.229 1.00 64.94 339 GLU A CA 1
ATOM 2616 C C . GLU A 1 339 ? 12.319 18.649 20.717 1.00 64.94 339 GLU A C 1
ATOM 2618 O O . GLU A 1 339 ? 12.865 19.335 21.590 1.00 64.94 339 GLU A O 1
ATOM 2623 N N . THR A 1 340 ? 11.164 19.002 20.151 1.00 63.53 340 THR A N 1
ATOM 2624 C CA . THR A 1 340 ? 10.492 20.277 20.452 1.00 63.53 340 THR A CA 1
ATOM 2625 C C . THR A 1 340 ? 9.282 20.130 21.363 1.00 63.53 340 THR A C 1
ATOM 2627 O O . THR A 1 340 ? 8.969 21.069 22.089 1.00 63.53 340 THR A O 1
ATOM 2630 N N . GLY A 1 341 ? 8.601 18.981 21.347 1.00 62.47 341 GLY A N 1
ATOM 2631 C CA . GLY A 1 341 ? 7.328 18.759 22.040 1.00 62.47 341 GLY A CA 1
ATOM 2632 C C . GLY A 1 341 ? 6.152 19.582 21.498 1.00 62.47 341 GLY A C 1
ATOM 2633 O O . GLY A 1 341 ? 5.034 19.415 21.976 1.00 62.47 341 GLY A O 1
ATOM 2634 N N . ASP A 1 342 ? 6.398 20.443 20.505 1.00 63.75 342 ASP A N 1
ATOM 2635 C CA . ASP A 1 342 ? 5.445 21.425 19.979 1.00 63.75 342 ASP A CA 1
ATOM 2636 C C . ASP A 1 342 ? 4.952 21.066 18.565 1.00 63.75 342 ASP A C 1
ATOM 2638 O O . ASP A 1 342 ? 3.944 21.604 18.103 1.00 63.75 342 ASP A O 1
ATOM 2642 N N . ASN A 1 343 ? 5.648 20.161 17.866 1.00 70.00 343 ASN A N 1
ATOM 2643 C CA . ASN A 1 343 ? 5.292 19.714 16.519 1.00 70.00 343 ASN A CA 1
ATOM 2644 C C . ASN A 1 343 ? 4.721 18.293 16.534 1.00 70.00 343 ASN A C 1
ATOM 2646 O O . ASN A 1 343 ? 5.085 17.479 17.375 1.00 70.00 343 ASN A O 1
ATOM 2650 N N . LEU A 1 344 ? 3.848 17.982 15.574 1.00 76.06 344 LEU A N 1
ATOM 2651 C CA . LEU A 1 344 ? 3.357 16.621 15.363 1.00 76.06 344 LEU A CA 1
ATOM 2652 C C . LEU A 1 344 ? 4.303 15.858 14.432 1.00 76.06 344 LEU A C 1
ATOM 2654 O O . LEU A 1 344 ? 4.662 16.353 13.363 1.00 76.06 344 LEU A O 1
ATOM 2658 N N . GLU A 1 345 ? 4.650 14.634 14.813 1.00 82.38 345 GLU A N 1
ATOM 2659 C CA . GLU A 1 345 ? 5.365 13.675 13.978 1.00 82.38 345 GLU A CA 1
ATOM 2660 C C . GLU A 1 345 ? 4.408 12.577 13.503 1.00 82.38 345 GLU A C 1
ATOM 2662 O O . GLU A 1 345 ? 3.624 12.025 14.284 1.00 82.38 345 GLU A O 1
ATOM 2667 N N . ILE A 1 346 ? 4.492 12.243 12.212 1.00 86.00 346 ILE A N 1
ATOM 2668 C CA . ILE A 1 346 ? 3.749 11.138 11.605 1.00 86.00 346 ILE A CA 1
ATOM 2669 C C . ILE A 1 346 ? 4.725 10.003 11.282 1.00 86.00 346 ILE A C 1
ATOM 2671 O O . ILE A 1 346 ? 5.685 10.193 10.538 1.00 86.00 346 ILE A O 1
ATOM 2675 N N . SER A 1 347 ? 4.465 8.806 11.810 1.00 89.69 347 SER A N 1
ATOM 2676 C CA . SER A 1 347 ? 5.314 7.618 11.617 1.00 89.69 347 SER A CA 1
ATOM 2677 C C . SER A 1 347 ? 4.496 6.351 11.347 1.00 89.69 347 SER A C 1
ATOM 2679 O O . SER A 1 347 ? 3.272 6.339 11.486 1.00 89.69 347 SER A O 1
ATOM 2681 N N . ARG A 1 348 ? 5.153 5.255 10.941 1.00 93.19 348 ARG A N 1
ATOM 2682 C CA . ARG A 1 348 ? 4.484 3.955 10.759 1.00 93.19 348 ARG A CA 1
ATOM 2683 C C . ARG A 1 348 ? 4.281 3.226 12.090 1.00 93.19 348 ARG A C 1
ATOM 2685 O O . ARG A 1 348 ? 5.178 3.251 12.935 1.00 93.19 348 ARG A O 1
ATOM 2692 N N . PRO A 1 349 ? 3.150 2.520 12.285 1.00 94.38 349 PRO A N 1
ATOM 2693 C CA . PRO A 1 349 ? 3.000 1.625 13.419 1.00 94.38 349 PRO A CA 1
ATOM 2694 C C . PRO A 1 349 ? 3.946 0.428 13.305 1.00 94.38 349 PRO A C 1
ATOM 2696 O O . PRO A 1 349 ? 4.222 -0.073 12.215 1.00 94.38 349 PRO A O 1
ATOM 2699 N N . ALA A 1 350 ? 4.420 -0.059 14.448 1.00 92.81 350 ALA A N 1
ATOM 2700 C CA . ALA A 1 350 ? 5.199 -1.286 14.524 1.00 92.81 350 ALA A CA 1
ATOM 2701 C C . ALA A 1 350 ? 4.340 -2.509 14.156 1.00 92.81 350 ALA A C 1
ATOM 2703 O O . ALA A 1 350 ? 3.113 -2.481 14.249 1.00 92.81 350 ALA A O 1
ATOM 2704 N N . ILE A 1 351 ? 4.979 -3.636 13.832 1.00 92.19 351 ILE A N 1
ATOM 2705 C CA . ILE A 1 351 ? 4.280 -4.854 13.384 1.00 92.19 351 ILE A CA 1
ATOM 2706 C C . ILE A 1 351 ? 3.190 -5.347 14.359 1.00 92.19 351 ILE A C 1
ATOM 2708 O O . ILE A 1 351 ? 2.118 -5.762 13.932 1.00 92.19 351 ILE A O 1
ATOM 2712 N N . ILE A 1 352 ? 3.420 -5.238 15.673 1.00 90.50 352 ILE A N 1
ATOM 2713 C CA . ILE A 1 352 ? 2.440 -5.615 16.711 1.00 90.50 352 ILE A CA 1
ATOM 2714 C C . ILE A 1 352 ? 1.238 -4.653 16.718 1.00 90.50 352 ILE A C 1
ATOM 2716 O O . ILE A 1 352 ? 0.109 -5.061 16.984 1.00 90.50 352 ILE A O 1
ATOM 2720 N N . GLU A 1 353 ? 1.468 -3.375 16.419 1.00 93.44 353 GLU A N 1
ATOM 2721 C CA . GLU A 1 353 ? 0.419 -2.355 16.336 1.00 93.44 353 GLU A CA 1
ATOM 2722 C C . GLU A 1 353 ? -0.429 -2.572 15.072 1.00 93.44 353 GLU A C 1
ATOM 2724 O O . GLU A 1 353 ? -1.656 -2.589 15.153 1.00 93.44 353 GLU A O 1
ATOM 2729 N N . LEU A 1 354 ? 0.202 -2.873 13.931 1.00 95.50 354 LEU A N 1
ATOM 2730 C CA . LEU A 1 354 ? -0.492 -3.271 12.699 1.00 95.50 354 LEU A CA 1
ATOM 2731 C C . LEU A 1 354 ? -1.295 -4.565 12.871 1.00 95.50 354 LEU A C 1
ATOM 2733 O O . LEU A 1 354 ? -2.413 -4.669 12.371 1.00 95.50 354 LEU A O 1
ATOM 2737 N N . GLN A 1 355 ? -0.779 -5.539 13.623 1.00 93.94 355 GLN A N 1
ATOM 2738 C CA . GLN A 1 355 ? -1.552 -6.733 13.969 1.00 93.94 355 GLN A CA 1
ATOM 2739 C C . GLN A 1 355 ? -2.788 -6.376 14.806 1.00 93.94 355 GLN A C 1
ATOM 2741 O O . GLN A 1 355 ? -3.847 -6.977 14.637 1.00 93.94 355 GLN A O 1
ATOM 2746 N N . CYS A 1 356 ? -2.695 -5.376 15.687 1.00 94.75 356 CYS A N 1
ATOM 2747 C CA . CYS A 1 356 ? -3.859 -4.895 16.423 1.00 94.75 356 CYS A CA 1
ATOM 2748 C C . CYS A 1 356 ? -4.926 -4.314 15.484 1.00 94.75 356 CYS A C 1
ATOM 2750 O O . CYS A 1 356 ? -6.099 -4.629 15.676 1.00 94.75 356 CYS A O 1
ATOM 2752 N N . PHE A 1 357 ? -4.538 -3.532 14.468 1.00 97.00 357 PHE A N 1
ATOM 2753 C CA . PHE A 1 357 ? -5.463 -3.071 13.423 1.00 97.00 357 PHE A CA 1
ATOM 2754 C C . PHE A 1 357 ? -6.136 -4.248 12.715 1.00 97.00 357 PHE A C 1
ATOM 2756 O O . PHE A 1 357 ? -7.362 -4.328 12.700 1.00 97.00 357 PHE A O 1
ATOM 2763 N N . GLU A 1 358 ? -5.344 -5.194 12.204 1.00 96.94 358 GLU A N 1
ATOM 2764 C CA . GLU A 1 358 ? -5.834 -6.378 11.490 1.00 96.94 358 GLU A CA 1
ATOM 2765 C C . GLU A 1 358 ? -6.874 -7.157 12.312 1.00 96.94 358 GLU A C 1
ATOM 2767 O O . GLU A 1 358 ? -7.985 -7.425 11.849 1.00 96.94 358 GLU A O 1
ATOM 2772 N N . LEU A 1 359 ? -6.512 -7.542 13.539 1.00 96.62 359 LEU A N 1
ATOM 2773 C CA . LEU A 1 359 ? -7.352 -8.380 14.391 1.00 96.62 359 LEU A CA 1
ATOM 2774 C C . LEU A 1 359 ? -8.614 -7.647 14.845 1.00 96.62 359 LEU A C 1
ATOM 2776 O O . LEU A 1 359 ? -9.688 -8.252 14.920 1.00 96.62 359 LEU A O 1
ATOM 2780 N N . ALA A 1 360 ? -8.499 -6.352 15.142 1.00 97.31 360 ALA A N 1
ATOM 2781 C CA . ALA A 1 360 ? -9.632 -5.549 15.566 1.00 97.31 360 ALA A CA 1
ATOM 2782 C C . ALA A 1 360 ? -10.620 -5.322 14.413 1.00 97.31 360 ALA A C 1
ATOM 2784 O O . ALA A 1 360 ? -11.812 -5.555 14.602 1.00 97.31 360 ALA A O 1
ATOM 2785 N N . MET A 1 361 ? -10.140 -4.975 13.214 1.00 97.88 361 MET A N 1
ATOM 2786 C CA . MET A 1 361 ? -10.979 -4.822 12.018 1.00 97.88 361 MET A CA 1
ATOM 2787 C C . MET A 1 361 ? -11.712 -6.122 11.672 1.00 97.88 361 MET A C 1
ATOM 2789 O O . MET A 1 361 ? -12.933 -6.102 11.530 1.00 97.88 361 MET A O 1
ATOM 2793 N N . LYS A 1 362 ? -11.010 -7.268 11.649 1.00 98.12 362 LYS A N 1
ATOM 2794 C CA . LYS A 1 362 ? -11.629 -8.591 11.429 1.00 98.12 362 LYS A CA 1
ATOM 2795 C C . LYS A 1 362 ? -12.728 -8.891 12.445 1.00 98.12 362 LYS A C 1
ATOM 2797 O O . LYS A 1 362 ? -13.824 -9.298 12.072 1.00 98.12 362 LYS A O 1
ATOM 2802 N N . SER A 1 363 ? -12.445 -8.670 13.728 1.00 98.00 363 SER A N 1
ATOM 2803 C CA . SER A 1 363 ? -13.385 -9.001 14.803 1.00 98.00 363 SER A CA 1
ATOM 2804 C C . SER A 1 363 ? -14.613 -8.097 14.802 1.00 98.00 363 SER A C 1
ATOM 2806 O O . SER A 1 363 ? -15.734 -8.575 14.974 1.00 98.00 363 SER A O 1
ATOM 2808 N N . VAL A 1 364 ? -14.416 -6.795 14.586 1.00 97.25 364 VAL A N 1
ATOM 2809 C CA . VAL A 1 364 ? -15.512 -5.825 14.484 1.00 97.25 364 VAL A CA 1
ATOM 2810 C C . VAL A 1 364 ? -16.380 -6.139 13.267 1.00 97.25 364 VAL A C 1
ATOM 2812 O O . VAL A 1 364 ? -17.597 -6.254 13.415 1.00 97.25 364 VAL A O 1
ATOM 2815 N N . ALA A 1 365 ? -15.773 -6.365 12.099 1.00 97.81 365 ALA A N 1
ATOM 2816 C CA . ALA A 1 365 ? -16.500 -6.698 10.877 1.00 97.81 365 ALA A CA 1
ATOM 2817 C C . ALA A 1 365 ? -17.319 -7.991 11.021 1.00 97.81 365 ALA A C 1
ATOM 2819 O O . ALA A 1 365 ? -18.488 -8.037 10.626 1.00 97.81 365 ALA A O 1
ATOM 2820 N N . GLU A 1 366 ? -16.750 -9.027 11.646 1.00 98.12 366 GLU A N 1
ATOM 2821 C CA . GLU A 1 366 ? -17.448 -10.289 11.895 1.00 98.12 366 GLU A CA 1
ATOM 2822 C C . GLU A 1 366 ? -18.681 -10.099 12.790 1.00 98.12 366 GLU A C 1
ATOM 2824 O O . GLU A 1 366 ? -19.773 -10.563 12.447 1.00 98.12 366 GLU A O 1
ATOM 2829 N N . LEU A 1 367 ? -18.540 -9.402 13.921 1.00 98.19 367 LEU A N 1
ATOM 2830 C CA . LEU A 1 367 ? -19.649 -9.214 14.861 1.00 98.19 367 LEU A CA 1
ATOM 2831 C C . LEU A 1 367 ? -20.740 -8.290 14.307 1.00 98.19 367 LEU A C 1
ATOM 2833 O O . LEU A 1 367 ? -21.924 -8.524 14.567 1.00 98.19 367 LEU A O 1
ATOM 2837 N N . ILE A 1 368 ? -20.374 -7.272 13.522 1.00 97.25 368 ILE A N 1
ATOM 2838 C CA . ILE A 1 368 ? -21.340 -6.419 12.814 1.00 97.25 368 ILE A CA 1
ATOM 2839 C C . ILE A 1 368 ? -22.113 -7.247 11.789 1.00 97.25 368 ILE A C 1
ATOM 2841 O O . ILE A 1 368 ? -23.343 -7.205 11.768 1.00 97.25 368 ILE A O 1
ATOM 2845 N N . THR A 1 369 ? -21.416 -8.071 11.004 1.00 97.06 369 THR A N 1
ATOM 2846 C CA . THR A 1 369 ? -22.033 -8.934 9.986 1.00 97.06 369 THR A CA 1
ATOM 2847 C C . THR A 1 369 ? -22.986 -9.963 10.602 1.00 97.06 369 THR A C 1
ATOM 2849 O O . THR A 1 369 ? -24.046 -10.241 10.040 1.00 97.06 369 THR A O 1
ATOM 2852 N N . LYS A 1 370 ? -22.671 -10.496 11.791 1.00 96.50 370 LYS A N 1
ATOM 2853 C CA . LYS A 1 370 ? -23.583 -11.363 12.565 1.00 96.50 370 LYS A CA 1
ATOM 2854 C C . LYS A 1 370 ? -24.757 -10.609 13.200 1.00 96.50 370 LYS A C 1
ATOM 2856 O O . LYS A 1 370 ? -25.699 -11.235 13.682 1.00 96.50 370 LYS A O 1
ATOM 2861 N N . GLY A 1 371 ? -24.718 -9.278 13.210 1.00 94.94 371 GLY A N 1
ATOM 2862 C CA . GLY A 1 371 ? -25.707 -8.425 13.863 1.00 94.94 371 GLY A CA 1
ATOM 2863 C C . GLY A 1 371 ? -25.586 -8.383 15.388 1.00 94.94 371 GLY A C 1
ATOM 2864 O O . GLY A 1 371 ? -26.514 -7.906 16.041 1.00 94.94 371 GLY A O 1
ATOM 2865 N N . GLU A 1 372 ? -24.475 -8.867 15.946 1.00 94.69 372 GLU A N 1
ATOM 2866 C CA . GLU A 1 372 ? -24.215 -8.946 17.388 1.00 94.69 372 GLU A CA 1
ATOM 2867 C C . GLU A 1 372 ? -23.660 -7.629 17.944 1.00 94.69 372 GLU A C 1
ATOM 2869 O O . GLU A 1 372 ? -24.001 -7.235 19.061 1.00 94.69 372 GLU A O 1
ATOM 2874 N N . LEU A 1 373 ? -22.849 -6.918 17.154 1.00 94.50 373 LEU A N 1
ATOM 2875 C CA . LEU A 1 373 ? -22.254 -5.644 17.549 1.00 94.50 373 LEU A CA 1
ATOM 2876 C C . LEU A 1 373 ? -23.078 -4.469 17.012 1.00 94.50 373 LEU A C 1
ATOM 2878 O O . LEU A 1 373 ? -22.964 -4.099 15.846 1.00 94.50 373 LEU A O 1
ATOM 2882 N N . LYS A 1 374 ? -23.922 -3.887 17.875 1.00 93.38 374 LYS A N 1
ATOM 2883 C CA . LYS A 1 374 ? -24.723 -2.684 17.586 1.00 93.38 374 LYS A CA 1
ATOM 2884 C C . LYS A 1 374 ? -24.805 -1.767 18.801 1.00 93.38 374 LYS A C 1
ATOM 2886 O O . LYS A 1 374 ? -25.157 -2.209 19.900 1.00 93.38 374 LYS A O 1
ATOM 2891 N N . SER A 1 375 ? -24.522 -0.484 18.604 1.00 93.25 375 SER A N 1
ATOM 2892 C CA . SER A 1 375 ? -24.506 0.508 19.680 1.00 93.25 375 SER A CA 1
ATOM 2893 C C . SER A 1 375 ? -24.814 1.903 19.153 1.00 93.25 375 SER A C 1
ATOM 2895 O O . SER A 1 375 ? -23.903 2.647 18.796 1.00 93.25 375 SER A O 1
ATOM 2897 N N . LYS A 1 376 ? -26.104 2.248 19.116 1.00 88.69 376 LYS A N 1
ATOM 2898 C CA . LYS A 1 376 ? -26.637 3.557 18.723 1.00 88.69 376 LYS A CA 1
ATOM 2899 C C . LYS A 1 376 ? -27.943 3.830 19.468 1.00 88.69 376 LYS A C 1
ATOM 2901 O O . LYS A 1 376 ? -28.679 2.891 19.746 1.00 88.69 376 LYS A O 1
ATOM 2906 N N . GLY A 1 377 ? -28.261 5.104 19.683 1.00 87.44 377 GLY A N 1
ATOM 2907 C CA . GLY A 1 377 ? -29.490 5.528 20.357 1.00 87.44 377 GLY A CA 1
ATOM 2908 C C . GLY A 1 377 ? -29.324 5.644 21.872 1.00 87.44 377 GLY A C 1
ATOM 2909 O O . GLY A 1 377 ? -28.224 5.895 22.360 1.00 87.44 377 GLY A O 1
ATOM 2910 N N . ASP A 1 378 ? -30.422 5.481 22.607 1.00 85.19 378 ASP A N 1
ATOM 2911 C CA . ASP A 1 378 ? -30.489 5.807 24.039 1.00 85.19 378 ASP A CA 1
ATOM 2912 C C . ASP A 1 378 ? -29.605 4.904 24.924 1.00 85.19 378 ASP A C 1
ATOM 2914 O O . ASP A 1 378 ? -29.138 5.345 25.972 1.00 85.19 378 ASP A O 1
ATOM 2918 N N . ASP A 1 379 ? -29.327 3.666 24.497 1.00 88.94 379 ASP A N 1
ATOM 2919 C CA . ASP A 1 379 ? -28.506 2.671 25.209 1.00 88.94 379 ASP A CA 1
ATOM 2920 C C . ASP A 1 379 ? -27.038 2.643 24.732 1.00 88.94 379 ASP A C 1
ATOM 2922 O O . ASP A 1 379 ? -26.286 1.718 25.042 1.00 88.94 379 ASP A O 1
ATOM 2926 N N . VAL A 1 380 ? -26.594 3.646 23.961 1.00 93.00 380 VAL A N 1
ATOM 2927 C CA . VAL A 1 380 ? -25.254 3.669 23.336 1.00 93.00 380 VAL A CA 1
ATOM 2928 C C . VAL A 1 380 ? -24.099 3.577 24.345 1.00 93.00 380 VAL A C 1
ATOM 2930 O O . VAL A 1 380 ? -23.018 3.083 24.010 1.00 93.00 380 VAL A O 1
ATOM 2933 N N . ARG A 1 381 ? -24.319 4.037 25.582 1.00 94.31 381 ARG A N 1
ATOM 2934 C CA . ARG A 1 381 ? -23.323 4.039 26.666 1.00 94.31 381 ARG A CA 1
ATOM 2935 C C . ARG A 1 381 ? -23.296 2.740 27.475 1.00 94.31 381 ARG A C 1
ATOM 2937 O O . ARG A 1 381 ? -22.355 2.552 28.246 1.00 94.31 381 ARG A O 1
ATOM 2944 N N . ASP A 1 382 ? -24.269 1.853 27.285 1.00 96.00 382 ASP A N 1
ATOM 2945 C CA . ASP A 1 382 ? -24.375 0.615 28.051 1.00 96.00 382 ASP A CA 1
ATOM 2946 C C . ASP A 1 382 ? -23.294 -0.389 27.637 1.00 96.00 382 ASP A C 1
ATOM 2948 O O . ASP A 1 382 ? -22.838 -0.427 26.485 1.00 96.00 382 ASP A O 1
ATOM 2952 N N . ALA A 1 383 ? -22.881 -1.224 28.592 1.00 96.56 383 ALA A N 1
ATOM 2953 C CA . ALA A 1 383 ? -21.969 -2.322 28.312 1.00 96.56 383 ALA A CA 1
ATOM 2954 C C . ALA A 1 383 ? -22.662 -3.440 27.520 1.00 96.56 383 ALA A C 1
ATOM 2956 O O . ALA A 1 383 ? -23.806 -3.803 27.803 1.00 96.56 383 ALA A O 1
ATOM 2957 N N . LYS A 1 384 ? -21.948 -4.038 26.560 1.00 96.44 384 LYS A N 1
ATOM 2958 C CA . LYS A 1 384 ? -22.410 -5.207 25.789 1.00 96.44 384 LYS A CA 1
ATOM 2959 C C . LYS A 1 384 ? -21.256 -6.188 25.551 1.00 96.44 384 LYS A C 1
ATOM 2961 O O . LYS A 1 384 ? -20.098 -5.779 25.476 1.00 96.44 384 LYS A O 1
ATOM 2966 N N . GLY A 1 385 ? -21.580 -7.473 25.412 1.00 94.31 385 GLY A N 1
ATOM 2967 C CA . GLY A 1 385 ? -20.604 -8.567 25.339 1.00 94.31 385 GLY A CA 1
ATOM 2968 C C . GLY A 1 385 ? -20.362 -9.240 26.705 1.00 94.31 385 GLY A C 1
ATOM 2969 O O . GLY A 1 385 ? -21.222 -9.136 27.586 1.00 94.31 385 GLY A O 1
ATOM 2970 N N . PRO A 1 386 ? -19.229 -9.943 26.901 1.00 95.44 386 PRO A N 1
ATOM 2971 C CA . PRO A 1 386 ? -18.144 -10.137 25.938 1.00 95.44 386 PRO A CA 1
ATOM 2972 C C . PRO A 1 386 ? -18.519 -11.118 24.818 1.00 95.44 386 PRO A C 1
ATOM 2974 O O . PRO A 1 386 ? -19.278 -12.065 25.026 1.00 95.44 386 PRO A O 1
ATOM 2977 N N . TRP A 1 387 ? -17.941 -10.907 23.640 1.00 98.12 387 TRP A N 1
ATOM 2978 C CA . TRP A 1 387 ? -17.949 -11.844 22.518 1.00 98.12 387 TRP A CA 1
ATOM 2979 C C . TRP A 1 387 ? -16.555 -12.425 22.315 1.00 98.12 387 TRP A C 1
ATOM 2981 O O . TRP A 1 387 ? -15.553 -11.803 22.668 1.00 98.12 387 TRP A O 1
ATOM 2991 N N . THR A 1 388 ? -16.484 -13.607 21.708 1.00 97.75 388 THR A N 1
ATOM 2992 C CA . THR A 1 388 ? -15.216 -14.228 21.322 1.00 97.75 388 THR A CA 1
ATOM 2993 C C . THR A 1 388 ? -15.205 -14.480 19.824 1.00 97.75 388 THR A C 1
ATOM 2995 O O . THR A 1 388 ? -16.101 -15.135 19.292 1.00 97.75 388 THR A O 1
ATOM 2998 N N . VAL A 1 389 ? -14.175 -13.965 19.161 1.00 97.50 389 VAL A N 1
ATOM 2999 C CA . VAL A 1 389 ? -13.912 -14.142 17.732 1.00 97.50 389 VAL A CA 1
ATOM 3000 C C . VAL A 1 389 ? -12.586 -14.877 17.562 1.00 97.50 389 VAL A C 1
ATOM 3002 O O . VAL A 1 389 ? -11.643 -14.654 18.317 1.00 97.50 389 VAL A O 1
ATOM 3005 N N . SER A 1 390 ? -12.508 -15.775 16.584 1.00 96.62 390 SER A N 1
ATOM 3006 C CA . SER A 1 390 ? -11.254 -16.412 16.177 1.00 96.62 390 SER A CA 1
ATOM 3007 C C . SER A 1 390 ? -10.842 -15.869 14.819 1.00 96.62 390 SER A C 1
ATOM 3009 O O . SER A 1 390 ? -11.560 -16.066 13.843 1.00 96.62 390 SER A O 1
ATOM 3011 N N . ALA A 1 391 ? -9.677 -15.233 14.741 1.00 95.69 391 ALA A N 1
ATOM 3012 C CA . ALA A 1 391 ? -9.158 -14.689 13.493 1.00 95.69 391 ALA A CA 1
ATOM 3013 C C . ALA A 1 391 ? -7.762 -15.233 13.190 1.00 95.69 391 ALA A C 1
ATOM 3015 O O . ALA A 1 391 ? -6.975 -15.528 14.089 1.00 95.69 391 ALA A O 1
ATOM 3016 N N . LYS A 1 392 ? -7.452 -15.353 11.900 1.00 93.88 392 LYS A N 1
ATOM 3017 C CA . LYS A 1 392 ? -6.109 -15.692 11.425 1.00 93.88 392 LYS A CA 1
ATOM 3018 C C . LYS A 1 392 ? -5.267 -14.430 11.277 1.00 93.88 392 LYS A C 1
ATOM 3020 O O . LYS A 1 392 ? -5.796 -13.419 10.817 1.00 93.88 392 LYS A O 1
ATOM 3025 N N . SER A 1 393 ? -3.982 -14.507 11.600 1.00 91.44 393 SER A N 1
ATOM 3026 C CA . SER A 1 393 ? -2.998 -13.440 11.390 1.00 91.44 393 SER A CA 1
ATOM 3027 C C . SER A 1 393 ? -1.670 -14.016 10.907 1.00 91.44 393 SER A C 1
ATOM 3029 O O . SER A 1 393 ? -1.340 -15.159 11.220 1.00 91.44 393 SER A O 1
ATOM 3031 N N . PHE A 1 394 ? -0.914 -13.211 10.160 1.00 86.94 394 PHE A N 1
ATOM 3032 C CA . PHE A 1 394 ? 0.392 -13.572 9.590 1.00 86.94 394 PHE A CA 1
ATOM 3033 C C . PHE A 1 394 ? 1.551 -12.733 10.157 1.00 86.94 394 PHE A C 1
ATOM 3035 O O . PHE A 1 394 ? 2.695 -12.881 9.727 1.00 86.94 394 PHE A O 1
ATOM 3042 N N . ALA A 1 395 ? 1.288 -11.860 11.136 1.00 78.62 395 ALA A N 1
ATOM 3043 C CA . ALA A 1 395 ? 2.288 -10.922 11.658 1.00 78.62 395 ALA A CA 1
ATOM 3044 C C . ALA A 1 395 ? 3.508 -11.619 12.306 1.00 78.62 395 ALA A C 1
ATOM 3046 O O . ALA A 1 395 ? 4.610 -11.071 12.342 1.00 78.62 395 ALA A O 1
ATOM 3047 N N . ALA A 1 396 ? 3.344 -12.848 12.811 1.00 67.06 396 ALA A N 1
ATOM 3048 C CA . ALA A 1 396 ? 4.407 -13.629 13.441 1.00 67.06 396 ALA A CA 1
ATOM 3049 C C . ALA A 1 396 ? 5.307 -14.322 12.398 1.00 67.06 396 ALA A C 1
ATOM 3051 O O . ALA A 1 396 ? 5.226 -15.532 12.170 1.00 67.06 396 ALA A O 1
ATOM 3052 N N . LYS A 1 397 ? 6.222 -13.556 11.788 1.00 62.19 397 LYS A N 1
ATOM 3053 C CA . LYS A 1 397 ? 7.219 -14.053 10.812 1.00 62.19 397 LYS A CA 1
ATOM 3054 C C . LYS A 1 397 ? 6.598 -14.707 9.562 1.00 62.19 397 LYS A C 1
ATOM 3056 O O . LYS A 1 397 ? 7.203 -15.618 8.999 1.00 62.19 397 LYS A O 1
ATOM 3061 N N . GLY A 1 398 ? 5.403 -14.278 9.152 1.00 62.97 398 GLY A N 1
ATOM 3062 C CA . GLY A 1 398 ? 4.713 -14.790 7.963 1.00 62.97 398 GLY A CA 1
ATOM 3063 C C . GLY A 1 398 ? 4.044 -16.159 8.137 1.00 62.97 398 GLY A C 1
ATOM 3064 O O . GLY A 1 398 ? 3.510 -16.695 7.170 1.00 62.97 398 GLY A O 1
ATOM 3065 N N . ASN A 1 399 ? 4.048 -16.741 9.341 1.00 74.81 399 ASN A N 1
ATOM 3066 C CA . ASN A 1 399 ? 3.298 -17.968 9.606 1.00 74.81 399 ASN A CA 1
ATOM 3067 C C . ASN A 1 399 ? 1.855 -17.635 9.985 1.00 74.81 399 ASN A C 1
ATOM 3069 O O . ASN A 1 399 ? 1.612 -16.726 10.776 1.00 74.81 399 ASN A O 1
ATOM 3073 N N . GLU A 1 400 ? 0.911 -18.409 9.454 1.00 86.56 400 GLU A N 1
ATOM 3074 C CA . GLU A 1 400 ? -0.494 -18.305 9.836 1.00 86.56 400 GLU A CA 1
ATOM 3075 C C . GLU A 1 400 ? -0.685 -18.776 11.285 1.00 86.56 400 GLU A C 1
ATOM 3077 O O . GLU A 1 400 ? -0.396 -19.927 11.624 1.00 86.56 400 GLU A O 1
ATOM 3082 N N . GLU A 1 401 ? -1.228 -17.906 12.130 1.00 88.12 401 GLU A N 1
ATOM 3083 C CA . GLU A 1 401 ? -1.650 -18.235 13.489 1.00 88.12 401 GLU A CA 1
ATOM 3084 C C . GLU A 1 401 ? -3.136 -17.917 13.668 1.00 88.12 401 GLU A C 1
ATOM 3086 O O . GLU A 1 401 ? -3.630 -16.901 13.184 1.00 88.12 401 GLU A O 1
ATOM 3091 N N . THR A 1 402 ? -3.862 -18.787 14.377 1.00 92.25 402 THR A N 1
ATOM 3092 C CA . THR A 1 402 ? -5.243 -18.511 14.801 1.00 92.25 402 THR A CA 1
ATOM 3093 C C . THR A 1 402 ? -5.226 -17.925 16.205 1.00 92.25 402 THR A C 1
ATOM 3095 O O . THR A 1 402 ? -4.677 -18.532 17.125 1.00 92.25 402 THR A O 1
ATOM 3098 N N . ILE A 1 403 ? -5.836 -16.755 16.363 1.00 93.31 403 ILE A N 1
ATOM 3099 C CA . ILE A 1 403 ? -5.845 -15.971 17.594 1.00 93.31 403 ILE A CA 1
ATOM 3100 C C . ILE A 1 403 ? -7.293 -15.818 18.061 1.00 93.31 403 ILE A C 1
ATOM 3102 O O . ILE A 1 403 ? -8.156 -15.380 17.301 1.00 93.31 403 ILE A O 1
ATOM 3106 N N . GLU A 1 404 ? -7.550 -16.172 19.321 1.00 96.06 404 GLU A N 1
ATOM 3107 C CA . GLU A 1 404 ? -8.816 -15.877 19.996 1.00 96.06 404 GLU A CA 1
ATOM 3108 C C . GLU A 1 404 ? -8.798 -14.453 20.557 1.00 96.06 404 GLU A C 1
ATOM 3110 O O . GLU A 1 404 ? -7.859 -14.044 21.253 1.00 96.06 404 GLU A O 1
ATOM 3115 N N . ILE A 1 405 ? -9.856 -13.709 20.252 1.00 97.69 405 ILE A N 1
ATOM 3116 C CA . ILE A 1 405 ? -10.001 -12.286 20.534 1.00 97.69 405 ILE A CA 1
ATOM 3117 C C . ILE A 1 405 ? -11.305 -12.093 21.300 1.00 97.69 405 ILE A C 1
ATOM 3119 O O . ILE A 1 405 ? -12.375 -12.499 20.853 1.00 97.69 405 ILE A O 1
ATOM 3123 N N . GLU A 1 406 ? -11.209 -11.475 22.468 1.00 98.19 406 GLU A N 1
ATOM 3124 C CA . GLU A 1 406 ? -12.341 -11.053 23.281 1.00 98.19 406 GLU A CA 1
ATOM 3125 C C . GLU A 1 406 ? -12.697 -9.608 22.924 1.00 98.19 406 GLU A C 1
ATOM 3127 O O . GLU A 1 406 ? -11.837 -8.721 22.944 1.00 98.19 406 GLU A O 1
ATOM 3132 N N . ILE A 1 407 ? -13.962 -9.388 22.577 1.00 98.31 407 ILE A N 1
ATOM 3133 C CA . ILE A 1 407 ? -14.512 -8.087 22.202 1.00 98.31 407 ILE A CA 1
ATOM 3134 C C . ILE A 1 407 ? -15.596 -7.708 23.202 1.00 98.31 407 ILE A C 1
ATOM 3136 O O . ILE A 1 407 ? -16.460 -8.522 23.520 1.00 98.31 407 ILE A O 1
ATOM 3140 N N . GLU A 1 408 ? -15.600 -6.465 23.663 1.00 97.81 408 GLU A N 1
ATOM 3141 C CA . GLU A 1 408 ? -16.702 -5.921 24.456 1.00 97.81 408 GLU A CA 1
ATOM 3142 C C . GLU A 1 408 ? -16.933 -4.446 24.131 1.00 97.81 408 GLU A C 1
ATOM 3144 O O . GLU A 1 408 ? -16.020 -3.714 23.739 1.00 97.81 408 GLU A O 1
ATOM 3149 N N . LEU A 1 409 ? -18.162 -3.994 24.339 1.00 97.81 409 LEU A N 1
ATOM 3150 C CA . LEU A 1 409 ? -18.473 -2.578 24.436 1.00 97.81 409 LEU A CA 1
ATOM 3151 C C . LEU A 1 409 ? -18.410 -2.204 25.922 1.00 97.81 409 LEU A C 1
ATOM 3153 O O . LEU A 1 409 ? -19.252 -2.679 26.684 1.00 97.81 409 LEU A O 1
ATOM 3157 N N . PRO A 1 410 ? -17.425 -1.402 26.366 1.00 96.81 410 PRO A N 1
ATOM 3158 C CA . PRO A 1 410 ? -17.324 -0.989 27.763 1.00 96.81 410 PRO A CA 1
ATOM 3159 C C . PRO A 1 410 ? -18.443 -0.010 28.127 1.00 96.81 410 PRO A C 1
ATOM 3161 O O . PRO A 1 410 ? -18.863 0.771 27.276 1.00 96.81 410 PRO A O 1
ATOM 3164 N N . GLU A 1 411 ? -18.886 -0.012 29.384 1.00 96.12 411 GLU A N 1
ATOM 3165 C CA . GLU A 1 411 ? -19.785 1.022 29.915 1.00 96.12 411 GLU A CA 1
ATOM 3166 C C . GLU A 1 411 ? -19.098 2.398 29.883 1.00 96.12 411 GLU A C 1
ATOM 3168 O O . GLU A 1 411 ? -17.927 2.515 30.256 1.00 96.12 411 GLU A O 1
ATOM 3173 N N . LEU A 1 412 ? -19.814 3.439 29.447 1.00 93.19 412 LEU A N 1
ATOM 3174 C CA . LEU A 1 412 ? -19.280 4.801 29.322 1.00 93.19 412 LEU A CA 1
ATOM 3175 C C . LEU A 1 412 ? -19.949 5.763 30.311 1.00 93.19 412 LEU A C 1
ATOM 3177 O O . LEU A 1 412 ? -20.928 6.442 29.985 1.00 93.19 412 LEU A O 1
ATOM 3181 N N . ALA A 1 413 ? -19.389 5.874 31.514 1.00 88.62 413 ALA A N 1
ATOM 3182 C CA . ALA A 1 413 ? -19.827 6.873 32.489 1.00 88.62 413 ALA A CA 1
ATOM 3183 C C . ALA A 1 413 ? -19.522 8.298 31.985 1.00 88.62 413 ALA A C 1
ATOM 3185 O O . ALA A 1 413 ? -18.406 8.509 31.534 1.00 88.62 413 ALA A O 1
ATOM 3186 N N . PRO A 1 414 ? -20.426 9.290 32.086 1.00 84.81 414 PRO A N 1
ATOM 3187 C CA . PRO A 1 414 ? -20.164 10.652 31.605 1.00 84.81 414 PRO A CA 1
ATOM 3188 C C . PRO A 1 414 ? -18.823 11.208 32.103 1.00 84.81 414 PRO A C 1
ATOM 3190 O O . PRO A 1 414 ? -18.575 11.215 33.316 1.00 84.81 414 PRO A O 1
ATOM 3193 N N . MET A 1 415 ? -17.961 11.669 31.189 1.00 86.00 415 MET A N 1
ATOM 3194 C CA . MET A 1 415 ? -16.725 12.344 31.594 1.00 86.00 415 MET A CA 1
ATOM 3195 C C . MET A 1 415 ? -17.049 13.740 32.118 1.00 86.00 415 MET A C 1
ATOM 3197 O O . MET A 1 415 ? -17.861 14.472 31.555 1.00 86.00 415 MET A O 1
ATOM 3201 N N . LYS A 1 416 ? -16.424 14.076 33.243 1.00 79.19 416 LYS A N 1
ATOM 3202 C CA . LYS A 1 416 ? -16.457 15.413 33.835 1.00 79.19 416 LYS A CA 1
ATOM 3203 C C . LYS A 1 416 ? -15.252 16.213 33.333 1.00 79.19 416 LYS A C 1
ATOM 3205 O O . LYS A 1 416 ? -14.289 15.579 32.897 1.00 79.19 416 LYS A O 1
ATOM 3210 N N . PRO A 1 417 ? -15.289 17.552 33.443 1.00 67.06 417 PRO A N 1
ATOM 3211 C CA . PRO A 1 417 ? -14.186 18.398 33.017 1.00 67.06 417 PRO A CA 1
ATOM 3212 C C . PRO A 1 417 ? -12.858 17.918 33.598 1.00 67.06 417 PRO A C 1
ATOM 3214 O O . PRO A 1 417 ? -12.792 17.527 34.770 1.00 67.06 417 PRO A O 1
ATOM 3217 N N . VAL A 1 418 ? -11.800 17.975 32.794 1.00 62.28 418 VAL A N 1
ATOM 3218 C CA . VAL A 1 418 ? -10.441 17.894 33.329 1.00 62.28 418 VAL A CA 1
ATOM 3219 C C . VAL A 1 418 ? -10.237 19.173 34.143 1.00 62.28 418 VAL A C 1
ATOM 3221 O O . VAL A 1 418 ? -10.207 20.268 33.590 1.00 62.28 418 VAL A O 1
ATOM 3224 N N . GLU A 1 419 ? -10.178 19.069 35.474 1.00 43.47 419 GLU A N 1
ATOM 3225 C CA . GLU A 1 419 ? -9.799 20.209 36.311 1.00 43.47 419 GLU A CA 1
ATOM 3226 C C . GLU A 1 419 ? -8.337 20.552 35.995 1.00 43.47 419 GLU A C 1
ATOM 3228 O O . GLU A 1 419 ? -7.418 19.882 36.462 1.00 43.47 419 GLU A O 1
ATOM 3233 N N . TYR A 1 420 ? -8.120 21.578 35.169 1.00 40.78 420 TYR A N 1
ATOM 3234 C CA . TYR A 1 420 ? -6.807 22.190 34.998 1.00 40.78 420 TYR A CA 1
ATOM 3235 C C . TYR A 1 420 ? -6.417 22.861 36.318 1.00 40.78 420 TYR A C 1
ATOM 3237 O O . TYR A 1 420 ? -6.911 23.946 36.639 1.00 40.78 420 TYR A O 1
ATOM 3245 N N . LEU A 1 421 ? -5.539 22.213 37.085 1.00 28.78 421 LEU A N 1
ATOM 3246 C CA . LEU A 1 421 ? -4.786 22.836 38.174 1.00 28.78 421 LEU A CA 1
ATOM 3247 C C . LEU A 1 421 ? -3.296 22.538 38.045 1.00 28.78 421 LEU A C 1
ATOM 3249 O O . LEU A 1 421 ? -2.928 21.341 38.050 1.00 28.78 421 LEU A O 1
#

Sequence (421 aa):
RASLRRSATRRMTAPAGDETWHVYVHKLRAWFPDERTELPTRPYLVLITSTTDGAFLSCAHEAGERGNVFAGPEPPTCEEVVDFVSKVIAAPHVLNSSKAHERNKARAAPKEVRVACTSTARALVGENDKWDSFDGCAYVEGCREGFAKLGIERCAFAPVPKEIIEAVIRGQIEPKYAPEDANWGTQHLPGLMESVDGFTPEFGASLFGAAADFVKCAPWEALAGRRPVKVQYRLKLRDDLTMKLTAFVAVDGDLENENFGFTVHKTLTASQAAYEVENGNEDVEASVEGQTCMYASAPETPFEDLDASELYGWSLTPAEGEIDGALWPLFFKIGLDEETGDNLEISRPAIIELQCFELAMKSVAELITKGELKSKGDDVRDAKGPWTVSAKSFAAKGNEETIEIEIELPELAPMKPVEYL

Radius of gyration: 28.17 Å; chains: 1; bounding box: 85×52×80 Å

Foldseek 3Di:
DDDDDDDDDDPPPDPPDQKEKEWEWEFAPFWAQDPVQNGTETKIFTWIAIPVPRFTKWADDDVPDPTRIGGDHDGDALLRSLVRLLRCLVFIATPPDPDPCVGRDHDHRHLEYAYDYLLCQPPCVVVVVCFQVDPVGVNQVRNAVSCVVVVRNYRTHDHHDPCCVVCPRVVPPNVVRYDPPPDDFLQPADACVVPAPQDDLLQLQLLLVLVQLLVVLFLVVFAPALQWKKKWWWDDPDPPDIDIAIWTKGWHDGVVVLWIWMWIDRDPVQSLLVVCVVVPNPLGDHDPWTKMWIWAAPSRDHVNNVSSCVNSVHDFHAAPPGDVRGTDTDTWTWDQDPPPSPDIDIHHDHLVVSVVSSVVSNVSSVCSVVVNRGADDPCNQPKGDFDWDWDWGLSPSRDTDIIIMTMMRHHRDDDDHDPDD